Protein AF-A0A374VNL0-F1 (afdb_monomer_lite)

pLDDT: mean 80.51, std 22.57, range [26.22, 98.31]

Radius of gyration: 30.85 Å; chains: 1; bounding box: 98×54×85 Å

Secondary structure (DSSP, 8-state):
--------SSS------HHHHHHHHHHHHSS--HHHHHHHHHHHTTTTT-------------------------------------------------PPTT-EEEEEEEEEPPSTT------EEEEEEETTS-EEEEEEE-TT-EEEEEE-SSSS-EEEEEEETTEEEEEEEEE-SEEEEEEETT-SSEEEEEE---S--TTTTTSS--SEESHHHHHHHHHTTT-B---TT--GGG-SS-SSS--HHHHHHHHHHHHHHHHHT-BSGGGGGG-SS-SS--SHHHHHHHHHTTTSBGGG-GGG-SS-SSB--HHHHHHHHHHHHH-HHHHHHHH-TT-SSB-STTGGGTHHHHTT--PPPTT--TTT-TT--SB--HHHHHHHHHHHHHH-SEEHHHH--EEEEEPPP-

Sequence (410 aa):
MGQIMIFGDGSAQGLLHADTIASAAEAIEGAKNKDQLAKEFEEATKDLGKVDYFDVAEDKNETANNEEIAEDDISVQSESDEAVQDHTAVIATASDGDAPAGELTVTGIVKQGDVNGIKDKTPIYVRIFDENWNEIEYQELRSGDSYSVTASSGSGIYHVKYESDGYLPFYLKDFGTGTYTVGSGASRNTVTLVPGDTTWNEEHDNEWSDDVINGKDLAYVQSCLGAYRGDDAFNFSMDLDDDGKIDQAELLDAQNAINSASESQQDANAAYIYDLNGDACINHLDMYIMASFVGYDSSEISDLDFNGNGIIDEEDLNSYISIIYQSMDVYWYNLDLNHNGVIDENDAEFLEAAAKLRGPSDNYYAYMDKDDSGTIDNADVEWFSAAYKASGDLDWDHAFKRTLIMQESG

Foldseek 3Di:
DDDDDDDDDDDDDDDDDPVNVVVVVVVVVPDDDPVNVVVVVCVVCVPVDPDPPDDDDDDDDDDDDDDDDDDDDPDDDDDDDDDPDDLDADDPDDDDFDDPAQKAKEKFAEAEDDFPNFQFFFWKKKFKAELVRHTAWMDIHGGGDIDIIMGRPYPQFMKIWIDTAQFQIAIDGRDGHFYKAKDWDPDQRYDYTFGQFHLDDPVPNSPGTPQKRAPVSLVLLVVQAFFFLWDPLAACLLVPPNPFFHDPVSLVVLVVVLAVQQVVFDFLCPCVLLVPVNPQHNDPVSLVVLVVQAQPFCPVPQVLVPVNPRGSHPVSSVVSVCCCNPPPSNSSSSLPCVNPRTRHPVSNVCSVVSRVTTGGDPSDDCSLPSNSPRGSHVVSSVRSVSSCVVQPTDGNSSRTRMHMDGDHDD

Structure (mmCIF, N/CA/C/O backbone):
data_AF-A0A374VNL0-F1
#
_entry.id   AF-A0A374VNL0-F1
#
loop_
_atom_site.group_PDB
_atom_site.id
_atom_site.type_symbol
_atom_site.label_atom_id
_atom_site.label_alt_id
_atom_site.label_comp_id
_atom_site.label_asym_id
_atom_site.label_entity_id
_atom_site.label_seq_id
_atom_site.pdbx_PDB_ins_code
_atom_site.Cartn_x
_atom_site.Cartn_y
_atom_site.Cartn_z
_atom_site.occupancy
_atom_site.B_iso_or_equiv
_atom_site.auth_seq_id
_atom_site.auth_comp_id
_atom_site.auth_asym_id
_atom_site.auth_atom_id
_atom_site.pdbx_PDB_model_num
ATOM 1 N N . MET A 1 1 ? -70.625 -10.352 -17.525 1.00 41.03 1 MET A N 1
ATOM 2 C CA . MET A 1 1 ? -70.543 -8.947 -17.971 1.00 41.03 1 MET A CA 1
ATOM 3 C C . MET A 1 1 ? -70.893 -8.056 -16.796 1.00 41.03 1 MET A C 1
ATOM 5 O O . MET A 1 1 ? -72.032 -8.081 -16.354 1.00 41.03 1 MET A O 1
ATOM 9 N N . GLY A 1 2 ? -69.910 -7.324 -16.287 1.00 34.34 2 GLY A N 1
ATOM 10 C CA . GLY A 1 2 ? -70.084 -6.225 -15.344 1.00 34.34 2 GLY A CA 1
ATOM 11 C C . GLY A 1 2 ? -68.871 -5.319 -15.511 1.00 34.34 2 GLY A C 1
ATOM 12 O O . GLY A 1 2 ? -67.755 -5.780 -15.310 1.00 34.34 2 GLY A O 1
ATOM 13 N N . GLN A 1 3 ? -69.079 -4.097 -15.995 1.00 35.81 3 GLN A N 1
ATOM 14 C CA . GLN A 1 3 ? -68.039 -3.077 -16.133 1.00 35.81 3 GLN A CA 1
ATOM 15 C C . GLN A 1 3 ? -68.298 -2.007 -15.072 1.00 35.81 3 GLN A C 1
ATOM 17 O O . GLN A 1 3 ? -69.425 -1.524 -14.957 1.00 35.81 3 GLN A O 1
ATOM 22 N N . ILE A 1 4 ? -67.266 -1.653 -14.306 1.00 43.69 4 ILE A N 1
ATOM 23 C CA . ILE A 1 4 ? -67.264 -0.504 -13.397 1.00 43.69 4 ILE A CA 1
ATOM 24 C C . ILE A 1 4 ? -66.331 0.539 -14.011 1.00 43.69 4 ILE A C 1
ATOM 26 O O . ILE A 1 4 ? -65.198 0.230 -14.368 1.00 43.69 4 ILE A O 1
ATOM 30 N N . MET A 1 5 ? -66.836 1.760 -14.167 1.00 40.38 5 MET A N 1
ATOM 31 C CA . MET A 1 5 ? -66.117 2.907 -14.719 1.00 40.38 5 MET A CA 1
ATOM 32 C C . MET A 1 5 ? -65.785 3.850 -13.556 1.00 40.38 5 MET A C 1
ATOM 34 O O . MET A 1 5 ? -66.698 4.262 -12.841 1.00 40.38 5 MET A O 1
ATOM 38 N N . ILE A 1 6 ? -64.505 4.163 -13.340 1.00 52.44 6 ILE A N 1
ATOM 39 C CA . ILE A 1 6 ? -64.048 5.092 -12.292 1.00 52.44 6 ILE A CA 1
ATOM 40 C C . ILE A 1 6 ? -63.500 6.352 -12.968 1.00 52.44 6 ILE A C 1
ATOM 42 O O . ILE A 1 6 ? -62.729 6.256 -13.920 1.00 52.44 6 ILE A O 1
ATOM 46 N N . PHE A 1 7 ? -63.908 7.529 -12.487 1.00 38.84 7 PHE A N 1
ATOM 47 C CA . PHE A 1 7 ? -63.417 8.824 -12.963 1.00 38.84 7 PHE A CA 1
ATOM 48 C C . PHE A 1 7 ? -62.314 9.351 -12.033 1.00 38.84 7 PHE A C 1
ATOM 50 O O . PHE A 1 7 ? -62.550 9.505 -10.837 1.00 38.84 7 PHE A O 1
ATOM 57 N N . GLY A 1 8 ? -61.143 9.646 -12.605 1.00 45.72 8 GLY A N 1
ATOM 58 C CA . GLY A 1 8 ? -60.055 10.431 -12.005 1.00 45.72 8 GLY A CA 1
ATOM 59 C C . GLY A 1 8 ? -59.792 11.703 -12.823 1.00 45.72 8 GLY A C 1
ATOM 60 O O . GLY A 1 8 ? -60.238 11.798 -13.968 1.00 45.72 8 GLY A O 1
ATOM 61 N N . ASP A 1 9 ? -59.097 12.675 -12.236 1.00 50.97 9 ASP A N 1
ATOM 62 C CA . ASP A 1 9 ? -58.918 14.090 -12.629 1.00 50.97 9 ASP A CA 1
ATOM 63 C C . ASP A 1 9 ? -58.157 14.381 -13.946 1.00 50.97 9 ASP A C 1
ATOM 65 O O . ASP A 1 9 ? -57.660 15.485 -14.162 1.00 50.97 9 ASP A O 1
ATOM 69 N N . GLY A 1 10 ? -58.202 13.460 -14.910 1.00 48.06 10 GLY A N 1
ATOM 70 C CA . GLY A 1 10 ? -58.114 13.832 -16.322 1.00 48.06 10 GLY A CA 1
ATOM 71 C C . GLY A 1 10 ? -56.739 13.766 -16.982 1.00 48.06 10 GLY A C 1
ATOM 72 O O . GLY A 1 10 ? -56.425 14.640 -17.785 1.00 48.06 10 GLY A O 1
ATOM 73 N N . SER A 1 11 ? -55.954 12.704 -16.767 1.00 49.12 11 SER A N 1
ATOM 74 C CA . SER A 1 11 ? -54.824 12.414 -17.677 1.00 49.12 11 SER A CA 1
ATOM 75 C C . SER A 1 11 ? -54.507 10.939 -17.970 1.00 49.12 11 SER A C 1
ATOM 77 O O . SER A 1 11 ? -53.700 10.678 -18.858 1.00 49.12 11 SER A O 1
ATOM 79 N N . ALA A 1 12 ? -55.191 9.958 -17.367 1.00 46.16 12 ALA A N 1
ATOM 80 C CA . ALA A 1 12 ? -55.018 8.547 -17.732 1.00 46.16 12 ALA A CA 1
ATOM 81 C C . ALA A 1 12 ? -56.354 7.784 -17.735 1.00 46.16 12 ALA A C 1
ATOM 83 O O . ALA A 1 12 ? -57.038 7.702 -16.718 1.00 46.16 12 ALA A O 1
ATOM 84 N N . GLN A 1 13 ? -56.729 7.210 -18.884 1.00 41.81 13 GLN A N 1
ATOM 85 C CA . GLN A 1 13 ? -57.815 6.230 -19.001 1.00 41.81 13 GLN A CA 1
ATOM 86 C C . GLN A 1 13 ? -57.195 4.845 -19.207 1.00 41.81 13 GLN A C 1
ATOM 88 O O . GLN A 1 13 ? -56.762 4.518 -20.309 1.00 41.81 13 GLN A O 1
ATOM 93 N N . GLY A 1 14 ? -57.136 4.040 -18.146 1.00 44.91 14 GLY A N 1
ATOM 94 C CA . GLY A 1 14 ? -56.696 2.645 -18.202 1.00 44.91 14 GLY A CA 1
ATOM 95 C C . GLY A 1 14 ? -57.809 1.700 -17.754 1.00 44.91 14 GLY A C 1
ATOM 96 O O . GLY A 1 14 ? -58.454 1.937 -16.735 1.00 44.91 14 GLY A O 1
ATOM 97 N N . LEU A 1 15 ? -58.049 0.631 -18.514 1.00 46.50 15 LEU A N 1
ATOM 98 C CA . LEU A 1 15 ? -58.902 -0.483 -18.094 1.00 46.50 15 LEU A CA 1
ATOM 99 C C . LEU A 1 15 ? -58.093 -1.375 -17.138 1.00 46.50 15 LEU A C 1
ATOM 101 O O . LEU A 1 15 ? -57.129 -2.003 -17.568 1.00 46.50 15 LEU A O 1
ATOM 105 N N . LEU A 1 16 ? -58.474 -1.437 -15.859 1.00 45.91 16 LEU A N 1
ATOM 106 C CA . LEU A 1 16 ? -57.884 -2.374 -14.895 1.00 45.91 16 LEU A CA 1
ATOM 107 C C . LEU A 1 16 ? -58.438 -3.787 -15.131 1.00 45.91 16 LEU A C 1
ATOM 109 O O . LEU A 1 16 ? -59.654 -3.995 -15.145 1.00 45.91 16 LEU A O 1
ATOM 113 N N . HIS A 1 17 ? -57.542 -4.754 -15.328 1.00 52.25 17 HIS A N 1
ATOM 114 C CA . HIS A 1 17 ? -57.879 -6.175 -15.425 1.00 52.25 17 HIS A CA 1
ATOM 115 C C . HIS A 1 17 ? -58.152 -6.752 -14.023 1.00 52.25 17 HIS A C 1
ATOM 117 O O . HIS A 1 17 ? -57.579 -6.291 -13.038 1.00 52.25 17 HIS A O 1
ATOM 123 N N . ALA A 1 18 ? -59.026 -7.762 -13.923 1.00 51.66 18 ALA A N 1
ATOM 124 C CA . ALA A 1 18 ? -59.438 -8.360 -12.643 1.00 51.66 18 ALA A CA 1
ATOM 125 C C . ALA A 1 18 ? -58.254 -8.880 -11.800 1.00 51.66 18 ALA A C 1
ATOM 127 O O . ALA A 1 18 ? -58.298 -8.813 -10.574 1.00 51.66 18 ALA A O 1
ATOM 128 N N . ASP A 1 19 ? -57.179 -9.307 -12.461 1.00 48.84 19 ASP A N 1
ATOM 129 C CA . ASP A 1 19 ? -55.966 -9.821 -11.821 1.00 48.84 19 ASP A CA 1
ATOM 130 C C . ASP A 1 19 ? -55.212 -8.725 -11.043 1.00 48.84 19 ASP A C 1
ATOM 132 O O . ASP A 1 19 ? -54.671 -8.979 -9.973 1.00 48.84 19 ASP A O 1
ATOM 136 N N . THR A 1 20 ? -55.265 -7.468 -11.500 1.00 52.69 20 THR A N 1
ATOM 137 C CA . THR A 1 20 ? -54.635 -6.326 -10.812 1.00 52.69 20 THR A CA 1
ATOM 138 C C . THR A 1 20 ? -55.389 -5.924 -9.538 1.00 52.69 20 THR A C 1
ATOM 140 O O . THR A 1 20 ? -54.798 -5.378 -8.612 1.00 52.69 20 THR A O 1
ATOM 143 N N . ILE A 1 21 ? -56.692 -6.219 -9.459 1.00 52.78 21 ILE A N 1
ATOM 144 C CA . ILE A 1 21 ? -57.512 -5.965 -8.263 1.00 52.78 21 ILE A CA 1
ATOM 145 C C . ILE A 1 21 ? -57.242 -7.030 -7.193 1.00 52.78 21 ILE A C 1
ATOM 147 O O . ILE A 1 21 ? -57.197 -6.699 -6.011 1.00 52.78 21 ILE A O 1
ATOM 151 N N . ALA A 1 22 ? -57.022 -8.284 -7.598 1.00 54.03 22 ALA A N 1
ATOM 152 C CA . ALA A 1 22 ? -56.667 -9.367 -6.683 1.00 54.03 22 ALA A CA 1
ATOM 153 C C . ALA A 1 22 ? -55.300 -9.122 -6.021 1.00 54.03 22 ALA A C 1
ATOM 155 O O . ALA A 1 22 ? -55.208 -9.160 -4.798 1.00 54.03 22 ALA A O 1
ATOM 156 N N . SER A 1 23 ? -54.278 -8.742 -6.798 1.00 54.28 23 SER A N 1
ATOM 157 C CA . SER A 1 23 ? -52.954 -8.417 -6.245 1.00 54.28 23 SER A CA 1
ATOM 158 C C . SER A 1 23 ? -52.961 -7.167 -5.356 1.00 54.28 23 SER A C 1
ATOM 160 O O . SER A 1 23 ? -52.239 -7.113 -4.365 1.00 54.28 23 SER A O 1
ATOM 162 N N . ALA A 1 24 ? -53.801 -6.169 -5.658 1.00 52.66 24 ALA A N 1
ATOM 163 C CA . ALA A 1 24 ? -53.963 -5.001 -4.790 1.00 52.66 24 ALA A CA 1
ATOM 164 C C . ALA A 1 24 ? -54.694 -5.341 -3.476 1.00 52.66 24 ALA A C 1
ATOM 166 O O . ALA A 1 24 ? -54.392 -4.750 -2.442 1.00 52.66 24 ALA A O 1
ATOM 167 N N . ALA A 1 25 ? -55.630 -6.295 -3.495 1.00 53.78 25 ALA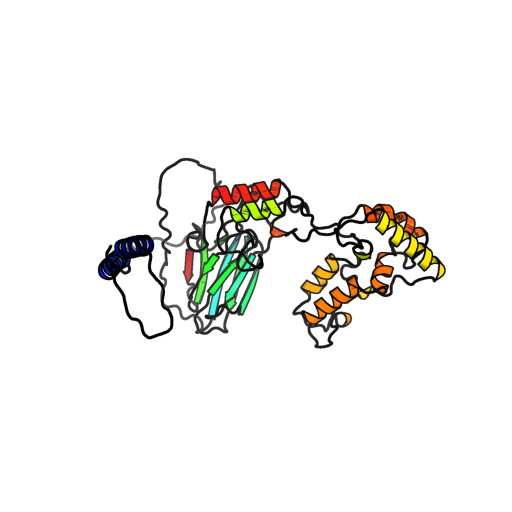 A N 1
ATOM 168 C CA . ALA A 1 25 ? -56.298 -6.778 -2.289 1.00 53.78 25 ALA A CA 1
ATOM 169 C C . ALA A 1 25 ? -55.343 -7.590 -1.397 1.00 53.78 25 ALA A C 1
ATOM 171 O O . ALA A 1 25 ? -55.306 -7.344 -0.195 1.00 53.78 25 ALA A O 1
ATOM 172 N N . GLU A 1 26 ? -54.514 -8.465 -1.980 1.00 54.88 26 GLU A N 1
ATOM 173 C CA . GLU A 1 26 ? -53.476 -9.213 -1.249 1.00 54.88 26 GLU A CA 1
ATOM 174 C C . GLU A 1 26 ? -52.413 -8.280 -0.639 1.00 54.88 26 GLU A C 1
ATOM 176 O O . GLU A 1 26 ? -52.013 -8.464 0.509 1.00 54.88 26 GLU A O 1
ATOM 181 N N . ALA A 1 27 ? -52.012 -7.217 -1.349 1.00 54.75 27 ALA A N 1
ATOM 182 C CA . ALA A 1 27 ? -51.077 -6.216 -0.827 1.00 54.75 27 ALA A CA 1
ATOM 183 C C . ALA A 1 27 ? -51.660 -5.379 0.331 1.00 54.75 27 ALA A C 1
ATOM 185 O O . ALA A 1 27 ? -50.922 -4.953 1.217 1.00 54.75 27 ALA A O 1
ATOM 186 N N . ILE A 1 28 ? -52.980 -5.157 0.351 1.00 53.78 28 ILE A N 1
ATOM 187 C CA . ILE A 1 28 ? -53.672 -4.463 1.450 1.00 53.78 28 ILE A CA 1
ATOM 188 C C . ILE A 1 28 ? -53.909 -5.404 2.641 1.00 53.78 28 ILE A C 1
ATOM 190 O O . ILE A 1 28 ? -53.851 -4.955 3.783 1.00 53.78 28 ILE A O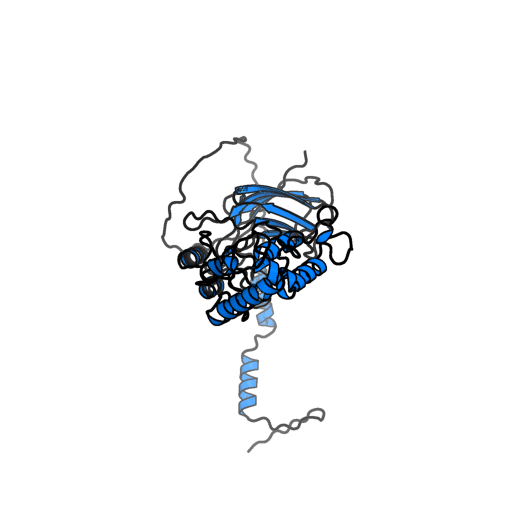 1
ATOM 194 N N . GLU A 1 29 ? -54.133 -6.698 2.404 1.00 53.00 29 GLU A N 1
ATOM 195 C CA . GLU A 1 29 ? -54.303 -7.705 3.462 1.00 53.00 29 GLU A CA 1
ATOM 196 C C . GLU A 1 29 ? -52.968 -8.055 4.156 1.00 53.00 29 GLU A C 1
ATOM 198 O O . GLU A 1 29 ? -52.960 -8.391 5.340 1.00 53.00 29 GLU A O 1
ATOM 203 N N . GLY A 1 30 ? -51.835 -7.894 3.456 1.00 51.62 30 GLY A N 1
ATOM 204 C CA . GLY A 1 30 ? -50.477 -8.036 4.005 1.00 51.62 30 GLY A CA 1
ATOM 205 C C . GLY A 1 30 ? -49.885 -6.772 4.648 1.00 51.62 30 GLY A C 1
ATOM 206 O O . GLY A 1 30 ? -48.850 -6.850 5.313 1.00 51.62 30 GLY A O 1
ATOM 207 N N . ALA A 1 31 ? -50.515 -5.605 4.483 1.00 54.91 31 ALA A N 1
ATOM 208 C CA . ALA A 1 31 ? -50.048 -4.364 5.092 1.00 54.91 31 ALA A CA 1
ATOM 209 C C . ALA A 1 31 ? -50.435 -4.327 6.581 1.00 54.91 31 ALA A C 1
ATOM 211 O O . ALA A 1 31 ? -51.595 -4.090 6.930 1.00 54.91 31 ALA A O 1
ATOM 212 N N . LYS A 1 32 ? -49.457 -4.550 7.473 1.00 59.91 32 LYS A N 1
ATOM 213 C CA . LYS A 1 32 ? -49.647 -4.403 8.927 1.00 59.91 32 LYS A CA 1
ATOM 214 C C . LYS A 1 32 ? -50.246 -3.029 9.226 1.00 59.91 32 LYS A C 1
ATOM 216 O O . LYS A 1 32 ? -49.738 -2.000 8.778 1.00 59.91 32 LYS A O 1
ATOM 221 N N . ASN A 1 33 ? -51.343 -3.005 9.977 1.00 65.06 33 ASN A N 1
ATOM 222 C CA . ASN A 1 33 ? -51.998 -1.746 10.304 1.00 65.06 33 ASN A CA 1
ATOM 223 C C . ASN A 1 33 ? -51.188 -0.965 11.353 1.00 65.06 33 ASN A C 1
ATOM 225 O O . ASN A 1 33 ? -50.375 -1.515 12.098 1.00 65.06 33 ASN A O 1
ATOM 229 N N . LYS A 1 34 ? -51.424 0.348 11.410 1.00 56.66 34 LYS A N 1
ATOM 230 C CA . LYS A 1 34 ? -50.733 1.275 12.317 1.00 56.66 34 LYS A CA 1
ATOM 231 C C . LYS A 1 34 ? -50.769 0.824 13.785 1.00 56.66 34 LYS A C 1
ATOM 233 O O . LYS A 1 34 ? -49.813 1.067 14.512 1.00 56.66 34 LYS A O 1
ATOM 238 N N . ASP A 1 35 ? -51.836 0.146 14.200 1.00 61.03 35 ASP A N 1
ATOM 239 C CA . ASP A 1 35 ? -52.016 -0.313 15.577 1.00 61.03 35 ASP A CA 1
ATOM 240 C C . ASP A 1 35 ? -51.158 -1.551 15.896 1.00 61.03 35 ASP A C 1
ATOM 242 O O . ASP A 1 35 ? -50.695 -1.692 17.024 1.00 61.03 35 ASP A O 1
ATOM 246 N N . GLN A 1 36 ? -50.893 -2.424 14.915 1.00 65.50 36 GLN A N 1
ATOM 247 C CA . GLN A 1 36 ? -49.947 -3.538 15.054 1.00 65.50 36 GLN A CA 1
ATOM 248 C C . GLN A 1 36 ? -48.501 -3.052 15.116 1.00 65.50 36 GLN A C 1
ATOM 250 O O . GLN A 1 36 ? -47.759 -3.503 15.981 1.00 65.50 36 GLN A O 1
ATOM 255 N N . LEU A 1 37 ? -48.124 -2.096 14.262 1.00 64.50 37 LEU A N 1
ATOM 256 C CA . LEU A 1 37 ? -46.788 -1.492 14.296 1.00 64.50 37 LEU A CA 1
ATOM 257 C C . LEU A 1 37 ? -46.545 -0.728 15.604 1.00 64.50 37 LEU A C 1
ATOM 259 O O . LEU A 1 37 ? -45.463 -0.813 16.175 1.00 64.50 37 LEU A O 1
ATOM 263 N N . ALA A 1 38 ? -47.562 -0.031 16.120 1.00 64.06 38 ALA A N 1
ATOM 264 C CA . ALA A 1 38 ? -47.476 0.630 17.419 1.00 64.06 38 ALA A CA 1
ATOM 265 C C . ALA A 1 38 ? -47.297 -0.376 18.564 1.00 64.06 38 ALA A C 1
ATOM 267 O O . ALA A 1 38 ? -46.520 -0.118 19.475 1.00 64.06 38 ALA A O 1
ATOM 268 N N . LYS A 1 39 ? -47.965 -1.533 18.502 1.00 71.44 39 LYS A N 1
ATOM 269 C CA . LYS A 1 39 ? -47.820 -2.591 19.508 1.00 71.44 39 LYS A CA 1
ATOM 270 C C . LYS A 1 39 ? -46.447 -3.258 19.471 1.00 71.44 39 LYS A C 1
ATOM 272 O O . LYS A 1 39 ? -45.874 -3.478 20.528 1.00 71.44 39 LYS A O 1
ATOM 277 N N . GLU A 1 40 ? -45.923 -3.531 18.274 1.00 69.06 40 GLU A N 1
ATOM 278 C CA . GLU A 1 40 ? -44.567 -4.070 18.091 1.00 69.06 40 GLU A CA 1
ATOM 279 C C . GLU A 1 40 ? -43.510 -3.073 18.586 1.00 69.06 40 GLU A C 1
ATOM 281 O O . GLU A 1 40 ? -42.566 -3.470 19.260 1.00 69.06 40 GLU A O 1
ATOM 286 N N . PHE A 1 41 ? -43.706 -1.773 18.349 1.00 67.12 41 PHE A N 1
ATOM 287 C CA . PHE A 1 41 ? -42.834 -0.728 18.886 1.00 67.12 41 PHE A CA 1
ATOM 288 C C . PHE A 1 41 ? -42.921 -0.619 20.417 1.00 67.12 41 PHE A C 1
ATOM 290 O O . PHE A 1 41 ? -41.902 -0.500 21.092 1.00 67.12 41 PHE A O 1
ATOM 297 N N . GLU A 1 42 ? -44.123 -0.686 20.993 1.00 67.62 42 GLU A N 1
ATOM 298 C CA . GLU A 1 42 ? -44.335 -0.604 22.444 1.00 67.62 42 GLU A CA 1
ATOM 299 C C . GLU A 1 42 ? -43.817 -1.859 23.175 1.00 67.62 42 GLU A C 1
ATOM 301 O O . GLU A 1 42 ? -43.320 -1.749 24.292 1.00 67.62 42 GLU A O 1
ATOM 306 N N . GLU A 1 43 ? -43.858 -3.041 22.544 1.00 70.44 43 GLU A N 1
ATOM 307 C CA . GLU A 1 43 ? -43.196 -4.258 23.043 1.00 70.44 43 GLU A CA 1
ATOM 308 C C . GLU A 1 43 ? -41.671 -4.190 22.904 1.00 70.44 43 GLU A C 1
ATOM 310 O O . GLU A 1 43 ? -40.979 -4.506 23.869 1.00 70.44 43 GLU A O 1
ATOM 315 N N . ALA A 1 44 ? -41.144 -3.719 21.768 1.00 62.16 44 ALA A N 1
ATOM 316 C CA . ALA A 1 44 ? -39.700 -3.585 21.544 1.00 62.16 44 ALA A CA 1
ATOM 317 C C . ALA A 1 44 ? -39.043 -2.537 22.459 1.00 62.16 44 ALA A C 1
ATOM 319 O O . ALA A 1 44 ? -37.865 -2.643 22.785 1.00 62.16 44 ALA A O 1
ATOM 320 N N . THR A 1 45 ? -39.803 -1.534 22.908 1.00 58.22 45 THR A N 1
ATOM 321 C CA . THR A 1 45 ? -39.299 -0.455 23.776 1.00 58.22 45 THR A CA 1
ATOM 322 C C . THR A 1 45 ? -39.586 -0.662 25.261 1.00 58.22 45 THR A C 1
ATOM 324 O O . THR A 1 45 ? -39.085 0.093 26.091 1.00 58.22 45 THR A O 1
ATOM 327 N N . LYS A 1 46 ? -40.345 -1.701 25.634 1.00 60.19 46 LYS A N 1
ATOM 328 C CA . LYS A 1 46 ? -40.816 -1.930 27.011 1.00 60.19 46 LYS A CA 1
ATOM 329 C C . LYS A 1 46 ? -39.702 -2.138 28.043 1.00 60.19 46 LYS A C 1
ATOM 331 O O . LYS A 1 46 ? -39.931 -1.908 29.234 1.00 60.19 46 LYS A O 1
ATOM 336 N N . ASP A 1 47 ? -38.529 -2.573 27.594 1.00 48.94 47 ASP A N 1
ATOM 337 C CA . ASP A 1 47 ? -37.368 -2.846 28.446 1.00 48.94 47 ASP A CA 1
ATOM 338 C C . ASP A 1 47 ? -36.182 -1.897 28.183 1.00 48.94 47 ASP A C 1
ATOM 340 O O . ASP A 1 47 ? -35.202 -1.917 28.928 1.00 48.94 47 ASP A O 1
ATOM 344 N N . LEU A 1 48 ? -36.304 -0.977 27.215 1.00 44.78 48 LEU A N 1
ATOM 345 C CA . LEU A 1 48 ? -35.354 0.122 27.027 1.00 44.78 48 LEU A CA 1
ATOM 346 C C . LEU A 1 48 ? -35.565 1.159 28.143 1.00 44.78 48 LEU A C 1
ATOM 348 O O . LEU A 1 48 ? -36.485 1.974 28.097 1.00 44.78 48 LEU A O 1
ATOM 352 N N . GLY A 1 49 ? -34.724 1.101 29.180 1.00 46.50 49 GLY A N 1
ATOM 353 C CA . GLY A 1 49 ? -34.711 2.067 30.288 1.00 46.50 49 GLY A CA 1
ATOM 354 C C . GLY A 1 49 ? -34.967 1.491 31.684 1.00 46.50 49 GLY A C 1
ATOM 355 O O . GLY A 1 49 ? -35.030 2.260 32.645 1.00 46.50 49 GLY A O 1
ATOM 356 N N . LYS A 1 50 ? -35.086 0.165 31.846 1.00 39.19 50 LYS A N 1
ATOM 357 C CA . LYS A 1 50 ? -35.031 -0.445 33.184 1.00 39.19 50 LYS A CA 1
ATOM 358 C C . LYS A 1 50 ? -33.583 -0.535 33.655 1.00 39.19 50 LYS A C 1
ATOM 360 O O . LYS A 1 50 ? -32.901 -1.526 33.433 1.00 39.19 50 LYS A O 1
ATOM 365 N N . VAL A 1 51 ? -33.133 0.521 34.320 1.00 40.78 51 VAL A N 1
ATOM 366 C CA . VAL A 1 51 ? -31.948 0.474 35.176 1.00 40.78 51 VAL A CA 1
ATOM 367 C C . VAL A 1 51 ? -32.406 -0.063 36.529 1.00 40.78 51 VAL A C 1
ATOM 369 O O . VAL A 1 51 ? -33.038 0.660 37.303 1.00 40.78 51 VAL A O 1
ATOM 372 N N . ASP A 1 52 ? -32.127 -1.334 36.812 1.00 35.91 52 ASP A N 1
ATOM 373 C CA . ASP A 1 52 ? -32.215 -1.842 38.179 1.00 35.91 52 ASP A CA 1
ATOM 374 C C . ASP A 1 52 ? -31.073 -1.203 38.981 1.00 35.91 52 ASP A C 1
ATOM 376 O O . ASP A 1 52 ? -29.913 -1.608 38.902 1.00 35.91 52 ASP A O 1
ATOM 380 N N . TYR A 1 53 ? -31.395 -0.150 39.735 1.00 34.47 53 TYR A N 1
ATOM 381 C CA . TYR A 1 53 ? -30.495 0.398 40.743 1.00 34.47 53 TYR A CA 1
ATOM 382 C C . TYR A 1 53 ? -30.348 -0.636 41.861 1.00 34.47 53 TYR A C 1
ATOM 384 O O . TYR A 1 53 ? -31.218 -0.762 42.723 1.00 34.47 53 TYR A O 1
ATOM 392 N N . PHE A 1 54 ? -29.252 -1.388 41.849 1.00 35.22 54 PHE A N 1
ATOM 393 C CA . PHE A 1 54 ? -28.865 -2.182 43.005 1.00 35.22 54 PHE A CA 1
ATOM 394 C C . PHE A 1 54 ? -28.216 -1.266 44.045 1.00 35.22 54 PHE A C 1
ATOM 396 O O . PHE A 1 54 ? -27.190 -0.637 43.786 1.00 35.22 54 PHE A O 1
ATOM 403 N N . ASP A 1 55 ? -28.827 -1.206 45.231 1.00 36.41 55 ASP A N 1
ATOM 404 C CA . ASP A 1 55 ? -28.213 -0.662 46.440 1.00 36.41 55 ASP A CA 1
ATOM 405 C C . ASP A 1 55 ? -26.885 -1.393 46.694 1.00 36.41 55 ASP A C 1
ATOM 407 O O . ASP A 1 55 ? -26.859 -2.574 47.053 1.00 36.41 55 ASP A O 1
ATOM 411 N N . VAL A 1 56 ? -25.769 -0.688 46.505 1.00 33.22 56 VAL A N 1
ATOM 412 C CA . VAL A 1 56 ? -24.439 -1.179 46.865 1.00 33.22 56 VAL A CA 1
ATOM 413 C C . VAL A 1 56 ? -24.336 -1.181 48.388 1.00 33.22 56 VAL A C 1
ATOM 415 O O . VAL A 1 56 ? -24.246 -0.133 49.027 1.00 33.22 56 VAL A O 1
ATOM 418 N N . ALA A 1 57 ? -24.331 -2.371 48.986 1.00 31.64 57 ALA A N 1
ATOM 419 C CA . ALA A 1 57 ? -23.741 -2.543 50.302 1.00 31.64 57 ALA A CA 1
ATOM 420 C C . ALA A 1 57 ? -22.219 -2.384 50.151 1.00 31.64 57 ALA A C 1
ATOM 422 O O . ALA A 1 57 ? -21.577 -3.182 49.472 1.00 31.64 57 ALA A O 1
ATOM 423 N N . GLU A 1 58 ? -21.659 -1.327 50.748 1.00 33.03 58 GLU A N 1
ATOM 424 C CA . GLU A 1 58 ? -20.213 -1.145 50.893 1.00 33.03 58 GLU A CA 1
ATOM 425 C C . GLU A 1 58 ? -19.607 -2.351 51.628 1.00 33.03 58 GLU A C 1
ATOM 427 O O . GLU A 1 58 ? -19.725 -2.444 52.853 1.00 33.03 58 GLU A O 1
ATOM 432 N N . ASP A 1 59 ? -18.891 -3.219 50.914 1.00 30.42 59 ASP A N 1
ATOM 433 C CA . ASP A 1 59 ? -17.886 -4.080 51.531 1.00 30.42 59 ASP A CA 1
ATOM 434 C C . ASP A 1 59 ? -16.505 -3.444 51.356 1.00 30.42 59 ASP A C 1
ATOM 436 O O . ASP A 1 59 ? -15.899 -3.408 50.286 1.00 30.42 59 ASP A O 1
ATOM 440 N N . LYS A 1 60 ? -16.023 -2.891 52.468 1.00 36.72 60 LYS A N 1
ATOM 441 C CA . LYS A 1 60 ? -14.659 -2.407 52.650 1.00 36.72 60 LYS A CA 1
ATOM 442 C C . LYS A 1 60 ? -13.744 -3.600 52.892 1.00 36.72 60 LYS A C 1
ATOM 444 O O . LYS A 1 60 ? -13.696 -4.052 54.033 1.00 36.72 60 LYS A O 1
ATOM 449 N N . ASN A 1 61 ? -12.973 -4.040 51.896 1.00 31.02 61 ASN A N 1
ATOM 450 C CA . ASN A 1 61 ? -11.568 -4.416 52.103 1.00 31.02 61 ASN A CA 1
ATOM 451 C C . ASN A 1 61 ? -10.815 -4.742 50.801 1.00 31.02 61 ASN A C 1
ATOM 453 O O . ASN A 1 61 ? -11.414 -5.224 49.853 1.00 31.02 61 ASN A O 1
ATOM 457 N N . GLU A 1 62 ? -9.485 -4.600 50.877 1.00 30.53 62 GLU A N 1
ATOM 458 C CA . GLU A 1 62 ? -8.453 -5.208 50.005 1.00 30.53 62 GLU A CA 1
ATOM 459 C C . GLU A 1 62 ? -8.105 -4.420 48.728 1.00 30.53 62 GLU A C 1
ATOM 461 O O . GLU A 1 62 ? -8.699 -4.562 47.672 1.00 30.53 62 GLU A O 1
ATOM 466 N N . THR A 1 63 ? -7.290 -3.365 48.859 1.00 27.58 63 THR A N 1
ATOM 467 C CA . THR A 1 63 ? -5.804 -3.355 48.823 1.00 27.58 63 THR A CA 1
ATOM 468 C C . THR A 1 63 ? -5.229 -3.765 47.466 1.00 27.58 63 THR A C 1
ATOM 470 O O . THR A 1 63 ? -5.250 -4.927 47.081 1.00 27.58 63 THR A O 1
ATOM 473 N N . ALA A 1 64 ? -4.679 -2.760 46.781 1.00 32.75 64 ALA A N 1
ATOM 474 C CA . ALA A 1 64 ? -3.917 -2.867 45.549 1.00 32.75 64 ALA A CA 1
ATOM 475 C C . ALA A 1 64 ? -2.752 -3.855 45.677 1.00 32.75 64 ALA A C 1
ATOM 477 O O . ALA A 1 64 ? -1.925 -3.700 46.572 1.00 32.75 64 ALA A O 1
ATOM 478 N N . ASN A 1 65 ? -2.658 -4.793 44.736 1.00 27.00 65 ASN A N 1
ATOM 479 C CA . ASN A 1 65 ? -1.423 -5.488 44.397 1.00 27.00 65 ASN A CA 1
ATOM 480 C C . ASN A 1 65 ? -1.325 -5.572 42.869 1.00 27.00 65 ASN A C 1
ATOM 482 O O . ASN A 1 65 ? -2.082 -6.292 42.223 1.00 27.00 65 ASN A O 1
ATOM 486 N N . ASN A 1 66 ? -0.386 -4.800 42.322 1.00 35.84 66 ASN A N 1
ATOM 487 C CA . ASN A 1 66 ? 0.213 -5.046 41.019 1.00 35.84 66 ASN A CA 1
ATOM 488 C C . ASN A 1 66 ? 1.082 -6.300 41.149 1.00 35.84 66 ASN A C 1
ATOM 490 O O . ASN A 1 66 ? 2.158 -6.221 41.739 1.00 35.84 66 ASN A O 1
ATOM 494 N N . GLU A 1 67 ? 0.642 -7.424 40.593 1.00 28.98 67 GLU A N 1
ATOM 495 C CA . GLU A 1 67 ? 1.537 -8.526 40.250 1.00 28.98 67 GLU A CA 1
ATOM 496 C C . GLU A 1 67 ? 1.313 -8.927 38.789 1.00 28.98 67 GLU A C 1
ATOM 498 O O . GLU A 1 67 ? 0.238 -9.348 38.370 1.00 28.98 67 GLU A O 1
ATOM 503 N N . GLU A 1 68 ? 2.381 -8.701 38.034 1.00 35.12 68 GLU A N 1
ATOM 504 C CA . GLU A 1 68 ? 2.783 -9.353 36.797 1.00 35.12 68 GLU A CA 1
ATOM 505 C C . GLU A 1 68 ? 2.420 -10.848 36.794 1.00 35.12 68 GLU A C 1
ATOM 507 O O . GLU A 1 68 ? 2.863 -11.601 37.662 1.00 35.12 68 GLU A O 1
ATOM 512 N N . ILE A 1 69 ? 1.645 -11.290 35.799 1.00 34.59 69 ILE A N 1
ATOM 513 C CA . ILE A 1 69 ? 1.532 -12.711 35.456 1.00 34.59 69 ILE A CA 1
ATOM 514 C C . ILE A 1 69 ? 1.958 -12.865 34.000 1.00 34.59 69 ILE A C 1
ATOM 516 O O . ILE A 1 69 ? 1.273 -12.438 33.072 1.00 34.59 69 ILE A O 1
ATOM 520 N N . ALA A 1 70 ? 3.146 -13.443 33.856 1.00 31.84 70 ALA A N 1
ATOM 521 C CA . ALA A 1 70 ? 3.678 -14.004 32.633 1.00 31.84 70 ALA A CA 1
ATOM 522 C C . ALA A 1 70 ? 2.868 -15.238 32.196 1.00 31.84 70 ALA A C 1
ATOM 524 O O . ALA A 1 70 ? 2.363 -15.965 33.046 1.00 31.84 70 ALA A O 1
ATOM 525 N N . GLU A 1 71 ? 2.812 -15.419 30.874 1.00 39.38 71 GLU A N 1
ATOM 526 C CA . GLU A 1 71 ? 2.564 -16.644 30.096 1.00 39.38 71 GLU A CA 1
ATOM 527 C C . GLU A 1 71 ? 1.631 -17.710 30.699 1.00 39.38 71 GLU A C 1
ATOM 529 O O . GLU A 1 71 ? 2.023 -18.449 31.597 1.00 39.38 71 GLU A O 1
ATOM 534 N N . ASP A 1 72 ? 0.449 -17.883 30.093 1.00 29.64 72 ASP A N 1
ATOM 535 C CA . ASP A 1 72 ? -0.094 -19.230 29.894 1.00 29.64 72 ASP A CA 1
ATOM 536 C C . ASP A 1 72 ? -1.072 -19.303 28.706 1.00 29.64 72 ASP A C 1
ATOM 538 O O . ASP A 1 72 ? -1.844 -18.383 28.426 1.00 29.64 72 ASP A O 1
ATOM 542 N N . ASP A 1 73 ? -0.966 -20.432 28.011 1.00 30.28 73 ASP A N 1
ATOM 543 C CA . ASP A 1 73 ? -1.598 -20.862 26.765 1.00 30.28 73 ASP A CA 1
ATOM 544 C C . ASP A 1 73 ? -3.111 -20.594 26.641 1.00 30.28 73 ASP A C 1
ATOM 546 O O . ASP A 1 73 ? -3.921 -21.100 27.425 1.00 30.28 73 ASP A O 1
ATOM 550 N N . ILE A 1 74 ? -3.537 -19.989 25.523 1.00 33.69 74 ILE A N 1
ATOM 551 C CA . ILE A 1 74 ? -4.898 -20.209 25.007 1.00 33.69 74 ILE A CA 1
ATOM 552 C C . ILE A 1 74 ? -4.894 -21.545 24.261 1.00 33.69 74 ILE A C 1
ATOM 554 O O . ILE A 1 74 ? -4.746 -21.633 23.043 1.00 33.69 74 ILE A O 1
ATOM 558 N N . SER A 1 75 ? -5.033 -22.620 25.035 1.00 28.16 75 SER A N 1
ATOM 559 C CA . SER A 1 75 ? -5.374 -23.930 24.494 1.00 28.16 75 SER A CA 1
ATOM 560 C C . SER A 1 75 ? -6.820 -23.928 23.989 1.00 28.16 75 SER A C 1
ATOM 562 O O . SER A 1 75 ? -7.764 -23.560 24.687 1.00 28.16 75 SER A O 1
ATOM 564 N N . VAL A 1 76 ? -6.960 -24.347 22.736 1.00 38.41 76 VAL A N 1
ATOM 565 C CA . VAL A 1 76 ? -8.215 -24.582 22.027 1.00 38.41 76 VAL A CA 1
ATOM 566 C C . VAL A 1 76 ? -9.066 -25.596 22.795 1.00 38.41 76 VAL A C 1
ATOM 568 O O . VAL A 1 76 ? -8.661 -26.747 22.961 1.00 38.41 76 VAL A O 1
ATOM 571 N N . GLN A 1 77 ? -10.278 -25.206 23.189 1.00 26.22 77 GLN A N 1
ATOM 572 C CA . GLN A 1 77 ? -11.347 -26.156 23.486 1.00 26.22 77 GLN A CA 1
ATOM 573 C C . GLN A 1 77 ? -12.562 -25.869 22.611 1.00 26.22 77 GLN A C 1
ATOM 575 O O . GLN A 1 77 ? -13.339 -24.948 22.835 1.00 26.22 77 GLN A O 1
ATOM 580 N N . SER A 1 78 ? -12.706 -26.721 21.600 1.00 36.59 78 SER A N 1
ATOM 581 C CA . SER A 1 78 ? -13.985 -27.068 21.007 1.00 36.59 78 SER A CA 1
ATOM 582 C C . SER A 1 78 ? -14.862 -27.746 22.059 1.00 36.59 78 SER A C 1
ATOM 584 O O . SER A 1 78 ? -14.451 -28.772 22.595 1.00 36.59 78 SER A O 1
ATOM 586 N N . GLU A 1 79 ? -16.056 -27.222 22.313 1.00 28.17 79 GLU A N 1
ATOM 587 C CA . GLU A 1 79 ? -17.321 -27.959 22.218 1.00 28.17 79 GLU A CA 1
ATOM 588 C C . GLU A 1 79 ? -18.503 -27.049 22.584 1.00 28.17 79 GLU A C 1
ATOM 590 O O . GLU A 1 79 ? -18.409 -26.142 23.404 1.00 28.17 79 GLU A O 1
ATOM 595 N N . SER A 1 80 ? -19.595 -27.319 21.877 1.00 37.00 80 SER A N 1
ATOM 596 C CA . SER A 1 80 ? -20.955 -26.797 21.972 1.00 37.00 80 SER A CA 1
ATOM 597 C C . SER A 1 80 ? -21.439 -26.360 23.357 1.00 37.00 80 SER A C 1
ATOM 599 O O . SER A 1 80 ? -21.439 -27.165 24.283 1.00 37.00 80 SER A O 1
ATOM 601 N N . ASP A 1 81 ? -22.006 -25.156 23.429 1.00 27.02 81 ASP A N 1
ATOM 602 C CA . ASP A 1 81 ? -23.399 -24.936 23.840 1.00 27.02 81 ASP A CA 1
ATOM 603 C C . ASP A 1 81 ? -23.799 -23.481 23.538 1.00 27.02 81 ASP A C 1
ATOM 605 O O . ASP A 1 81 ? -22.982 -22.566 23.627 1.00 27.02 81 ASP A O 1
ATOM 609 N N . GLU A 1 82 ? -25.056 -23.282 23.130 1.00 35.56 82 GLU A N 1
ATOM 610 C CA . GLU A 1 82 ? -25.684 -21.979 22.883 1.00 35.56 82 GLU A CA 1
ATOM 611 C C . GLU A 1 82 ? -25.568 -21.073 24.124 1.00 35.56 82 GLU A C 1
ATOM 613 O O . GLU A 1 82 ? -26.402 -21.111 25.028 1.00 35.56 82 GLU A O 1
ATOM 618 N N . ALA A 1 83 ? -24.536 -20.234 24.170 1.00 27.83 83 ALA A N 1
ATOM 619 C CA . ALA A 1 83 ? -24.442 -19.125 25.103 1.00 27.83 83 ALA A CA 1
ATOM 620 C C . ALA A 1 83 ? -24.630 -17.835 24.308 1.00 27.83 83 ALA A C 1
ATOM 622 O O . ALA A 1 83 ? -23.736 -17.400 23.587 1.00 27.83 83 ALA A O 1
ATOM 623 N N . VAL A 1 84 ? -25.818 -17.242 24.437 1.00 30.08 84 VAL A N 1
ATOM 624 C CA . VAL A 1 84 ? -26.083 -15.855 24.049 1.00 30.08 84 VAL A CA 1
ATOM 625 C C . VAL A 1 84 ? -25.037 -14.996 24.761 1.00 30.08 84 VAL A C 1
ATOM 627 O O . VAL A 1 84 ? -25.104 -14.829 25.980 1.00 30.08 84 VAL A O 1
ATOM 630 N N . GLN A 1 85 ? -24.022 -14.541 24.026 1.00 33.59 85 GLN A N 1
ATOM 631 C CA . GLN A 1 85 ? -23.042 -13.607 24.555 1.00 33.59 85 GLN A CA 1
ATOM 632 C C . GLN A 1 85 ? -23.744 -12.262 24.730 1.00 33.59 85 GLN A C 1
ATOM 634 O O . GLN A 1 85 ? -24.263 -11.672 23.788 1.00 33.59 85 GLN A O 1
ATOM 639 N N . ASP A 1 86 ? -23.835 -11.821 25.977 1.00 29.66 86 ASP A N 1
ATOM 640 C CA . ASP A 1 86 ? -24.344 -10.503 26.319 1.00 29.66 86 ASP A CA 1
ATOM 641 C C . ASP A 1 86 ? -23.236 -9.473 26.043 1.00 29.66 86 ASP A C 1
ATOM 643 O O . ASP A 1 86 ? -22.258 -9.371 26.790 1.00 29.66 86 ASP A O 1
ATOM 647 N N . HIS A 1 87 ? -23.362 -8.754 24.925 1.00 39.38 87 HIS A N 1
ATOM 648 C CA . HIS A 1 87 ? -22.427 -7.722 24.461 1.00 39.38 87 HIS A CA 1
ATOM 649 C C . HIS A 1 87 ? -22.692 -6.349 25.111 1.00 39.38 87 HIS A C 1
ATOM 651 O O . HIS A 1 87 ? -22.405 -5.306 24.526 1.00 39.38 87 HIS A O 1
ATOM 657 N N . THR A 1 88 ? -23.249 -6.303 26.325 1.00 33.31 88 THR A N 1
ATOM 658 C CA . THR A 1 88 ? -23.451 -5.032 27.030 1.00 33.31 88 THR A CA 1
ATOM 659 C C . THR A 1 88 ? -22.135 -4.454 27.557 1.00 33.31 88 THR A C 1
ATOM 661 O O . THR A 1 88 ? -21.320 -5.120 28.204 1.00 33.31 88 THR A O 1
ATOM 664 N N . ALA A 1 89 ? -21.930 -3.165 27.276 1.00 34.44 89 ALA A N 1
ATOM 665 C CA . ALA A 1 89 ? -20.797 -2.388 27.754 1.00 34.44 89 ALA A CA 1
ATOM 666 C C . ALA A 1 89 ? -20.771 -2.341 29.291 1.00 34.44 89 ALA A C 1
ATOM 668 O O . ALA A 1 89 ? -21.734 -1.916 29.930 1.00 34.44 89 ALA A O 1
ATOM 669 N N . VAL A 1 90 ? -19.647 -2.729 29.900 1.00 33.78 90 VAL A N 1
ATOM 670 C CA . VAL A 1 90 ? -19.428 -2.534 31.339 1.00 33.78 90 VAL A CA 1
ATOM 671 C C . VAL A 1 90 ? -18.737 -1.187 31.522 1.00 33.78 90 VAL A C 1
ATOM 673 O O . VAL A 1 90 ? -17.514 -1.089 31.452 1.00 33.78 90 VAL A O 1
ATOM 676 N N . ILE A 1 91 ? -19.526 -0.136 31.748 1.00 36.44 91 ILE A N 1
ATOM 677 C CA . ILE A 1 91 ? -19.005 1.170 32.164 1.00 36.44 91 ILE A CA 1
ATOM 678 C C . ILE A 1 91 ? -18.764 1.100 33.675 1.00 36.44 91 ILE A C 1
ATOM 680 O O . ILE A 1 91 ? -19.702 1.163 34.468 1.00 36.44 91 ILE A O 1
ATOM 684 N N . ALA A 1 92 ? -17.507 0.954 34.093 1.00 33.78 92 ALA A N 1
ATOM 685 C CA . ALA A 1 92 ? -17.139 1.192 35.483 1.00 33.78 92 ALA A CA 1
ATOM 686 C C . ALA A 1 92 ? -17.082 2.711 35.698 1.00 33.78 92 ALA A C 1
ATOM 688 O O . ALA A 1 92 ? -16.119 3.367 35.312 1.00 33.78 92 ALA A O 1
ATOM 689 N N . THR A 1 93 ? -18.139 3.286 36.270 1.00 31.25 93 THR A N 1
ATOM 690 C CA . THR A 1 93 ? -18.173 4.708 36.631 1.00 31.25 93 THR A CA 1
ATOM 691 C C . THR A 1 93 ? -17.124 5.001 37.707 1.00 31.25 93 THR A C 1
ATOM 693 O O . THR A 1 93 ? -17.233 4.482 38.820 1.00 31.25 93 THR A O 1
ATOM 696 N N . ALA A 1 94 ? -16.144 5.849 37.390 1.00 36.28 94 ALA A N 1
ATOM 697 C CA . ALA A 1 94 ? -15.294 6.540 38.358 1.00 36.28 94 ALA A CA 1
ATOM 698 C C . ALA A 1 94 ? -15.605 8.048 38.332 1.00 36.28 94 ALA A C 1
ATOM 700 O O . ALA A 1 94 ? -16.132 8.560 37.347 1.00 36.28 94 ALA A O 1
ATOM 701 N N . SER A 1 95 ? -15.371 8.699 39.470 1.00 38.62 95 SER A N 1
ATOM 702 C CA . SER A 1 95 ? -15.887 10.007 39.897 1.00 38.62 95 SER A CA 1
ATOM 703 C C . SER A 1 95 ? -15.483 11.209 39.042 1.00 38.62 95 SER A C 1
ATOM 705 O O . SER A 1 95 ? -14.443 11.180 38.396 1.00 38.62 95 SER A O 1
ATOM 707 N N . ASP A 1 96 ? -16.289 12.278 39.149 1.00 38.41 96 ASP A N 1
ATOM 708 C CA . ASP A 1 96 ? -16.079 13.633 38.615 1.00 38.41 96 ASP A CA 1
ATOM 709 C C . ASP A 1 96 ? -14.598 14.065 38.640 1.00 38.41 96 ASP A C 1
ATOM 711 O O . ASP A 1 96 ? -14.090 14.556 39.652 1.00 38.41 96 ASP A O 1
ATOM 715 N N . GLY A 1 97 ? -13.906 13.866 37.518 1.00 40.25 97 GLY A N 1
ATOM 716 C CA . GLY A 1 97 ? -12.544 14.328 37.279 1.00 40.25 97 GLY A CA 1
ATOM 717 C C . GLY A 1 97 ? -12.550 15.475 36.274 1.00 40.25 97 GLY A C 1
ATOM 718 O O . GLY A 1 97 ? -12.996 15.300 35.141 1.00 40.25 97 GLY A O 1
ATOM 719 N N . ASP A 1 98 ? -12.051 16.641 36.688 1.00 46.22 98 ASP A N 1
ATOM 720 C CA . ASP A 1 98 ? -11.802 17.799 35.821 1.00 46.22 98 ASP A CA 1
ATOM 721 C C . ASP A 1 98 ? -10.624 17.478 34.881 1.00 46.22 98 ASP A C 1
ATOM 723 O O . ASP A 1 98 ? -9.462 17.759 35.188 1.00 46.22 98 ASP A O 1
ATOM 727 N N . ALA A 1 99 ? -10.887 16.850 33.736 1.00 43.41 99 ALA A N 1
ATOM 728 C CA . ALA A 1 99 ? -9.980 16.963 32.597 1.00 43.41 99 ALA A CA 1
ATOM 729 C C . ALA A 1 99 ? -10.047 18.402 32.049 1.00 43.41 99 ALA A C 1
ATOM 731 O O . ALA A 1 99 ? -11.087 19.053 32.207 1.00 43.41 99 ALA A O 1
ATOM 732 N N . PRO A 1 100 ? -8.976 18.937 31.427 1.00 53.16 100 PRO A N 1
ATOM 733 C CA . PRO A 1 100 ? -9.038 20.247 30.788 1.00 53.16 100 PRO A CA 1
ATOM 734 C C . PRO A 1 100 ? -10.263 20.302 29.871 1.00 53.16 100 PRO A C 1
ATOM 736 O O . PRO A 1 100 ? -10.433 19.450 28.999 1.00 53.16 100 PRO A O 1
ATOM 739 N N . ALA A 1 101 ? -11.160 21.258 30.117 1.00 58.75 101 ALA A N 1
ATOM 740 C CA . ALA A 1 101 ? -12.400 21.360 29.360 1.00 58.75 101 ALA A CA 1
ATOM 741 C C . ALA A 1 101 ? -12.083 21.462 27.859 1.00 58.75 101 ALA A C 1
ATOM 743 O O . ALA A 1 101 ? -11.424 22.412 27.437 1.00 58.75 101 ALA A O 1
ATOM 744 N N . GLY A 1 102 ? -12.561 20.494 27.076 1.00 74.56 102 GLY A N 1
ATOM 745 C CA . GLY A 1 102 ? -12.348 20.444 25.626 1.00 74.56 102 GLY A CA 1
ATOM 746 C C . GLY A 1 102 ? -11.156 19.603 25.158 1.00 74.56 102 GLY A C 1
ATOM 747 O O . GLY A 1 102 ? -10.752 19.764 24.013 1.00 74.56 102 GLY A O 1
ATOM 748 N N . GLU A 1 103 ? -10.584 18.734 25.999 1.00 87.50 103 GLU A N 1
ATOM 749 C CA . GLU A 1 103 ? -9.528 17.800 25.583 1.00 87.50 103 GLU A CA 1
ATOM 750 C C . GLU A 1 103 ? -9.928 16.334 25.794 1.00 87.50 103 GLU A C 1
ATOM 752 O O . GLU A 1 103 ? -10.429 15.957 26.857 1.00 87.50 103 GLU A O 1
ATOM 757 N N . LEU A 1 104 ? -9.681 15.496 24.786 1.00 91.81 104 LEU A N 1
ATOM 758 C CA . LEU A 1 104 ? -9.742 14.039 24.888 1.00 91.81 104 LEU A CA 1
ATOM 759 C C . LEU A 1 104 ? -8.328 13.473 24.774 1.00 91.81 104 LEU A C 1
ATOM 761 O O . LEU A 1 104 ? -7.629 13.765 23.812 1.00 91.81 104 LEU A O 1
ATOM 765 N N . THR A 1 105 ? -7.944 12.609 25.709 1.00 93.88 105 THR A N 1
ATOM 766 C CA . THR A 1 105 ? -6.763 11.753 25.596 1.00 93.88 105 THR A CA 1
ATOM 767 C C . THR A 1 105 ? -7.171 10.287 25.708 1.00 93.88 105 THR A C 1
ATOM 769 O O . THR A 1 105 ? -7.812 9.890 26.682 1.00 93.88 105 THR A O 1
ATOM 772 N N . VAL A 1 106 ? -6.760 9.457 24.751 1.00 96.00 106 VAL A N 1
ATOM 773 C CA . VAL A 1 106 ? -6.888 7.995 24.831 1.00 96.00 106 VAL A CA 1
ATOM 774 C C . VAL A 1 106 ? -5.523 7.342 24.949 1.00 96.00 106 VAL A C 1
ATOM 776 O O . VAL A 1 106 ? -4.579 7.695 24.250 1.00 96.00 106 VAL A O 1
ATOM 779 N N . THR A 1 107 ? -5.428 6.357 25.836 1.00 97.56 107 THR A N 1
ATOM 780 C CA . THR A 1 107 ? -4.197 5.622 26.140 1.00 97.56 107 THR A CA 1
ATOM 781 C C . THR A 1 107 ? -4.456 4.124 26.170 1.00 97.56 107 THR A C 1
ATOM 783 O O . THR A 1 107 ? -5.590 3.682 26.386 1.00 97.56 107 THR A O 1
ATOM 786 N N . GLY A 1 108 ? -3.406 3.332 25.985 1.00 97.06 108 GLY A N 1
ATOM 787 C CA . GLY A 1 108 ? -3.498 1.880 26.067 1.00 97.06 108 GLY A CA 1
ATOM 788 C C . GLY A 1 108 ? -2.382 1.186 25.308 1.00 97.06 108 GLY A C 1
ATOM 789 O O . GLY A 1 108 ? -1.337 1.772 25.032 1.00 97.06 108 GLY A O 1
ATOM 790 N N . ILE A 1 109 ? -2.630 -0.077 24.987 1.00 98.12 109 ILE A N 1
ATOM 791 C CA . ILE A 1 109 ? -1.826 -0.914 24.098 1.00 98.12 109 ILE A CA 1
ATOM 792 C C . ILE A 1 109 ? -2.732 -1.358 22.950 1.00 98.12 109 ILE A C 1
ATOM 794 O O . ILE A 1 109 ? -3.898 -1.681 23.182 1.00 98.12 109 ILE A O 1
ATOM 798 N N . VAL A 1 110 ? -2.216 -1.408 21.729 1.00 98.00 110 VAL A N 1
ATOM 799 C CA . VAL A 1 110 ? -2.935 -1.988 20.585 1.00 98.00 110 VAL A CA 1
ATOM 800 C C . VAL A 1 110 ? -2.346 -3.334 20.204 1.00 98.00 110 VAL A C 1
ATOM 802 O O . VAL A 1 110 ? -1.144 -3.548 20.327 1.00 98.00 110 VAL A O 1
ATOM 805 N N . LYS A 1 111 ? -3.185 -4.262 19.752 1.00 96.88 111 LYS A N 1
ATOM 806 C CA . LYS A 1 111 ? -2.770 -5.548 19.192 1.00 96.88 111 LYS A CA 1
ATOM 807 C C . LYS A 1 111 ? -3.645 -5.923 18.007 1.00 96.88 111 LYS A C 1
ATOM 809 O O . LYS A 1 111 ? -4.856 -5.721 18.024 1.00 96.88 111 LYS A O 1
ATOM 814 N N . GLN A 1 112 ? -3.028 -6.554 17.028 1.00 95.94 112 GLN A N 1
ATOM 815 C CA . GLN A 1 112 ? -3.727 -7.377 16.052 1.00 95.94 112 GLN A CA 1
ATOM 816 C C . GLN A 1 112 ? -4.083 -8.724 16.686 1.00 95.94 112 GLN A C 1
ATOM 818 O O . GLN A 1 112 ? -3.304 -9.260 17.478 1.00 95.94 112 GLN A O 1
ATOM 823 N N . GLY A 1 113 ? -5.264 -9.255 16.375 1.00 94.06 113 GLY A N 1
ATOM 824 C CA . GLY A 1 113 ? -5.646 -10.598 16.798 1.00 94.06 113 GLY A CA 1
ATOM 825 C C . GLY A 1 113 ? -4.751 -11.665 16.164 1.00 94.06 113 GLY A C 1
ATOM 826 O O . GLY A 1 113 ? -4.416 -11.589 14.981 1.00 94.06 113 GLY A O 1
ATOM 827 N N . ASP A 1 114 ? -4.369 -12.662 16.960 1.00 92.62 114 ASP A N 1
ATOM 828 C CA . ASP A 1 114 ? -3.483 -13.738 16.524 1.00 92.62 114 ASP A CA 1
ATOM 829 C C . ASP A 1 114 ? -4.228 -14.758 15.651 1.00 92.62 114 ASP A C 1
ATOM 831 O O . ASP A 1 114 ? -5.227 -15.350 16.067 1.00 92.62 114 ASP A O 1
ATOM 835 N N . VAL A 1 115 ? -3.685 -15.042 14.466 1.00 93.25 115 VAL A N 1
ATOM 836 C CA . VAL A 1 115 ? -4.150 -16.126 13.589 1.00 93.25 115 VAL A CA 1
ATOM 837 C C . VAL A 1 115 ? -2.942 -16.946 13.162 1.00 93.25 115 VAL A C 1
ATOM 839 O O . VAL A 1 115 ? -1.994 -16.434 12.566 1.00 93.25 115 VAL A O 1
ATOM 842 N N . ASN A 1 116 ? -2.954 -18.232 13.520 1.00 89.75 116 ASN A N 1
ATOM 843 C CA . ASN A 1 116 ? -1.899 -19.204 13.209 1.00 89.75 116 ASN A CA 1
ATOM 844 C C . ASN A 1 116 ? -0.463 -18.772 13.592 1.00 89.75 116 ASN A C 1
ATOM 846 O O . ASN A 1 116 ? 0.505 -19.323 13.076 1.00 89.75 116 ASN A O 1
ATOM 850 N N . GLY A 1 117 ? -0.306 -17.818 14.519 1.00 87.44 117 GLY A N 1
ATOM 851 C CA . GLY A 1 117 ? 0.998 -17.338 14.988 1.00 87.44 117 GLY A CA 1
ATOM 852 C C . GLY A 1 117 ? 1.772 -16.468 13.989 1.00 87.44 117 GLY A C 1
ATOM 853 O O . GLY A 1 117 ? 2.965 -16.239 14.203 1.00 87.44 117 GLY A O 1
ATOM 854 N N . ILE A 1 118 ? 1.127 -15.989 12.917 1.00 88.81 118 ILE A N 1
ATOM 855 C CA . ILE A 1 118 ? 1.731 -15.020 11.994 1.00 88.81 118 ILE A CA 1
ATOM 856 C C . ILE A 1 118 ? 1.857 -13.664 12.691 1.00 88.81 118 ILE A C 1
ATOM 858 O O . ILE A 1 118 ? 0.919 -13.186 13.326 1.00 88.81 118 ILE A O 1
ATOM 862 N N . LYS A 1 119 ? 3.034 -13.046 12.562 1.00 88.12 119 LYS A N 1
ATOM 863 C CA . LYS A 1 119 ? 3.289 -11.683 13.035 1.00 88.12 119 LYS A CA 1
ATOM 864 C C . LYS A 1 119 ? 3.038 -10.707 11.900 1.00 88.12 119 LYS A C 1
ATOM 866 O O . LYS A 1 119 ? 3.964 -10.389 11.156 1.00 88.12 119 LYS A O 1
ATOM 871 N N . ASP A 1 120 ? 1.792 -10.272 11.789 1.00 90.94 120 ASP A N 1
ATOM 872 C CA . ASP A 1 120 ? 1.395 -9.269 10.811 1.00 90.94 120 ASP A CA 1
ATOM 873 C C . ASP A 1 120 ? 2.175 -7.959 11.039 1.00 90.94 120 ASP A C 1
ATOM 875 O O . ASP A 1 120 ? 2.466 -7.561 12.174 1.00 90.94 120 ASP A O 1
ATOM 879 N N . LYS A 1 121 ? 2.591 -7.336 9.938 1.00 91.38 121 LYS A N 1
ATOM 880 C CA . LYS A 1 121 ? 3.327 -6.070 9.927 1.00 91.38 121 LYS A CA 1
ATOM 881 C C . LYS A 1 121 ? 2.434 -4.893 9.560 1.00 91.38 121 LYS A C 1
ATOM 883 O O . LYS A 1 121 ? 2.909 -3.767 9.657 1.00 91.38 121 LYS A O 1
ATOM 888 N N . THR A 1 122 ? 1.190 -5.113 9.154 1.00 93.81 122 THR A N 1
ATOM 889 C CA . THR A 1 122 ? 0.251 -4.047 8.799 1.00 93.81 122 THR A CA 1
ATOM 890 C C . THR A 1 122 ? 0.152 -3.054 9.965 1.00 93.81 122 THR A C 1
ATOM 892 O O . THR A 1 122 ? -0.001 -3.491 11.111 1.00 93.81 122 THR A O 1
ATOM 895 N N . PRO A 1 123 ? 0.327 -1.739 9.742 1.00 95.69 123 PRO A N 1
ATOM 896 C CA . PRO A 1 123 ? 0.243 -0.752 10.813 1.00 95.69 123 PRO A CA 1
ATOM 897 C C . PRO A 1 123 ? -1.134 -0.732 11.483 1.00 95.69 123 PRO A C 1
ATOM 899 O O . PRO A 1 123 ? -2.142 -1.117 10.888 1.00 95.69 123 PRO A O 1
ATOM 902 N N . ILE A 1 124 ? -1.170 -0.272 12.732 1.00 98.06 124 ILE A N 1
ATOM 903 C CA . ILE A 1 124 ? -2.404 0.037 13.455 1.00 98.06 124 ILE A CA 1
ATOM 904 C C . ILE A 1 124 ? -2.482 1.551 13.613 1.00 98.06 124 ILE A C 1
ATOM 906 O O . ILE A 1 124 ? -1.538 2.167 14.107 1.00 98.06 124 ILE A O 1
ATOM 910 N N . TYR A 1 125 ? -3.619 2.139 13.262 1.00 97.75 125 TYR A N 1
ATOM 911 C CA . TYR A 1 125 ? -3.887 3.558 13.459 1.00 97.75 125 TYR A CA 1
ATOM 912 C C . TYR A 1 125 ? -4.872 3.752 14.608 1.00 97.75 125 TYR A C 1
ATOM 914 O O . TYR A 1 125 ? -5.911 3.094 14.668 1.00 97.75 125 TYR A O 1
ATOM 922 N N . VAL A 1 126 ? -4.550 4.672 15.518 1.00 98.31 126 VAL A N 1
ATOM 923 C CA . VAL A 1 126 ? -5.492 5.209 16.511 1.00 98.31 126 VAL A CA 1
ATOM 924 C C . VAL A 1 126 ? -5.801 6.639 16.109 1.00 98.31 126 VAL A C 1
ATOM 926 O O . VAL A 1 126 ? -4.932 7.501 16.212 1.00 98.31 126 VAL A O 1
ATOM 929 N N . ARG A 1 127 ? -7.024 6.881 15.643 1.00 97.56 127 ARG A N 1
ATOM 930 C CA . ARG A 1 127 ? -7.475 8.163 15.089 1.00 97.56 127 ARG A CA 1
ATOM 931 C C . ARG A 1 127 ? -8.555 8.774 15.968 1.00 97.56 127 ARG A C 1
ATOM 933 O O . ARG A 1 127 ? -9.457 8.064 16.416 1.00 97.56 127 ARG A O 1
ATOM 940 N N . ILE A 1 128 ? -8.478 10.081 16.195 1.00 95.81 128 ILE A N 1
ATOM 941 C CA . ILE A 1 128 ? -9.492 10.878 16.886 1.00 95.81 128 ILE A CA 1
ATOM 942 C C . ILE A 1 128 ? -10.164 11.804 15.876 1.00 95.81 128 ILE A C 1
ATOM 944 O O . ILE A 1 128 ? -9.497 12.536 15.146 1.00 95.81 128 ILE A O 1
ATOM 948 N N . PHE A 1 129 ? -11.493 11.813 15.898 1.00 94.75 129 PHE A N 1
ATOM 949 C CA . PHE A 1 129 ? -12.336 12.644 15.048 1.00 94.75 129 PHE A CA 1
ATOM 950 C C . PHE A 1 129 ? -13.179 13.614 15.879 1.00 94.75 129 PHE A C 1
ATOM 952 O O . PHE A 1 129 ? -13.477 13.346 17.050 1.00 94.75 129 PHE A O 1
ATOM 959 N N . ASP A 1 130 ? -13.590 14.723 15.263 1.00 92.00 130 ASP A N 1
ATOM 960 C CA . ASP A 1 130 ? -14.589 15.644 15.818 1.00 92.00 130 ASP A CA 1
ATOM 961 C C . ASP A 1 130 ? -16.016 15.073 15.727 1.00 92.00 130 ASP A C 1
ATOM 963 O O . ASP A 1 130 ? -16.235 14.008 15.160 1.00 92.00 130 ASP A O 1
ATOM 967 N N . GLU A 1 131 ? -17.011 15.803 16.241 1.00 89.56 131 GLU A N 1
ATOM 968 C CA . GLU A 1 131 ? -18.440 15.434 16.179 1.00 89.56 131 GLU A CA 1
ATOM 969 C C . GLU A 1 131 ? -18.998 15.206 14.756 1.00 89.56 131 GLU A C 1
ATOM 971 O O . GLU A 1 131 ? -20.093 14.667 14.597 1.00 89.56 131 GLU A O 1
ATOM 976 N N . ASN A 1 132 ? -18.278 15.652 13.723 1.00 91.50 132 ASN A N 1
ATOM 977 C CA . ASN A 1 132 ? -18.657 15.544 12.317 1.00 91.50 132 ASN A CA 1
ATOM 978 C C . ASN A 1 132 ? -17.818 14.497 11.569 1.00 91.50 132 ASN A C 1
ATOM 980 O O . ASN A 1 132 ? -17.885 14.459 10.341 1.00 91.50 132 ASN A O 1
ATOM 984 N N . TRP A 1 133 ? -17.055 13.658 12.280 1.00 92.38 133 TRP A N 1
ATOM 985 C CA . TRP A 1 133 ? -16.137 12.674 11.699 1.00 92.38 133 TRP A CA 1
ATOM 986 C C . TRP A 1 133 ? -14.994 13.279 10.869 1.00 92.38 133 TRP A C 1
ATOM 988 O O . TRP A 1 133 ? -14.416 12.596 10.027 1.00 92.38 133 TRP A O 1
ATOM 998 N N . ASN A 1 134 ? -14.613 14.534 11.122 1.00 92.12 134 ASN A N 1
ATOM 999 C CA . ASN A 1 134 ? -13.366 15.072 10.579 1.00 92.12 134 ASN A CA 1
ATOM 1000 C C . ASN A 1 134 ? -12.202 14.600 11.450 1.00 92.12 134 ASN A C 1
ATOM 1002 O O . ASN A 1 134 ? -12.239 14.777 12.670 1.00 92.12 134 ASN A O 1
ATOM 1006 N N . GLU A 1 135 ? -11.173 14.015 10.839 1.00 93.38 135 GLU A N 1
ATOM 1007 C CA . GLU A 1 135 ? -9.971 13.605 11.564 1.00 93.38 135 GLU A CA 1
ATOM 1008 C C . GLU A 1 135 ? -9.265 14.830 12.156 1.00 93.38 135 GLU A C 1
ATOM 1010 O O . GLU A 1 135 ? -9.070 15.843 11.481 1.00 93.38 135 GLU A O 1
ATOM 1015 N N . ILE A 1 136 ? -8.908 14.740 13.436 1.00 92.94 136 ILE A N 1
ATOM 1016 C CA . ILE A 1 136 ? -8.218 15.804 14.169 1.00 92.94 136 ILE A CA 1
ATOM 1017 C C . ILE A 1 136 ? -6.780 15.407 14.493 1.00 92.94 136 ILE A C 1
ATOM 1019 O O . ILE A 1 136 ? -5.883 16.242 14.412 1.00 92.94 136 ILE A O 1
ATOM 1023 N N . GLU A 1 137 ? -6.580 14.170 14.944 1.00 95.00 137 GLU A N 1
ATOM 1024 C CA . GLU A 1 137 ? -5.297 13.684 15.448 1.00 95.00 137 GLU A CA 1
ATOM 1025 C C . GLU A 1 137 ? -5.205 12.173 15.253 1.00 95.00 137 GLU A C 1
ATOM 1027 O O . GLU A 1 137 ? -6.216 11.472 15.367 1.00 95.00 137 GLU A O 1
ATOM 1032 N N . TYR A 1 138 ? -4.003 11.652 15.020 1.00 95.75 138 TYR A N 1
ATOM 1033 C CA . TYR A 1 138 ? -3.792 10.212 14.927 1.00 95.75 138 TYR A CA 1
ATOM 1034 C C . TYR A 1 138 ? -2.403 9.778 15.392 1.00 95.75 138 TYR A C 1
ATOM 1036 O O . TYR A 1 138 ? -1.470 10.567 15.514 1.00 95.75 138 TYR A O 1
ATOM 1044 N N . GLN A 1 139 ? -2.257 8.478 15.636 1.00 97.69 139 GLN A N 1
ATOM 1045 C CA . GLN A 1 139 ? -0.964 7.844 15.854 1.00 97.69 139 GLN A CA 1
ATOM 1046 C C . GLN A 1 139 ? -0.883 6.518 15.090 1.00 97.69 139 GLN A C 1
ATOM 1048 O O . GLN A 1 139 ? -1.768 5.673 15.226 1.00 97.69 139 GLN A O 1
ATOM 1053 N N . GLU A 1 140 ? 0.192 6.336 14.319 1.00 97.06 140 GLU A N 1
ATOM 1054 C CA . GLU A 1 140 ? 0.568 5.057 13.701 1.00 97.06 140 GLU A CA 1
ATOM 1055 C C . GLU A 1 140 ? 1.406 4.213 14.674 1.00 97.06 140 GLU A C 1
ATOM 1057 O O . GLU A 1 140 ? 2.306 4.722 15.350 1.00 97.06 140 GLU A O 1
ATOM 1062 N N . LEU A 1 141 ? 1.095 2.921 14.767 1.00 97.62 141 LEU A N 1
ATOM 1063 C CA . LEU A 1 141 ? 1.619 1.991 15.767 1.00 97.62 141 LEU A CA 1
ATOM 1064 C C . LEU A 1 141 ? 1.865 0.606 15.155 1.00 97.62 141 LEU A C 1
ATOM 1066 O O . LEU A 1 141 ? 1.291 0.242 14.126 1.00 97.62 141 LEU A O 1
ATOM 1070 N N . ARG A 1 142 ? 2.671 -0.217 15.830 1.00 96.62 142 ARG A N 1
ATOM 1071 C CA . ARG A 1 142 ? 2.768 -1.661 15.576 1.00 96.62 142 ARG A CA 1
ATOM 1072 C C . ARG A 1 142 ? 1.990 -2.449 16.626 1.00 96.62 142 ARG A C 1
ATOM 1074 O O . ARG A 1 142 ? 1.724 -1.981 17.733 1.00 96.62 142 ARG A O 1
ATOM 1081 N N . SER A 1 143 ? 1.637 -3.687 16.285 1.00 96.56 143 SER A N 1
ATOM 1082 C CA . SER A 1 143 ? 1.002 -4.607 17.230 1.00 96.56 143 SER A CA 1
ATOM 1083 C C . SER A 1 143 ? 1.885 -4.816 18.468 1.00 96.56 143 SER A C 1
ATOM 1085 O O . SER A 1 143 ? 3.036 -5.244 18.374 1.00 96.56 143 SER A O 1
ATOM 1087 N N . GLY A 1 144 ? 1.330 -4.518 19.640 1.00 96.69 144 GLY A N 1
ATOM 1088 C CA . GLY A 1 144 ? 1.999 -4.559 20.938 1.00 96.69 144 GLY A CA 1
ATOM 1089 C C . GLY A 1 144 ? 2.470 -3.200 21.457 1.00 96.69 144 GLY A C 1
ATOM 1090 O O . GLY A 1 144 ? 2.831 -3.121 22.634 1.00 96.69 144 GLY A O 1
ATOM 1091 N N . ASP A 1 145 ? 2.436 -2.145 20.641 1.00 98.00 145 ASP A N 1
ATOM 1092 C CA . ASP A 1 145 ? 2.870 -0.814 21.061 1.00 98.00 145 ASP A CA 1
ATOM 1093 C C . ASP A 1 145 ? 1.877 -0.163 22.030 1.00 98.00 145 ASP A C 1
ATOM 1095 O O . ASP A 1 145 ? 0.655 -0.329 21.945 1.00 98.00 145 ASP A O 1
ATOM 1099 N N . SER A 1 146 ? 2.426 0.617 22.963 1.00 97.88 146 SER A N 1
ATOM 1100 C CA . SER A 1 146 ? 1.656 1.523 23.810 1.00 97.88 146 SER A CA 1
ATOM 1101 C C . SER A 1 146 ? 1.433 2.860 23.112 1.00 97.88 146 SER A C 1
ATOM 1103 O O . SER A 1 146 ? 2.369 3.391 22.513 1.00 97.88 146 SER A O 1
ATOM 1105 N N . TYR A 1 147 ? 0.257 3.455 23.285 1.00 97.94 147 TYR A N 1
ATOM 1106 C CA . TYR A 1 147 ? -0.112 4.717 22.646 1.00 97.94 147 TYR A CA 1
ATOM 1107 C C . TYR A 1 147 ? -0.678 5.740 23.636 1.00 97.94 147 TYR A C 1
ATOM 1109 O O . TYR A 1 147 ? -1.142 5.394 24.731 1.00 97.94 147 TYR A O 1
ATOM 1117 N N . SER A 1 148 ? -0.646 7.008 23.224 1.00 97.06 148 SER A N 1
ATOM 1118 C CA . SER A 1 148 ? -1.292 8.133 23.903 1.00 97.06 148 SER A CA 1
ATOM 1119 C C . SER A 1 148 ? -1.623 9.203 22.868 1.00 97.06 148 SER A C 1
ATOM 1121 O O . SER A 1 148 ? -0.730 9.938 22.453 1.00 97.06 148 SER A O 1
ATOM 1123 N N . VAL A 1 149 ? -2.890 9.295 22.468 1.00 95.94 149 VAL A N 1
ATOM 1124 C CA . VAL A 1 149 ? -3.361 10.249 21.450 1.00 95.94 149 VAL A CA 1
ATOM 1125 C C . VAL A 1 149 ? -4.233 11.298 22.123 1.00 95.94 149 VAL A C 1
ATOM 1127 O O . VAL A 1 149 ? -5.145 10.937 22.870 1.00 95.94 149 VAL A O 1
ATOM 1130 N N . THR A 1 150 ? -3.952 12.578 21.874 1.00 94.19 150 THR A N 1
ATOM 1131 C CA . THR A 1 150 ? -4.596 13.714 22.545 1.00 94.19 150 THR A CA 1
ATOM 1132 C C . THR A 1 150 ? -5.138 14.705 21.524 1.00 94.19 150 THR A C 1
ATOM 1134 O O . THR A 1 150 ? -4.377 15.231 20.724 1.00 94.19 150 THR A O 1
ATOM 1137 N N . ALA A 1 151 ? -6.429 15.027 21.601 1.00 91.31 151 ALA A N 1
ATOM 1138 C CA . ALA A 1 151 ? -7.070 16.039 20.769 1.00 91.31 151 ALA A CA 1
ATOM 1139 C C . ALA A 1 151 ? -7.643 17.174 21.632 1.00 91.31 151 ALA A C 1
ATOM 1141 O O . ALA A 1 151 ? -8.516 16.946 22.472 1.00 91.31 151 ALA A O 1
ATOM 1142 N N . SER A 1 152 ? -7.203 18.412 21.381 1.00 85.19 152 SER A N 1
ATOM 1143 C CA . SER A 1 152 ? -7.595 19.606 22.160 1.00 85.19 152 SER A CA 1
ATOM 1144 C C . SER A 1 152 ? -8.454 20.619 21.379 1.00 85.19 152 SER A C 1
ATOM 1146 O O . SER A 1 152 ? -8.695 21.724 21.861 1.00 85.19 152 SER A O 1
ATOM 1148 N N . SER A 1 153 ? -8.885 20.298 20.153 1.00 70.38 153 SER A N 1
ATOM 1149 C CA . SER A 1 153 ? -9.541 21.240 19.220 1.00 70.38 153 SER A CA 1
ATOM 1150 C C . SER A 1 153 ? -11.033 20.965 18.957 1.00 70.38 153 SER A C 1
ATOM 1152 O O . SER A 1 153 ? -11.615 21.581 18.065 1.00 70.38 153 SER A O 1
ATOM 1154 N N . GLY A 1 154 ? -11.669 20.075 19.726 1.00 66.06 154 GLY A N 1
ATOM 1155 C CA . GLY A 1 154 ? -13.049 19.629 19.495 1.00 66.06 154 GLY A CA 1
ATOM 1156 C C . GLY A 1 154 ? -14.133 20.413 20.247 1.00 66.06 154 GLY A C 1
ATOM 1157 O O . GLY A 1 154 ? -13.865 21.215 21.144 1.00 66.06 154 GLY A O 1
ATOM 1158 N N . SER A 1 155 ? -15.396 20.143 19.897 1.00 70.12 155 SER A N 1
ATOM 1159 C CA . SER A 1 155 ? -16.605 20.719 20.519 1.00 70.12 155 SER A CA 1
ATOM 1160 C C . SER A 1 155 ? -16.920 20.148 21.912 1.00 70.12 155 SER A C 1
ATOM 1162 O O . SER A 1 155 ? -17.858 20.600 22.573 1.00 70.12 155 SER A O 1
ATOM 1164 N N . GLY A 1 156 ? -16.131 19.170 22.368 1.00 78.69 156 GLY A N 1
ATOM 1165 C CA . GLY A 1 156 ? -16.375 18.378 23.572 1.00 78.69 156 GLY A CA 1
ATOM 1166 C C . GLY A 1 156 ? -17.012 17.011 23.301 1.00 78.69 156 GLY A C 1
ATOM 1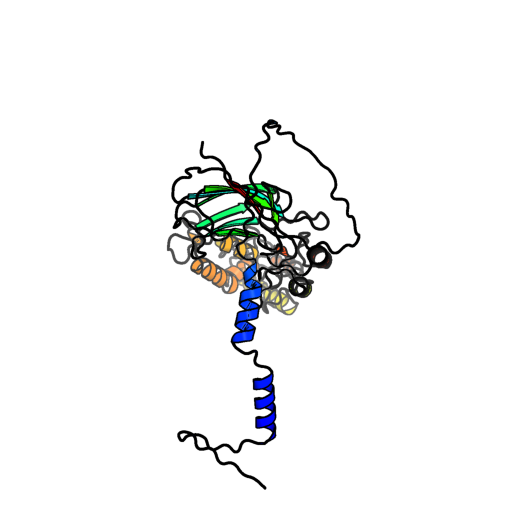167 O O . GLY A 1 156 ? -17.212 16.263 24.256 1.00 78.69 156 GLY A O 1
ATOM 1168 N N . ILE A 1 157 ? -17.304 16.689 22.034 1.00 87.81 157 ILE A N 1
ATOM 1169 C CA . ILE A 1 157 ? -17.702 15.359 21.559 1.00 87.81 157 ILE A CA 1
ATOM 1170 C C . ILE A 1 157 ? -16.672 14.881 20.532 1.00 87.81 157 ILE A C 1
ATOM 1172 O O . ILE A 1 157 ? -16.288 15.640 19.641 1.00 87.81 157 ILE A O 1
ATOM 1176 N N . TYR A 1 158 ? -16.241 13.631 20.670 1.00 91.62 158 TYR A N 1
ATOM 1177 C CA . TYR A 1 158 ? -15.215 13.006 19.845 1.00 91.62 158 TYR A CA 1
ATOM 1178 C C . TYR A 1 158 ? -15.598 11.577 19.461 1.00 91.62 158 TYR A C 1
ATOM 1180 O O . TYR A 1 158 ? -16.320 10.889 20.192 1.00 91.62 158 TYR A O 1
ATOM 1188 N N . HIS A 1 159 ? -15.023 11.099 18.362 1.00 93.75 159 HIS A N 1
ATOM 1189 C CA . HIS A 1 159 ? -14.992 9.678 18.023 1.00 93.75 159 HIS A CA 1
ATOM 1190 C C . HIS A 1 159 ? -13.550 9.184 18.010 1.00 93.75 159 HIS A C 1
ATOM 1192 O O . HIS A 1 159 ? -12.628 9.940 17.712 1.00 93.75 159 HIS A O 1
ATOM 1198 N N . VAL A 1 160 ? -13.352 7.909 18.329 1.00 95.75 160 VAL A N 1
ATOM 1199 C CA . VAL A 1 160 ? -12.048 7.253 18.246 1.00 95.75 160 VAL A CA 1
ATOM 1200 C C . VAL A 1 160 ? -12.194 5.998 17.404 1.00 95.75 160 VAL A C 1
ATOM 1202 O O . VAL A 1 160 ? -13.070 5.175 17.686 1.00 95.75 160 VAL A O 1
ATOM 1205 N N . LYS A 1 161 ? -11.339 5.851 16.392 1.00 96.62 161 LYS A N 1
ATOM 1206 C CA . LYS A 1 161 ? -11.237 4.657 15.548 1.00 96.62 161 LYS A CA 1
ATOM 1207 C C . LYS A 1 161 ? -9.880 4.005 15.762 1.00 96.62 161 LYS A C 1
ATOM 1209 O O . LYS A 1 161 ? -8.855 4.683 15.780 1.00 96.62 161 LYS A O 1
ATOM 1214 N N . TYR A 1 162 ? -9.899 2.693 15.915 1.00 97.56 162 TYR A N 1
ATOM 1215 C CA . TYR A 1 162 ? -8.726 1.837 15.899 1.00 97.56 162 TYR A CA 1
ATOM 1216 C C . TYR A 1 162 ? -8.859 0.951 14.674 1.00 97.56 162 TYR A C 1
ATOM 1218 O O . TYR A 1 162 ? -9.847 0.223 14.566 1.00 97.56 162 TYR A O 1
ATOM 1226 N N . GLU A 1 163 ? -7.899 1.009 13.766 1.00 96.31 163 GLU A N 1
ATOM 1227 C CA . GLU A 1 163 ? -7.982 0.286 12.499 1.00 96.31 163 GLU A CA 1
ATOM 1228 C C . GLU A 1 163 ? -6.632 -0.267 12.063 1.00 96.31 163 GLU A C 1
ATOM 1230 O O . GLU A 1 163 ? -5.577 0.234 12.453 1.00 96.31 163 GLU A O 1
ATOM 1235 N N . SER A 1 164 ? -6.689 -1.330 11.273 1.00 96.31 164 SER A N 1
ATOM 1236 C CA . SER A 1 164 ? -5.552 -1.976 10.632 1.00 96.31 164 SER A CA 1
ATOM 1237 C C . SER A 1 164 ? -6.112 -2.806 9.485 1.00 96.31 164 SER A C 1
ATOM 1239 O O . SER A 1 164 ? -7.024 -3.597 9.720 1.00 96.31 164 SER A O 1
ATOM 1241 N N . ASP A 1 165 ? -5.613 -2.632 8.265 1.00 95.69 165 ASP A N 1
ATOM 1242 C CA . ASP A 1 165 ? -6.169 -3.347 7.113 1.00 95.69 165 ASP A CA 1
ATOM 1243 C C . ASP A 1 165 ? -6.060 -4.871 7.292 1.00 95.69 165 ASP A C 1
ATOM 1245 O O . ASP A 1 165 ? -5.050 -5.407 7.760 1.00 95.69 165 ASP A O 1
ATOM 1249 N N . GLY A 1 166 ? -7.122 -5.599 6.948 1.00 95.50 166 GLY A N 1
ATOM 1250 C CA . GLY A 1 166 ? -7.241 -7.023 7.272 1.00 95.50 166 GLY A CA 1
ATOM 1251 C C . GLY A 1 166 ? -7.863 -7.301 8.650 1.00 95.50 166 GLY A C 1
ATOM 1252 O O . GLY A 1 166 ? -7.966 -8.473 9.032 1.00 95.50 166 GLY A O 1
ATOM 1253 N N . TYR A 1 167 ? -8.254 -6.265 9.403 1.00 96.69 167 TYR A N 1
ATOM 1254 C CA . TYR A 1 167 ? -8.853 -6.368 10.732 1.00 96.69 167 TYR A CA 1
ATOM 1255 C C . TYR A 1 167 ? -10.057 -5.443 10.903 1.00 96.69 167 TYR A C 1
ATOM 1257 O O . TYR A 1 167 ? -10.028 -4.274 10.532 1.00 96.69 167 TYR A O 1
ATOM 1265 N N . LEU A 1 168 ? -11.084 -5.965 11.572 1.00 96.56 168 LEU A N 1
ATOM 1266 C CA . LEU A 1 168 ? -12.318 -5.252 11.854 1.00 96.56 168 LEU A CA 1
ATOM 1267 C C . LEU A 1 168 ? -12.033 -4.067 12.786 1.00 96.56 168 LEU A C 1
ATOM 1269 O O . LEU A 1 168 ? -11.453 -4.274 13.866 1.00 96.56 168 LEU A O 1
ATOM 1273 N N . PRO A 1 169 ? -12.438 -2.841 12.420 1.00 95.06 169 PRO A N 1
ATOM 1274 C CA . PRO A 1 169 ? -12.132 -1.663 13.209 1.00 95.06 169 PRO A CA 1
ATOM 1275 C C . PRO A 1 169 ? -12.923 -1.612 14.516 1.00 95.06 169 PRO A C 1
ATOM 1277 O O . PRO A 1 169 ? -14.076 -2.032 14.623 1.00 95.06 169 PRO A O 1
ATOM 1280 N N . PHE A 1 170 ? -12.292 -1.037 15.537 1.00 95.56 170 PHE A N 1
ATOM 1281 C CA . PHE A 1 170 ? -12.903 -0.782 16.837 1.00 95.56 170 PHE A CA 1
ATOM 1282 C C . PHE A 1 170 ? -13.227 0.704 16.973 1.00 95.56 170 PHE A C 1
ATOM 1284 O O . PHE A 1 170 ? -12.372 1.566 16.767 1.00 95.56 170 PHE A O 1
ATOM 1291 N N . TYR A 1 171 ? -14.454 1.001 17.400 1.00 94.44 171 TYR A N 1
ATOM 1292 C CA . TYR A 1 171 ? -14.939 2.370 17.551 1.00 94.44 171 TYR A CA 1
ATOM 1293 C C . TYR A 1 171 ? -15.344 2.705 18.988 1.00 94.44 171 TYR A C 1
ATOM 1295 O O . TYR A 1 171 ? -15.993 1.909 19.680 1.00 94.44 171 TYR A O 1
ATOM 1303 N N . LEU A 1 172 ? -15.055 3.949 19.374 1.00 93.12 172 LEU A N 1
ATOM 1304 C CA . LEU A 1 172 ? -15.707 4.686 20.455 1.00 93.12 172 LEU A CA 1
ATOM 1305 C C . LEU A 1 172 ? -16.416 5.885 19.828 1.00 93.12 172 LEU A C 1
ATOM 1307 O O . LEU A 1 172 ? -15.771 6.698 19.171 1.00 93.12 172 LEU A O 1
ATOM 1311 N N . LYS A 1 173 ? -17.735 5.994 19.998 1.00 91.44 173 LYS A N 1
ATOM 1312 C CA . LYS A 1 173 ? -18.536 7.058 19.379 1.00 91.44 173 LYS A CA 1
ATOM 1313 C C . LYS A 1 173 ? -19.163 7.953 20.443 1.00 91.44 173 LYS A C 1
ATOM 1315 O O . LYS A 1 173 ? -19.459 7.479 21.538 1.00 91.44 173 LYS A O 1
ATOM 1320 N N . ASP A 1 174 ? -19.354 9.224 20.092 1.00 89.44 174 ASP A N 1
ATOM 1321 C CA . ASP A 1 174 ? -20.047 10.229 20.902 1.00 89.44 174 ASP A CA 1
ATOM 1322 C C . ASP A 1 174 ? -19.438 10.397 22.302 1.00 89.44 174 ASP A C 1
ATOM 1324 O O . ASP A 1 174 ? -20.137 10.455 23.318 1.00 89.44 174 ASP A O 1
ATOM 1328 N N . PHE A 1 175 ? -18.105 10.433 22.359 1.00 83.00 175 PHE A N 1
ATOM 1329 C CA . PHE A 1 175 ? -17.354 10.423 23.604 1.00 83.00 175 PHE A CA 1
ATOM 1330 C C . PHE A 1 175 ? -16.998 11.827 24.087 1.00 83.00 175 PHE A C 1
ATOM 1332 O O . PHE A 1 175 ? -16.694 12.715 23.296 1.00 83.00 175 PHE A O 1
ATOM 1339 N N . GLY A 1 176 ? -17.042 12.021 25.403 1.00 83.88 176 GLY A N 1
ATOM 1340 C CA . GLY A 1 176 ? -16.735 13.302 26.032 1.00 83.88 176 GLY A CA 1
ATOM 1341 C C . GLY A 1 176 ? -15.236 13.584 26.161 1.00 83.88 176 GLY A C 1
ATOM 1342 O O . GLY A 1 176 ? -14.380 12.836 25.695 1.00 83.88 176 GLY A O 1
ATOM 1343 N N . THR A 1 177 ? -14.923 14.670 26.859 1.00 87.12 177 THR A N 1
ATOM 1344 C CA . THR A 1 177 ? -13.557 15.070 27.222 1.00 87.12 177 THR A CA 1
ATOM 1345 C C . THR A 1 177 ? -13.059 14.283 28.429 1.00 87.12 177 THR A C 1
ATOM 1347 O O . THR A 1 177 ? -13.839 13.984 29.333 1.00 87.12 177 THR A O 1
ATOM 1350 N N . GLY A 1 178 ? -11.763 14.006 28.502 1.00 88.62 178 GLY A N 1
ATOM 1351 C CA . GLY A 1 178 ? -11.193 13.185 29.565 1.00 88.62 178 GLY A CA 1
ATOM 1352 C C . GLY A 1 178 ? -9.925 12.467 29.144 1.00 88.62 178 GLY A C 1
ATOM 1353 O O . GLY A 1 178 ? -9.592 12.423 27.964 1.00 88.62 178 GLY A O 1
ATOM 1354 N N . THR A 1 179 ? -9.248 11.853 30.111 1.00 91.94 179 THR A N 1
ATOM 1355 C CA . THR A 1 179 ? -8.181 10.889 29.834 1.00 91.94 179 THR A CA 1
ATOM 1356 C C . THR A 1 179 ? -8.705 9.490 30.096 1.00 91.94 179 THR A C 1
ATOM 1358 O O . THR A 1 179 ? -9.101 9.171 31.218 1.00 91.94 179 THR A O 1
ATOM 1361 N N . TYR A 1 180 ? -8.690 8.644 29.072 1.00 93.06 180 TYR A N 1
ATOM 1362 C CA . TYR A 1 180 ? -9.235 7.296 29.134 1.00 93.06 180 TYR A CA 1
ATOM 1363 C C . TYR A 1 180 ? -8.179 6.262 28.769 1.00 93.06 180 TYR A C 1
ATOM 1365 O O . TYR A 1 180 ? -7.426 6.414 27.809 1.00 93.06 180 TYR A O 1
ATOM 1373 N N . THR A 1 181 ? -8.142 5.175 29.528 1.00 95.75 181 THR A N 1
ATOM 1374 C CA . THR A 1 181 ? -7.464 3.945 29.126 1.00 95.75 181 THR A CA 1
ATOM 1375 C C . THR A 1 181 ? -8.488 3.003 28.515 1.00 95.75 181 THR A C 1
ATOM 1377 O O . THR A 1 181 ? -9.532 2.745 29.122 1.00 95.75 181 THR A O 1
ATOM 1380 N N . VAL A 1 182 ? -8.197 2.515 27.312 1.00 95.94 182 VAL A N 1
ATOM 1381 C CA . VAL A 1 182 ? -9.133 1.725 26.504 1.00 95.94 182 VAL A CA 1
ATOM 1382 C C . VAL A 1 182 ? -8.674 0.271 26.446 1.00 95.94 182 VAL A C 1
ATOM 1384 O O . VAL A 1 182 ? -7.483 -0.020 26.335 1.00 95.94 182 VAL A O 1
ATOM 1387 N N . GLY A 1 183 ? -9.626 -0.654 26.519 1.00 94.19 183 GLY A N 1
ATOM 1388 C CA . GLY A 1 183 ? -9.387 -2.074 26.308 1.00 94.19 183 GLY A CA 1
ATOM 1389 C C . GLY A 1 183 ? -10.566 -2.781 25.648 1.00 94.19 183 GLY A C 1
ATOM 1390 O O . GLY A 1 183 ? -11.685 -2.261 25.608 1.00 94.19 183 GLY A O 1
ATOM 1391 N N . SER A 1 184 ? -10.315 -3.989 25.153 1.00 93.25 184 SER A N 1
ATOM 1392 C CA . SER A 1 184 ? -11.317 -4.864 24.551 1.00 93.25 184 SER A CA 1
ATOM 1393 C C . SER A 1 184 ? -11.304 -6.269 25.162 1.00 93.25 184 SER A C 1
ATOM 1395 O O . SER A 1 184 ? -10.289 -6.763 25.663 1.00 93.25 184 SER A O 1
ATOM 1397 N N . GLY A 1 185 ? -12.445 -6.954 25.093 1.00 88.56 185 GLY A N 1
ATOM 1398 C CA . GLY A 1 185 ? -12.591 -8.326 25.568 1.00 88.56 185 GLY A CA 1
ATOM 1399 C C . GLY A 1 185 ? -12.371 -8.432 27.078 1.00 88.56 185 GLY A C 1
ATOM 1400 O O . GLY A 1 185 ? -13.089 -7.821 27.871 1.00 88.56 185 GLY A O 1
ATOM 1401 N N . ALA A 1 186 ? -11.387 -9.241 27.473 1.00 88.19 186 ALA A N 1
ATOM 1402 C CA . ALA A 1 186 ? -10.988 -9.409 28.870 1.00 88.19 186 ALA A CA 1
ATOM 1403 C C . ALA A 1 186 ? -9.940 -8.379 29.332 1.00 88.19 186 ALA A C 1
ATOM 1405 O O . ALA A 1 186 ? -9.752 -8.210 30.540 1.00 88.19 186 ALA A O 1
ATOM 1406 N N . SER A 1 187 ? -9.258 -7.699 28.402 1.00 93.19 187 SER A N 1
ATOM 1407 C CA . SER A 1 187 ? -8.234 -6.717 28.751 1.00 93.19 187 SER A CA 1
ATOM 1408 C C . SER A 1 187 ? -8.856 -5.364 29.072 1.00 93.19 187 SER A C 1
ATOM 1410 O O . SER A 1 187 ? -9.789 -4.899 28.419 1.00 93.19 187 SER A O 1
ATOM 1412 N N . ARG A 1 188 ? -8.300 -4.705 30.090 1.00 93.69 188 ARG A N 1
ATOM 1413 C CA . ARG A 1 188 ? -8.729 -3.370 30.521 1.00 93.69 188 ARG A CA 1
ATOM 1414 C C . ARG A 1 188 ? -7.905 -2.234 29.915 1.00 93.69 188 ARG A C 1
ATOM 1416 O O . ARG A 1 188 ? -8.280 -1.081 30.077 1.00 93.69 188 ARG A O 1
ATOM 1423 N N . ASN A 1 189 ? -6.783 -2.551 29.274 1.00 95.94 189 ASN A N 1
ATOM 1424 C CA . ASN A 1 189 ? -5.840 -1.572 28.728 1.00 95.94 189 ASN A CA 1
ATOM 1425 C C . ASN A 1 189 ? -5.250 -1.984 27.371 1.00 95.94 189 ASN A C 1
ATOM 1427 O O . ASN A 1 189 ? -4.279 -1.380 26.920 1.00 95.94 189 ASN A O 1
ATOM 1431 N N . THR A 1 190 ? -5.771 -3.047 26.756 1.00 97.62 190 THR A N 1
ATOM 1432 C CA . THR A 1 190 ? -5.348 -3.502 25.431 1.00 97.62 190 THR A CA 1
ATOM 1433 C C . THR A 1 190 ? -6.552 -3.584 24.519 1.00 97.62 190 THR A C 1
ATOM 1435 O O . THR A 1 190 ? -7.502 -4.296 24.843 1.00 97.62 190 THR A O 1
ATOM 1438 N N . VAL A 1 191 ? -6.499 -2.885 23.391 1.00 97.81 191 VAL A N 1
ATOM 1439 C CA . VAL A 1 191 ? -7.437 -3.059 22.282 1.00 97.81 191 VAL A CA 1
ATOM 1440 C C . VAL A 1 191 ? -6.848 -4.105 21.343 1.00 97.81 191 VAL A C 1
ATOM 1442 O O . VAL A 1 191 ? -5.746 -3.932 20.832 1.00 97.81 191 VAL A O 1
ATOM 1445 N N . THR A 1 192 ? -7.554 -5.213 21.158 1.00 96.69 192 THR A N 1
ATOM 1446 C CA . THR A 1 192 ? -7.189 -6.293 20.238 1.00 96.69 192 THR A CA 1
ATOM 1447 C C . THR A 1 192 ? -8.200 -6.326 19.103 1.00 96.69 192 THR A C 1
ATOM 1449 O O . THR A 1 192 ? -9.363 -6.637 19.351 1.00 96.69 192 THR A O 1
ATOM 1452 N N . LEU A 1 193 ? -7.761 -5.983 17.891 1.00 96.75 193 LEU A N 1
ATOM 1453 C CA . LEU A 1 193 ? -8.607 -5.975 16.695 1.00 96.75 193 LEU A CA 1
ATOM 1454 C C . LEU A 1 193 ? -8.921 -7.402 16.234 1.00 96.75 193 LEU A C 1
ATOM 1456 O O . LEU A 1 193 ? -8.102 -8.312 16.401 1.00 96.75 193 LEU A O 1
ATOM 1460 N N . VAL A 1 194 ? -10.106 -7.597 15.656 1.00 96.56 194 VAL A N 1
ATOM 1461 C CA . VAL A 1 194 ? -10.557 -8.913 15.183 1.00 96.56 194 VAL A CA 1
ATOM 1462 C C . VAL A 1 194 ? -10.070 -9.124 13.745 1.00 96.56 194 VAL A C 1
ATOM 1464 O O . VAL A 1 194 ? -10.349 -8.285 12.899 1.00 96.56 194 VAL A O 1
ATOM 1467 N N . PRO A 1 195 ? -9.336 -10.205 13.443 1.00 96.50 195 PRO A N 1
ATOM 1468 C CA . PRO A 1 195 ? -8.806 -10.462 12.106 1.00 96.50 195 PRO A CA 1
ATOM 1469 C C . PRO A 1 195 ? -9.900 -10.887 11.122 1.00 96.50 195 PRO A C 1
ATOM 1471 O O . PRO A 1 195 ? -10.859 -11.559 11.510 1.00 96.50 195 PRO A O 1
ATOM 1474 N N . GLY A 1 196 ? -9.679 -10.601 9.838 1.00 95.38 196 GLY A N 1
ATOM 1475 C CA . GLY A 1 196 ? -10.443 -11.161 8.719 1.00 95.38 196 GLY A CA 1
ATOM 1476 C C . GLY A 1 196 ? -11.279 -10.163 7.922 1.00 95.38 196 GLY A C 1
ATOM 1477 O O . GLY A 1 196 ? -11.926 -10.591 6.975 1.00 95.38 196 GLY A O 1
ATOM 1478 N N . ASP A 1 197 ? -11.253 -8.883 8.285 1.00 96.25 197 ASP A N 1
ATOM 1479 C CA . ASP A 1 197 ? -12.008 -7.816 7.620 1.00 96.25 197 ASP A CA 1
ATOM 1480 C C . ASP A 1 197 ? -11.147 -7.166 6.539 1.00 96.25 197 ASP A C 1
ATOM 1482 O O . ASP A 1 197 ? -10.072 -6.642 6.830 1.00 96.25 197 ASP A O 1
ATOM 1486 N N . THR A 1 198 ? -11.556 -7.250 5.283 1.00 95.25 198 THR A N 1
ATOM 1487 C CA . THR A 1 198 ? -10.788 -6.674 4.174 1.00 95.25 198 THR A CA 1
ATOM 1488 C C . THR A 1 198 ? -11.249 -5.255 3.878 1.00 95.25 198 THR A C 1
ATOM 1490 O O . THR A 1 198 ? -12.258 -4.785 4.382 1.00 95.25 198 THR A O 1
ATOM 1493 N N . THR A 1 199 ? -10.539 -4.556 2.997 1.00 91.88 199 THR A N 1
ATOM 1494 C CA . THR A 1 199 ? -11.025 -3.285 2.443 1.00 91.88 199 THR A CA 1
ATOM 1495 C C . THR A 1 199 ? -12.150 -3.477 1.422 1.00 91.88 199 THR A C 1
ATOM 1497 O O . THR A 1 199 ? -12.549 -2.510 0.784 1.00 91.88 199 THR A O 1
ATOM 1500 N N . TRP A 1 200 ? -12.648 -4.705 1.215 1.00 92.94 200 TRP A N 1
ATOM 1501 C CA . TRP A 1 200 ? -13.747 -4.955 0.290 1.00 92.94 200 TRP A CA 1
ATOM 1502 C C . TRP A 1 200 ? -14.988 -4.167 0.709 1.00 92.94 200 TRP A C 1
ATOM 1504 O O . TRP A 1 200 ? -15.539 -4.373 1.786 1.00 92.94 200 TRP A O 1
ATOM 1514 N N . ASN A 1 201 ? -15.463 -3.304 -0.182 1.00 89.81 201 ASN A N 1
ATOM 1515 C CA . ASN A 1 201 ? -16.645 -2.495 0.045 1.00 89.81 201 ASN A CA 1
ATOM 1516 C C . ASN A 1 201 ? -17.307 -2.153 -1.289 1.00 89.81 201 ASN A C 1
ATOM 1518 O O . ASN A 1 201 ? -16.801 -1.365 -2.089 1.00 89.81 201 ASN A O 1
ATOM 1522 N N . GLU A 1 202 ? -18.474 -2.759 -1.512 1.00 86.31 202 GLU A N 1
ATOM 1523 C CA . GLU A 1 202 ? -19.240 -2.646 -2.757 1.00 86.31 202 GLU A CA 1
ATOM 1524 C C . GLU A 1 202 ? -19.778 -1.225 -3.001 1.00 86.31 202 GLU A C 1
ATOM 1526 O O . GLU A 1 202 ? -20.047 -0.861 -4.144 1.00 86.31 202 GLU A O 1
ATOM 1531 N N . GLU A 1 203 ? -19.942 -0.420 -1.947 1.00 89.31 203 GLU A N 1
ATOM 1532 C CA . GLU A 1 203 ? -20.492 0.939 -2.040 1.00 89.31 203 GLU A CA 1
ATOM 1533 C C . GLU A 1 203 ? -19.411 2.012 -2.242 1.00 89.31 203 GLU A C 1
ATOM 1535 O O . GLU A 1 203 ? -19.737 3.137 -2.630 1.00 89.31 203 GLU A O 1
ATOM 1540 N N . HIS A 1 204 ? -18.139 1.664 -2.014 1.00 87.62 204 HIS A N 1
ATOM 1541 C CA . HIS A 1 204 ? -17.020 2.608 -1.946 1.00 87.62 204 HIS A CA 1
ATOM 1542 C C . HIS A 1 204 ? -15.771 2.143 -2.705 1.00 87.62 204 HIS A C 1
ATOM 1544 O O . HIS A 1 204 ? -14.660 2.494 -2.327 1.00 87.62 204 HIS A O 1
ATOM 1550 N N . ASP A 1 205 ? -15.940 1.344 -3.764 1.00 85.00 205 ASP A N 1
ATOM 1551 C CA . ASP A 1 205 ? -14.854 0.915 -4.663 1.00 85.00 205 ASP A CA 1
ATOM 1552 C C . ASP A 1 205 ? -13.621 0.337 -3.923 1.00 85.00 205 ASP A C 1
ATOM 1554 O O . ASP A 1 205 ? -12.483 0.496 -4.358 1.00 85.00 205 ASP A O 1
ATOM 1558 N N . ASN A 1 206 ? -13.854 -0.355 -2.800 1.00 84.62 206 ASN A N 1
ATOM 1559 C CA . ASN A 1 206 ? -12.832 -0.914 -1.903 1.00 84.62 206 ASN A CA 1
ATOM 1560 C C . ASN A 1 206 ? -11.842 0.099 -1.289 1.00 84.62 206 ASN A C 1
ATOM 1562 O O . ASN A 1 206 ? -10.747 -0.288 -0.870 1.00 84.62 206 ASN A O 1
ATOM 1566 N N . GLU A 1 207 ? -12.205 1.383 -1.232 1.00 81.38 207 GLU A N 1
ATOM 1567 C CA . GLU A 1 207 ? -11.379 2.443 -0.638 1.00 81.38 207 GLU A CA 1
ATOM 1568 C C . GLU A 1 207 ? -11.200 2.249 0.880 1.00 81.38 207 GLU A C 1
ATOM 1570 O O . GLU A 1 207 ? -10.157 2.579 1.438 1.00 81.38 207 GLU A O 1
ATOM 1575 N N . TRP A 1 208 ? -12.203 1.680 1.551 1.00 86.00 208 TRP A N 1
ATOM 1576 C CA . TRP A 1 208 ? -12.193 1.361 2.980 1.00 86.00 208 TRP A CA 1
ATOM 1577 C C . TRP A 1 208 ? -13.152 0.198 3.274 1.00 86.00 208 TRP A C 1
ATOM 1579 O O . TRP A 1 208 ? -14.101 -0.013 2.525 1.00 86.00 208 TRP A O 1
ATOM 1589 N N . SER A 1 209 ? -12.902 -0.544 4.360 1.00 90.75 209 SER A N 1
ATOM 1590 C CA . SER A 1 209 ? -13.717 -1.694 4.809 1.00 90.75 209 SER A CA 1
ATOM 1591 C C . SER A 1 209 ? -15.213 -1.360 4.934 1.00 90.75 209 SER A C 1
ATOM 1593 O O . SER A 1 209 ? -15.566 -0.246 5.296 1.00 90.75 209 SER A O 1
ATOM 1595 N N . ASP A 1 210 ? -16.115 -2.315 4.698 1.00 92.62 210 ASP A N 1
ATOM 1596 C CA . ASP A 1 210 ? -17.548 -2.147 4.993 1.00 92.62 210 ASP A CA 1
ATOM 1597 C C . ASP A 1 210 ? -17.901 -2.293 6.497 1.00 92.62 210 ASP A C 1
ATOM 1599 O O . ASP A 1 210 ? -19.076 -2.264 6.874 1.00 92.62 210 ASP A O 1
ATOM 1603 N N . ASP A 1 211 ? -16.881 -2.382 7.358 1.00 94.56 211 ASP A N 1
ATOM 1604 C CA . ASP A 1 211 ? -16.924 -2.640 8.799 1.00 94.56 211 ASP A CA 1
ATOM 1605 C C . ASP A 1 211 ? -17.652 -3.959 9.162 1.00 94.56 211 ASP A C 1
ATOM 1607 O O . ASP A 1 211 ? -18.252 -4.066 10.250 1.00 94.56 211 ASP A O 1
ATOM 1611 N N . VAL A 1 212 ? -17.639 -4.960 8.268 1.00 94.75 212 VAL A N 1
ATOM 1612 C CA . VAL A 1 212 ? -18.310 -6.255 8.454 1.00 94.75 212 VAL A CA 1
ATOM 1613 C C . VAL A 1 212 ? -17.480 -7.420 7.914 1.00 94.75 212 VAL A C 1
ATOM 1615 O O . VAL A 1 212 ? -17.484 -7.713 6.724 1.00 94.75 212 VAL A O 1
ATOM 1618 N N . ILE A 1 213 ? -16.996 -8.269 8.823 1.00 96.12 213 ILE A N 1
ATOM 1619 C CA . ILE A 1 213 ? -16.453 -9.577 8.447 1.00 96.12 213 ILE A CA 1
ATOM 1620 C C . ILE A 1 213 ? -17.586 -10.465 7.937 1.00 96.12 213 ILE A C 1
ATOM 1622 O O . ILE A 1 213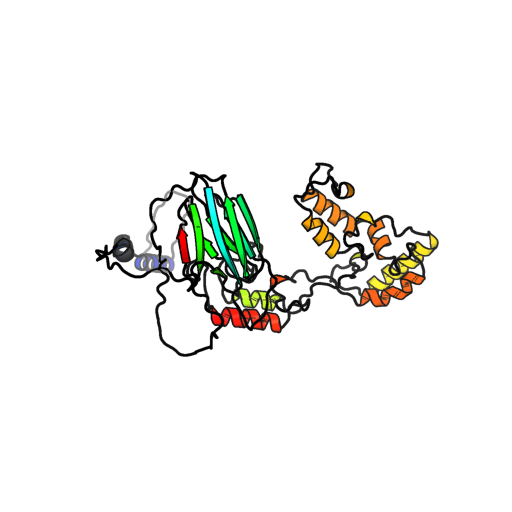 ? -18.529 -10.781 8.669 1.00 96.12 213 ILE A O 1
ATOM 1626 N N . ASN A 1 214 ? -17.472 -10.936 6.701 1.00 95.06 214 ASN A N 1
ATOM 1627 C CA . ASN A 1 214 ? -18.377 -11.910 6.113 1.00 95.06 214 ASN A CA 1
ATOM 1628 C C . ASN A 1 214 ? -17.695 -12.744 5.007 1.00 95.06 214 ASN A C 1
ATOM 1630 O O . ASN A 1 214 ? -16.494 -12.678 4.753 1.00 95.06 214 ASN A O 1
ATOM 1634 N N . GLY A 1 215 ? -18.466 -13.596 4.327 1.00 94.44 215 GLY A N 1
ATOM 1635 C CA . GLY A 1 215 ? -17.930 -14.438 3.252 1.00 94.44 215 GLY A CA 1
ATOM 1636 C C . GLY A 1 215 ? -17.355 -13.668 2.049 1.00 94.44 215 GLY A C 1
ATOM 1637 O O . GLY A 1 215 ? -16.611 -14.267 1.266 1.00 94.44 215 GLY A O 1
ATOM 1638 N N . LYS A 1 216 ? -17.689 -12.379 1.873 1.00 95.62 216 LYS A N 1
ATOM 1639 C CA . LYS A 1 216 ? -17.154 -11.537 0.794 1.00 95.62 216 LYS A CA 1
ATOM 1640 C C . LYS A 1 216 ? -15.682 -11.196 1.013 1.00 95.62 216 LYS A C 1
ATOM 1642 O O . LYS A 1 216 ? -14.952 -11.207 0.029 1.00 95.62 216 LYS A O 1
ATOM 1647 N N . ASP A 1 217 ? -15.227 -11.024 2.252 1.00 96.94 217 ASP A N 1
ATOM 1648 C CA . ASP A 1 217 ? -13.814 -10.768 2.564 1.00 96.94 217 ASP A CA 1
ATOM 1649 C C . ASP A 1 217 ? -12.917 -11.896 2.073 1.00 96.94 217 ASP A C 1
ATOM 1651 O O . ASP A 1 217 ? -11.972 -11.699 1.310 1.00 96.94 217 ASP A O 1
ATOM 1655 N N . LEU A 1 218 ? -13.277 -13.129 2.434 1.00 95.88 218 LEU A N 1
ATOM 1656 C CA . LEU A 1 218 ? -12.542 -14.304 1.984 1.00 95.88 218 LEU A CA 1
ATOM 1657 C C . LEU A 1 218 ? -12.605 -14.455 0.458 1.00 95.88 218 LEU A C 1
ATOM 1659 O O . LEU A 1 218 ? -11.612 -14.836 -0.163 1.00 95.88 218 LEU A O 1
ATOM 1663 N N . ALA A 1 219 ? -13.755 -14.162 -0.155 1.00 96.56 219 ALA A N 1
ATOM 1664 C CA . ALA A 1 219 ? -13.894 -14.195 -1.609 1.00 96.56 219 ALA A CA 1
ATOM 1665 C C . ALA A 1 219 ? -13.031 -13.124 -2.297 1.00 96.56 219 ALA A C 1
ATOM 1667 O O . ALA A 1 219 ? -12.498 -13.383 -3.377 1.00 96.56 219 ALA A O 1
ATOM 1668 N N . TYR A 1 220 ? -12.861 -11.957 -1.673 1.00 96.50 220 TYR A N 1
ATOM 1669 C CA . TYR A 1 220 ? -12.025 -10.882 -2.186 1.00 96.50 220 TYR A CA 1
ATOM 1670 C C . TYR A 1 220 ? -10.549 -11.275 -2.170 1.00 96.50 220 TYR A C 1
ATOM 1672 O O . TYR A 1 220 ? -9.910 -11.240 -3.221 1.00 96.50 220 TYR A O 1
ATOM 1680 N N . VAL A 1 221 ? -10.043 -11.804 -1.052 1.00 97.38 221 VAL A N 1
ATOM 1681 C CA . VAL A 1 221 ? -8.664 -12.326 -0.979 1.00 97.38 221 VAL A CA 1
ATOM 1682 C C . VAL A 1 221 ? -8.444 -13.444 -2.003 1.00 97.38 221 VAL A C 1
ATOM 1684 O O . VAL A 1 221 ? -7.435 -13.464 -2.703 1.00 97.38 221 VAL A O 1
ATOM 1687 N N . GLN A 1 222 ? -9.417 -14.346 -2.174 1.00 97.69 222 GLN A N 1
ATOM 1688 C CA . GLN A 1 222 ? -9.352 -15.394 -3.202 1.00 97.69 222 GLN A CA 1
ATOM 1689 C C . GLN A 1 222 ? -9.310 -14.839 -4.631 1.00 97.69 222 GLN A C 1
ATOM 1691 O O . GLN A 1 222 ? -8.707 -15.464 -5.505 1.00 97.69 222 GLN A O 1
ATOM 1696 N N . SER A 1 223 ? -9.943 -13.692 -4.887 1.00 97.12 223 SER A N 1
ATOM 1697 C CA . SER A 1 223 ? -9.895 -13.029 -6.195 1.00 97.12 223 SER A CA 1
ATOM 1698 C C . SER A 1 223 ? -8.518 -12.437 -6.508 1.00 97.12 223 SER A C 1
ATOM 1700 O O . SER A 1 223 ? -8.167 -12.303 -7.679 1.00 97.12 223 SER A O 1
ATOM 1702 N N . CYS A 1 224 ? -7.721 -12.167 -5.472 1.00 97.50 224 CYS A N 1
ATOM 1703 C CA . CYS A 1 224 ? -6.350 -11.677 -5.572 1.00 97.50 224 CYS A CA 1
ATOM 1704 C C . CYS A 1 224 ? -5.304 -12.805 -5.596 1.00 97.50 224 CYS A C 1
ATOM 1706 O O . CYS A 1 224 ? -4.108 -12.531 -5.615 1.00 97.50 224 CYS A O 1
ATOM 1708 N N . LEU A 1 225 ? -5.717 -14.079 -5.622 1.00 97.75 225 LEU A N 1
ATOM 1709 C CA . LEU A 1 225 ? -4.789 -15.210 -5.620 1.00 97.75 225 LEU A CA 1
ATOM 1710 C C . LEU A 1 225 ? -3.841 -15.171 -6.834 1.00 97.75 225 LEU A C 1
ATOM 1712 O O . LEU A 1 225 ? -4.273 -15.229 -7.987 1.00 97.75 225 LEU A O 1
ATOM 1716 N N . GLY A 1 226 ? -2.539 -15.148 -6.561 1.00 96.69 226 GLY A N 1
ATOM 1717 C CA . GLY A 1 226 ? -1.466 -15.026 -7.546 1.00 96.69 226 GLY A CA 1
ATOM 1718 C C . GLY A 1 226 ? -1.067 -13.587 -7.879 1.00 96.69 226 GLY A C 1
ATOM 1719 O O . GLY A 1 226 ? -0.135 -13.416 -8.665 1.00 96.69 226 GLY A O 1
ATOM 1720 N N . ALA A 1 227 ? -1.730 -12.579 -7.299 1.00 97.19 227 ALA A N 1
ATOM 1721 C CA . ALA A 1 227 ? -1.296 -11.191 -7.400 1.00 97.19 227 ALA A CA 1
ATOM 1722 C C . ALA A 1 227 ? 0.105 -11.041 -6.800 1.00 97.19 227 ALA A C 1
ATOM 1724 O O . ALA A 1 227 ? 0.421 -11.630 -5.763 1.00 97.19 227 ALA A O 1
ATOM 1725 N N . TYR A 1 228 ? 0.947 -10.267 -7.474 1.00 94.94 228 TYR A N 1
ATOM 1726 C CA . TYR A 1 228 ? 2.373 -10.165 -7.197 1.00 94.94 228 TYR A CA 1
ATOM 1727 C C . TYR A 1 228 ? 2.754 -8.731 -6.841 1.00 94.94 228 TYR A C 1
ATOM 1729 O O . TYR A 1 228 ? 2.302 -7.798 -7.501 1.00 94.94 228 TYR A O 1
ATOM 1737 N N . ARG A 1 229 ? 3.620 -8.563 -5.837 1.00 94.44 229 ARG A N 1
ATOM 1738 C CA . ARG A 1 229 ? 4.130 -7.255 -5.393 1.00 94.44 229 ARG A CA 1
ATOM 1739 C C . ARG A 1 229 ? 4.894 -6.503 -6.481 1.00 94.44 229 ARG A C 1
ATOM 1741 O O . ARG A 1 229 ? 4.955 -5.286 -6.430 1.00 94.44 229 ARG A O 1
ATOM 1748 N N . GLY A 1 230 ? 5.448 -7.228 -7.449 1.00 94.44 230 GLY A N 1
ATOM 1749 C CA . GLY A 1 230 ? 6.421 -6.700 -8.396 1.00 94.44 230 GLY A CA 1
ATOM 1750 C C . GLY A 1 230 ? 7.847 -6.963 -7.921 1.00 94.44 230 GLY A C 1
ATOM 1751 O O . GLY A 1 230 ? 8.105 -7.147 -6.733 1.00 94.44 230 GLY A O 1
ATOM 1752 N N . ASP A 1 231 ? 8.765 -7.063 -8.875 1.00 94.75 231 ASP A N 1
ATOM 1753 C CA . ASP A 1 231 ? 10.195 -7.136 -8.610 1.00 94.75 231 ASP A CA 1
ATOM 1754 C C . ASP A 1 231 ? 10.767 -5.717 -8.491 1.00 94.75 231 ASP A C 1
ATOM 1756 O O . ASP A 1 231 ? 10.509 -4.878 -9.354 1.00 94.75 231 ASP A O 1
ATOM 1760 N N . ASP A 1 232 ? 11.599 -5.475 -7.474 1.00 92.81 232 ASP A N 1
ATOM 1761 C CA . ASP A 1 232 ? 12.138 -4.141 -7.161 1.00 92.81 232 ASP A CA 1
ATOM 1762 C C . ASP A 1 232 ? 12.871 -3.472 -8.333 1.00 92.81 232 ASP A C 1
ATOM 1764 O O . ASP A 1 232 ? 12.862 -2.259 -8.434 1.00 92.81 232 ASP A O 1
ATOM 1768 N N . ALA A 1 233 ? 13.484 -4.250 -9.232 1.00 93.38 233 ALA A N 1
ATOM 1769 C CA . ALA A 1 233 ? 14.227 -3.744 -10.391 1.00 93.38 233 ALA A CA 1
ATOM 1770 C C . ALA A 1 233 ? 13.434 -3.829 -11.711 1.00 93.38 233 ALA A C 1
ATOM 1772 O O . ALA A 1 233 ? 14.021 -3.804 -12.797 1.00 93.38 233 ALA A O 1
ATOM 1773 N N . PHE A 1 234 ? 12.113 -4.030 -11.654 1.00 95.50 234 PHE A N 1
ATOM 1774 C CA . PHE A 1 234 ? 11.292 -4.106 -12.858 1.00 95.50 234 PHE A CA 1
ATOM 1775 C C . PHE A 1 234 ? 11.272 -2.761 -13.590 1.00 95.50 234 PHE A C 1
ATOM 1777 O O . PHE A 1 234 ? 10.805 -1.746 -13.070 1.00 95.50 234 PHE A O 1
ATOM 1784 N N . ASN A 1 235 ? 11.742 -2.778 -14.834 1.00 94.44 235 ASN A N 1
ATOM 1785 C CA . ASN A 1 235 ? 11.738 -1.617 -15.704 1.00 94.44 235 ASN A CA 1
ATOM 1786 C C . ASN A 1 235 ? 10.400 -1.517 -16.450 1.00 94.44 235 ASN A C 1
ATOM 1788 O O . ASN A 1 235 ? 10.261 -2.042 -17.556 1.00 94.44 235 ASN A O 1
ATOM 1792 N N . PHE A 1 236 ? 9.442 -0.790 -15.871 1.00 93.00 236 PHE A N 1
ATOM 1793 C CA . PHE A 1 236 ? 8.126 -0.579 -16.489 1.00 93.00 236 PHE A CA 1
ATOM 1794 C C . PHE A 1 236 ? 8.212 0.126 -17.848 1.00 93.00 236 PHE A C 1
ATOM 1796 O O . PHE A 1 236 ? 7.322 -0.008 -18.672 1.00 93.00 236 PHE A O 1
ATOM 1803 N N . SER A 1 237 ? 9.285 0.873 -18.124 1.00 92.69 237 SER A N 1
ATOM 1804 C CA . SER A 1 237 ? 9.411 1.608 -19.386 1.00 92.69 237 SER A CA 1
ATOM 1805 C C . SER A 1 237 ? 9.644 0.688 -20.597 1.00 92.69 237 SER A C 1
ATOM 1807 O O . SER A 1 237 ? 9.518 1.125 -21.742 1.00 92.69 237 SER A O 1
ATOM 1809 N N . MET A 1 238 ? 9.980 -0.585 -20.349 1.00 94.94 238 MET A N 1
ATOM 1810 C CA . MET A 1 238 ? 10.040 -1.637 -21.365 1.00 94.94 238 MET A CA 1
ATOM 1811 C C . MET A 1 238 ? 8.704 -2.361 -21.568 1.00 94.94 238 MET A C 1
ATOM 1813 O O . MET A 1 238 ? 8.546 -2.986 -22.609 1.00 94.94 238 MET A O 1
ATOM 1817 N N . ASP A 1 239 ? 7.783 -2.287 -20.609 1.00 95.00 239 ASP A N 1
ATOM 1818 C CA . ASP A 1 239 ? 6.444 -2.881 -20.671 1.00 95.00 239 ASP A CA 1
ATOM 1819 C C . ASP A 1 239 ? 5.516 -1.902 -21.406 1.00 95.00 239 ASP A C 1
ATOM 1821 O O . ASP A 1 239 ? 5.114 -0.860 -20.887 1.00 95.00 239 ASP A O 1
ATOM 1825 N N . LEU A 1 240 ? 5.294 -2.159 -22.693 1.00 93.12 240 LEU A N 1
ATOM 1826 C CA . LEU A 1 240 ? 4.612 -1.242 -23.603 1.00 93.12 240 LEU A CA 1
ATOM 1827 C C . LEU A 1 240 ? 3.098 -1.455 -23.616 1.00 93.12 240 LEU A C 1
ATOM 1829 O O . LEU A 1 240 ? 2.378 -0.564 -24.087 1.00 93.12 240 LEU A O 1
ATOM 1833 N N . ASP A 1 241 ? 2.621 -2.623 -23.178 1.00 93.62 241 ASP A N 1
ATOM 1834 C CA . ASP A 1 241 ? 1.195 -2.930 -23.069 1.00 93.62 241 ASP A CA 1
ATOM 1835 C C . ASP A 1 241 ? 0.643 -2.948 -21.635 1.00 93.62 241 ASP A C 1
ATOM 1837 O O . ASP A 1 241 ? -0.579 -3.054 -21.483 1.00 93.62 241 ASP A O 1
ATOM 1841 N N . ASP A 1 242 ? 1.502 -2.685 -20.644 1.00 91.38 242 ASP A N 1
ATOM 1842 C CA . ASP A 1 242 ? 1.173 -2.503 -19.225 1.00 91.38 242 ASP A CA 1
ATOM 1843 C C . ASP A 1 242 ? 0.556 -3.781 -18.620 1.00 91.38 242 ASP A C 1
ATOM 1845 O O . ASP A 1 242 ? -0.409 -3.736 -17.853 1.00 91.38 242 ASP A O 1
ATOM 1849 N N . ASP A 1 243 ? 1.069 -4.957 -19.020 1.00 92.88 243 ASP A N 1
ATOM 1850 C CA . ASP A 1 243 ? 0.619 -6.273 -18.521 1.00 92.88 243 ASP A CA 1
ATOM 1851 C C . ASP A 1 243 ? 1.453 -6.817 -17.341 1.00 92.88 243 ASP A C 1
ATOM 1853 O O . ASP A 1 243 ? 1.214 -7.937 -16.839 1.00 92.88 243 ASP A O 1
ATOM 1857 N N . GLY A 1 244 ? 2.430 -6.025 -16.896 1.00 93.06 244 GLY A N 1
ATOM 1858 C CA . GLY A 1 244 ? 3.356 -6.326 -15.814 1.00 93.06 244 GLY A CA 1
ATOM 1859 C C . GLY A 1 244 ? 4.453 -7.308 -16.217 1.00 93.06 244 GLY A C 1
ATOM 1860 O O . GLY A 1 244 ? 5.046 -7.952 -15.341 1.00 93.06 244 GLY A O 1
ATOM 1861 N N . LYS A 1 245 ? 4.710 -7.515 -17.510 1.00 94.75 245 LYS A N 1
ATOM 1862 C CA . LYS A 1 245 ? 5.774 -8.392 -18.017 1.00 94.75 245 LYS A CA 1
ATOM 1863 C C . LYS A 1 245 ? 6.401 -7.771 -19.254 1.00 94.75 245 LYS A C 1
ATOM 1865 O O . LYS A 1 245 ? 5.821 -6.945 -19.925 1.00 94.75 245 LYS A O 1
ATOM 1870 N N . ILE A 1 246 ? 7.613 -8.226 -19.550 1.00 96.62 246 ILE A N 1
ATOM 1871 C CA . ILE A 1 246 ? 8.341 -7.833 -20.753 1.00 96.62 246 ILE A CA 1
ATOM 1872 C C . ILE A 1 246 ? 8.380 -9.044 -21.678 1.00 96.62 246 ILE A C 1
ATOM 1874 O O . ILE A 1 246 ? 9.064 -10.043 -21.416 1.00 96.62 246 ILE A O 1
ATOM 1878 N N . ASP A 1 247 ? 7.626 -8.972 -22.762 1.00 96.44 247 ASP A N 1
ATOM 1879 C CA . ASP A 1 247 ? 7.556 -9.999 -23.781 1.00 96.44 247 ASP A CA 1
ATOM 1880 C C . ASP A 1 247 ? 8.693 -9.880 -24.817 1.00 96.44 247 ASP A C 1
ATOM 1882 O O . ASP A 1 247 ? 9.593 -9.040 -24.755 1.00 96.44 247 ASP A O 1
ATOM 1886 N N . GLN A 1 248 ? 8.706 -10.787 -25.796 1.00 96.25 248 GLN A N 1
ATOM 1887 C CA . GLN A 1 248 ? 9.773 -10.817 -26.797 1.00 96.25 248 GLN A CA 1
ATOM 1888 C C . GLN A 1 248 ? 9.734 -9.630 -27.776 1.00 96.25 248 GLN A C 1
ATOM 1890 O O . GLN A 1 248 ? 10.775 -9.299 -28.356 1.00 96.25 248 GLN A O 1
ATOM 1895 N N . ALA A 1 249 ? 8.556 -9.059 -28.033 1.00 97.06 249 ALA A N 1
ATOM 1896 C CA . ALA A 1 249 ? 8.391 -7.901 -28.902 1.00 97.06 249 ALA A CA 1
ATOM 1897 C C . ALA A 1 249 ? 8.893 -6.636 -28.199 1.00 97.06 249 ALA A C 1
ATOM 1899 O O . ALA A 1 249 ? 9.690 -5.904 -28.781 1.00 97.06 249 ALA A O 1
ATOM 1900 N N . GLU A 1 250 ? 8.539 -6.460 -26.934 1.00 97.50 250 GLU A N 1
ATOM 1901 C CA . GLU A 1 250 ? 9.011 -5.372 -26.073 1.00 97.50 250 GLU A CA 1
ATOM 1902 C C . GLU A 1 250 ? 10.524 -5.414 -25.877 1.00 97.50 250 GLU A C 1
ATOM 1904 O O . GLU A 1 250 ? 11.225 -4.415 -26.056 1.00 97.50 250 GLU A O 1
ATOM 1909 N N . LEU A 1 251 ? 11.064 -6.612 -25.640 1.00 96.25 251 LEU A N 1
ATOM 1910 C CA . LEU A 1 251 ? 12.506 -6.821 -25.560 1.00 96.25 251 LEU A CA 1
ATOM 1911 C C . LEU A 1 251 ? 13.227 -6.431 -26.858 1.00 96.25 251 LEU A C 1
ATOM 1913 O O . LEU A 1 251 ? 14.333 -5.886 -26.834 1.00 96.25 251 LEU A O 1
ATOM 1917 N N . LEU A 1 252 ? 12.608 -6.715 -28.010 1.00 96.81 252 LEU A N 1
ATOM 1918 C CA . LEU A 1 252 ? 13.144 -6.338 -29.316 1.00 96.81 252 LEU A CA 1
ATOM 1919 C C . LEU A 1 252 ? 13.091 -4.819 -29.527 1.00 96.81 252 LEU A C 1
ATOM 1921 O O . LEU A 1 252 ? 14.025 -4.259 -30.107 1.00 96.81 252 LEU A O 1
ATOM 1925 N N . ASP A 1 253 ? 12.038 -4.153 -29.063 1.00 96.75 253 ASP A N 1
ATOM 1926 C CA . ASP A 1 253 ? 11.918 -2.698 -29.139 1.00 96.75 253 ASP A CA 1
ATOM 1927 C C . ASP A 1 253 ? 12.966 -2.000 -28.261 1.00 96.75 253 ASP A C 1
ATOM 1929 O O . ASP A 1 253 ? 13.680 -1.124 -28.761 1.00 96.75 253 ASP A O 1
ATOM 1933 N N . ALA A 1 254 ? 13.185 -2.470 -27.031 1.00 95.88 254 ALA A N 1
ATOM 1934 C CA . ALA A 1 254 ? 14.274 -2.000 -26.170 1.00 95.88 254 ALA A CA 1
ATOM 1935 C C . ALA A 1 254 ? 15.657 -2.215 -26.813 1.00 95.88 254 ALA A C 1
ATOM 1937 O O . ALA A 1 254 ? 16.487 -1.304 -26.863 1.00 95.88 254 ALA A O 1
ATOM 1938 N N . GLN A 1 255 ? 15.895 -3.388 -27.409 1.00 95.88 255 GLN A N 1
ATOM 1939 C CA . GLN A 1 255 ? 17.134 -3.667 -28.140 1.00 95.88 255 GLN A CA 1
ATOM 1940 C C . GLN A 1 255 ? 17.353 -2.697 -29.313 1.00 95.88 255 GLN A C 1
ATOM 1942 O O . GLN A 1 255 ? 18.481 -2.256 -29.558 1.00 95.88 255 GLN A O 1
ATOM 1947 N N . ASN A 1 256 ? 16.297 -2.372 -30.064 1.00 95.12 256 ASN A N 1
ATOM 1948 C CA . ASN A 1 256 ? 16.364 -1.413 -31.168 1.00 95.12 256 ASN A CA 1
ATOM 1949 C C . ASN A 1 256 ? 16.646 0.012 -30.669 1.00 95.12 256 ASN A C 1
ATOM 1951 O O . ASN A 1 256 ? 17.392 0.750 -31.324 1.00 95.12 256 ASN A O 1
ATOM 1955 N N . ALA A 1 257 ? 16.085 0.384 -29.518 1.00 93.88 257 ALA A N 1
ATOM 1956 C CA . ALA A 1 257 ? 16.331 1.665 -28.870 1.00 93.88 257 ALA A CA 1
ATOM 1957 C C . ALA A 1 257 ? 17.800 1.800 -28.437 1.00 93.88 257 ALA A C 1
ATOM 1959 O O . ALA A 1 257 ? 18.452 2.766 -28.832 1.00 93.88 257 ALA A O 1
ATOM 1960 N N . ILE A 1 258 ? 18.357 0.786 -27.764 1.00 93.62 258 ILE A N 1
ATOM 1961 C CA . ILE A 1 258 ? 19.780 0.729 -27.373 1.00 93.62 258 ILE A CA 1
ATOM 1962 C C . ILE A 1 258 ? 20.702 0.863 -28.594 1.00 93.62 258 ILE A C 1
ATOM 1964 O O . ILE A 1 258 ? 21.629 1.679 -28.607 1.00 93.62 258 ILE A O 1
ATOM 1968 N N . ASN A 1 259 ? 20.418 0.117 -29.668 1.00 91.62 259 ASN A N 1
ATOM 1969 C CA . ASN A 1 259 ? 21.201 0.189 -30.906 1.00 91.62 259 ASN A CA 1
ATOM 1970 C C . ASN A 1 259 ? 21.176 1.594 -31.527 1.00 91.62 259 ASN A C 1
ATOM 1972 O O . ASN A 1 259 ? 22.183 2.055 -32.060 1.00 91.62 259 ASN A O 1
ATOM 1976 N N . SER A 1 260 ? 20.033 2.278 -31.451 1.00 88.94 260 SER A N 1
ATOM 1977 C CA . SER A 1 260 ? 19.881 3.641 -31.971 1.00 88.94 260 SER A CA 1
ATOM 1978 C C . SER A 1 260 ? 20.602 4.669 -31.091 1.00 88.94 260 SER A C 1
ATOM 1980 O O . SER A 1 260 ? 21.269 5.563 -31.611 1.00 88.94 260 SER A O 1
ATOM 1982 N N . ALA A 1 261 ? 20.517 4.521 -29.766 1.00 86.25 261 ALA A N 1
ATOM 1983 C CA . ALA A 1 261 ? 21.161 5.393 -28.783 1.00 86.25 261 ALA A CA 1
ATOM 1984 C C . ALA A 1 261 ? 22.697 5.304 -28.820 1.00 86.25 261 ALA A C 1
ATOM 1986 O O . ALA A 1 261 ? 23.382 6.324 -28.693 1.00 86.25 261 ALA A O 1
ATOM 1987 N N . SER A 1 262 ? 23.231 4.109 -29.098 1.00 77.19 262 SER A N 1
ATOM 1988 C CA . SER A 1 262 ? 24.669 3.860 -29.284 1.00 77.19 262 SER A CA 1
ATOM 1989 C C . SER A 1 262 ? 25.280 4.758 -30.367 1.00 77.19 262 SER A C 1
ATOM 1991 O O . SER A 1 262 ? 26.425 5.202 -30.263 1.00 77.19 262 SER A O 1
ATOM 1993 N N . GLU A 1 263 ? 24.516 5.057 -31.424 1.00 73.62 263 GLU A N 1
ATOM 1994 C CA . GLU A 1 263 ? 24.972 5.917 -32.519 1.00 73.62 263 GLU A CA 1
ATOM 1995 C C . GLU A 1 263 ? 24.979 7.405 -32.136 1.00 73.62 263 GLU A C 1
ATOM 1997 O O . GLU A 1 263 ? 25.790 8.174 -32.664 1.00 73.62 263 GLU A O 1
ATOM 2002 N N . SER A 1 264 ? 24.095 7.820 -31.222 1.00 73.81 264 SER A N 1
ATOM 2003 C CA . SER A 1 264 ? 23.927 9.215 -30.800 1.00 73.81 264 SER A CA 1
ATOM 2004 C C . SER A 1 264 ? 24.629 9.579 -29.491 1.00 73.81 264 SER A C 1
ATOM 2006 O O . SER A 1 264 ? 24.657 10.766 -29.168 1.00 73.81 264 SER A O 1
ATOM 2008 N N . GLN A 1 265 ? 25.223 8.612 -28.778 1.00 70.88 265 GLN A N 1
ATOM 2009 C CA . GLN A 1 265 ? 25.818 8.795 -27.442 1.00 70.88 265 GLN A CA 1
ATOM 2010 C C . GLN A 1 265 ? 24.821 9.420 -26.459 1.00 70.88 265 GLN A C 1
ATOM 2012 O O . GLN A 1 265 ? 25.085 10.469 -25.870 1.00 70.88 265 GLN A O 1
ATOM 2017 N N . GLN A 1 266 ? 23.641 8.810 -26.358 1.00 78.62 266 GLN A N 1
ATOM 2018 C CA . GLN A 1 266 ? 22.582 9.293 -25.479 1.00 78.62 266 GLN A CA 1
ATOM 2019 C C . GLN A 1 266 ? 23.054 9.282 -24.013 1.00 78.62 266 GLN A C 1
ATOM 2021 O O . GLN A 1 266 ? 23.614 8.290 -23.551 1.00 78.62 266 GLN A O 1
ATOM 2026 N N . ASP A 1 267 ? 22.849 10.395 -23.302 1.00 78.25 267 ASP A N 1
ATOM 2027 C CA . ASP A 1 267 ? 23.135 10.493 -21.867 1.00 78.25 267 ASP A CA 1
ATOM 2028 C C . ASP A 1 267 ? 22.010 9.811 -21.088 1.00 78.25 267 ASP A C 1
ATOM 2030 O O . ASP A 1 267 ? 20.849 10.210 -21.207 1.00 78.25 267 ASP A O 1
ATOM 2034 N N . ALA A 1 268 ? 22.360 8.787 -20.315 1.00 82.25 268 ALA A N 1
ATOM 2035 C CA . ALA A 1 268 ? 21.415 8.056 -19.485 1.00 82.25 268 ALA A CA 1
ATOM 2036 C C . ALA A 1 268 ? 21.053 8.812 -18.202 1.00 82.25 268 ALA A C 1
ATOM 2038 O O . ALA A 1 268 ? 20.009 8.569 -17.620 1.00 82.25 268 ALA A O 1
ATOM 2039 N N . ASN A 1 269 ? 21.867 9.770 -17.748 1.00 85.19 269 ASN A N 1
ATOM 2040 C CA . ASN A 1 269 ? 21.733 10.330 -16.399 1.00 85.19 269 ASN A CA 1
ATOM 2041 C C . ASN A 1 269 ? 20.757 11.507 -16.300 1.00 85.19 269 ASN A C 1
ATOM 2043 O O . ASN A 1 269 ? 20.622 12.094 -15.230 1.00 85.19 269 ASN A O 1
ATOM 2047 N N . ALA A 1 270 ? 20.085 11.889 -17.386 1.00 86.69 270 ALA A N 1
ATOM 2048 C CA . ALA A 1 270 ? 19.246 13.089 -17.414 1.00 86.69 270 ALA A CA 1
ATOM 2049 C C . ALA A 1 270 ? 18.065 13.042 -16.421 1.00 86.69 270 ALA A C 1
ATOM 2051 O O . ALA A 1 270 ? 17.601 14.094 -15.986 1.00 86.69 270 ALA A O 1
ATOM 2052 N N . ALA A 1 271 ? 17.621 11.844 -16.033 1.00 93.19 271 ALA A N 1
ATOM 2053 C CA . ALA A 1 271 ? 16.468 11.623 -15.163 1.00 93.19 271 ALA A CA 1
ATOM 2054 C C . ALA A 1 271 ? 16.815 11.174 -13.730 1.00 93.19 271 ALA A C 1
ATOM 2056 O O . ALA A 1 271 ? 15.904 10.847 -12.979 1.00 93.19 271 ALA A O 1
ATOM 2057 N N . TYR A 1 272 ? 18.090 11.202 -13.314 1.00 92.38 272 TYR A N 1
ATOM 2058 C CA . TYR A 1 272 ? 18.525 10.643 -12.019 1.00 92.38 272 TYR A CA 1
ATOM 2059 C C . TYR A 1 272 ? 17.786 11.202 -10.789 1.00 92.38 272 TYR A C 1
ATOM 2061 O O . TYR A 1 272 ? 17.750 10.557 -9.752 1.00 92.38 272 TYR A O 1
ATOM 2069 N N . ILE A 1 273 ? 17.228 12.414 -10.877 1.00 92.62 273 ILE A N 1
ATOM 2070 C CA . ILE A 1 273 ? 16.477 13.045 -9.779 1.00 92.62 273 ILE A CA 1
ATOM 2071 C C . ILE A 1 273 ? 15.143 12.347 -9.480 1.00 92.62 273 ILE A C 1
ATOM 2073 O O . ILE A 1 273 ? 14.556 12.602 -8.434 1.00 92.62 273 ILE A O 1
ATOM 2077 N N . TYR A 1 274 ? 14.665 11.512 -10.403 1.00 95.25 274 TYR A N 1
ATOM 2078 C CA . TYR A 1 274 ? 13.449 10.716 -10.257 1.00 95.25 274 TYR A CA 1
ATOM 2079 C C . TYR A 1 274 ? 13.749 9.278 -9.802 1.00 95.25 274 TYR A C 1
ATOM 2081 O O . TYR A 1 274 ? 12.827 8.497 -9.635 1.00 95.25 274 TYR A O 1
ATOM 2089 N N . ASP A 1 275 ? 15.015 8.908 -9.607 1.00 95.44 275 ASP A N 1
ATOM 2090 C CA . ASP A 1 275 ? 15.385 7.674 -8.906 1.00 95.44 275 ASP A CA 1
ATOM 2091 C C . ASP A 1 275 ? 15.541 8.024 -7.420 1.00 95.44 275 ASP A C 1
ATOM 2093 O O . ASP A 1 275 ? 16.574 8.538 -6.976 1.00 95.44 275 ASP A O 1
ATOM 2097 N N . LEU A 1 276 ? 14.458 7.861 -6.664 1.00 95.50 276 LEU A N 1
ATOM 2098 C CA . LEU A 1 276 ? 14.364 8.316 -5.280 1.00 95.50 276 LEU A CA 1
ATOM 2099 C C . LEU A 1 276 ? 14.980 7.312 -4.307 1.00 95.50 276 LEU A C 1
ATOM 2101 O O . LEU A 1 276 ? 15.458 7.715 -3.240 1.00 95.50 276 LEU A O 1
ATOM 2105 N N . ASN A 1 277 ? 14.977 6.022 -4.649 1.00 94.94 277 ASN A N 1
ATOM 2106 C CA . ASN A 1 277 ? 15.607 4.985 -3.832 1.00 94.94 277 ASN A CA 1
ATOM 2107 C C . ASN A 1 277 ? 17.104 4.782 -4.169 1.00 94.94 277 ASN A C 1
ATOM 2109 O O . ASN A 1 277 ? 17.841 4.227 -3.345 1.00 94.94 277 ASN A O 1
ATOM 2113 N N . GLY A 1 278 ? 17.572 5.298 -5.311 1.00 93.81 278 GLY A N 1
ATOM 2114 C CA . GLY A 1 278 ? 18.960 5.242 -5.759 1.00 93.81 278 GLY A CA 1
ATOM 2115 C C . GLY A 1 278 ? 19.390 3.865 -6.267 1.00 93.81 278 GLY A C 1
ATOM 2116 O O . GLY A 1 278 ? 20.580 3.536 -6.160 1.00 93.81 278 GLY A O 1
ATOM 2117 N N . ASP A 1 279 ? 18.454 3.035 -6.727 1.00 93.50 279 ASP A N 1
ATOM 2118 C CA . ASP A 1 279 ? 18.710 1.675 -7.212 1.00 93.50 279 ASP A CA 1
ATOM 2119 C C . ASP A 1 279 ? 19.041 1.599 -8.711 1.00 93.50 279 ASP A C 1
ATOM 2121 O O . ASP A 1 279 ? 19.345 0.513 -9.215 1.00 93.50 279 ASP A O 1
ATOM 2125 N N . ALA A 1 280 ? 19.091 2.753 -9.382 1.00 92.31 280 ALA A N 1
ATOM 2126 C CA . ALA A 1 280 ? 19.329 2.913 -10.809 1.00 92.31 280 ALA A CA 1
ATOM 2127 C C . ALA A 1 280 ? 18.215 2.357 -11.717 1.00 92.31 280 ALA A C 1
ATOM 2129 O O . ALA A 1 280 ? 18.460 2.064 -12.891 1.00 92.31 280 ALA A O 1
ATOM 2130 N N . CYS A 1 281 ? 16.987 2.257 -11.204 1.00 93.50 281 CYS A N 1
ATOM 2131 C CA . CYS A 1 281 ? 15.785 1.935 -11.960 1.00 93.50 281 CYS A CA 1
ATOM 2132 C C . CYS A 1 281 ? 14.592 2.763 -11.461 1.00 93.50 281 CYS A C 1
ATOM 2134 O O . CYS A 1 281 ? 13.945 2.416 -10.483 1.00 93.50 281 CYS A O 1
ATOM 2136 N N . ILE A 1 282 ? 14.195 3.781 -12.223 1.00 96.19 282 ILE A N 1
ATOM 2137 C CA . ILE A 1 282 ? 13.002 4.575 -11.910 1.00 96.19 282 ILE A CA 1
ATOM 2138 C C . ILE A 1 282 ? 11.765 3.703 -12.128 1.00 96.19 282 ILE A C 1
ATOM 2140 O O . ILE A 1 282 ? 11.479 3.324 -13.269 1.00 96.19 282 ILE A O 1
ATOM 2144 N N . ASN A 1 283 ? 11.024 3.380 -11.070 1.00 94.31 283 ASN A N 1
ATOM 2145 C CA . ASN A 1 283 ? 9.848 2.518 -11.146 1.00 94.31 283 ASN A CA 1
ATOM 2146 C C . ASN A 1 283 ? 8.764 2.801 -10.089 1.00 94.31 283 ASN A C 1
ATOM 2148 O O . ASN A 1 283 ? 8.669 3.882 -9.505 1.00 94.31 283 ASN A O 1
ATOM 2152 N N . HIS A 1 284 ? 7.864 1.832 -9.909 1.00 90.31 284 HIS A N 1
ATOM 2153 C CA . HIS A 1 284 ? 6.757 1.892 -8.960 1.00 90.31 284 HIS A CA 1
ATOM 2154 C C . HIS A 1 284 ? 7.211 2.122 -7.506 1.00 90.31 284 HIS A C 1
ATOM 2156 O O . HIS A 1 284 ? 6.489 2.758 -6.739 1.00 90.31 284 HIS A O 1
ATOM 2162 N N . LEU A 1 285 ? 8.409 1.675 -7.119 1.00 93.62 285 LEU A N 1
ATOM 2163 C CA . LEU A 1 285 ? 8.973 1.948 -5.798 1.00 93.62 285 LEU A CA 1
ATOM 2164 C C . LEU A 1 285 ? 9.259 3.437 -5.604 1.00 93.62 285 LEU A C 1
ATOM 2166 O O . LEU A 1 285 ? 8.932 3.984 -4.549 1.00 93.62 285 LEU A O 1
ATOM 2170 N N . ASP A 1 286 ? 9.780 4.124 -6.619 1.00 96.44 286 ASP A N 1
ATOM 2171 C CA . ASP A 1 286 ? 9.984 5.571 -6.545 1.00 96.44 286 ASP A CA 1
ATOM 2172 C C . ASP A 1 286 ? 8.657 6.325 -6.510 1.00 96.44 286 ASP A C 1
ATOM 2174 O O . ASP A 1 286 ? 8.534 7.321 -5.800 1.00 96.44 286 ASP A O 1
ATOM 2178 N N . MET A 1 287 ? 7.625 5.827 -7.199 1.00 93.94 287 MET A N 1
ATOM 2179 C CA . MET A 1 287 ? 6.268 6.374 -7.065 1.00 93.94 287 MET A CA 1
ATOM 2180 C C . MET A 1 287 ? 5.758 6.265 -5.626 1.00 93.94 287 MET A C 1
ATOM 2182 O O . MET A 1 287 ? 5.186 7.226 -5.113 1.00 93.94 287 MET A O 1
ATOM 2186 N N . TYR A 1 288 ? 5.975 5.127 -4.960 1.00 92.19 288 TYR A N 1
ATOM 2187 C CA . TYR A 1 288 ? 5.589 4.956 -3.558 1.00 92.19 288 TYR A CA 1
ATOM 2188 C C . TYR A 1 288 ? 6.366 5.888 -2.625 1.00 92.19 288 TYR A C 1
ATOM 2190 O O . TYR A 1 288 ? 5.781 6.451 -1.698 1.00 92.19 288 TYR A O 1
ATOM 2198 N N . ILE A 1 289 ? 7.658 6.106 -2.882 1.00 95.25 289 ILE A N 1
ATOM 2199 C CA . ILE A 1 289 ? 8.456 7.075 -2.120 1.00 95.25 289 ILE A CA 1
ATOM 2200 C C . ILE A 1 289 ? 7.932 8.494 -2.350 1.00 95.25 289 ILE A C 1
ATOM 2202 O O . ILE A 1 289 ? 7.714 9.215 -1.377 1.00 95.25 289 ILE A O 1
ATOM 2206 N N . MET A 1 290 ? 7.647 8.878 -3.596 1.00 96.38 290 MET A N 1
ATOM 2207 C CA . MET A 1 290 ? 7.065 10.185 -3.909 1.00 96.38 290 MET A CA 1
ATOM 2208 C C . MET A 1 290 ? 5.717 10.380 -3.203 1.00 96.38 290 MET A C 1
ATOM 2210 O O . MET A 1 290 ? 5.483 11.422 -2.595 1.00 96.38 290 MET A O 1
ATOM 2214 N N . ALA A 1 291 ? 4.849 9.364 -3.216 1.00 95.06 291 ALA A N 1
ATOM 2215 C CA . ALA A 1 291 ? 3.568 9.410 -2.516 1.00 95.06 291 ALA A CA 1
ATOM 2216 C C . ALA A 1 291 ? 3.744 9.598 -1.000 1.00 95.06 291 ALA A C 1
ATOM 2218 O O . ALA A 1 291 ? 2.973 10.329 -0.382 1.00 95.06 291 ALA A O 1
ATOM 2219 N N . SER A 1 292 ? 4.791 9.014 -0.405 1.00 94.06 292 SER A N 1
ATOM 2220 C CA . SER A 1 292 ? 5.097 9.188 1.022 1.00 94.06 292 SER A CA 1
ATOM 2221 C C . SER A 1 292 ? 5.524 10.611 1.404 1.00 94.06 292 SER A C 1
ATOM 2223 O O . SER A 1 292 ? 5.472 10.965 2.581 1.00 94.06 292 SER A O 1
ATOM 2225 N N . PHE A 1 293 ? 5.926 11.436 0.431 1.00 94.25 293 PHE A N 1
ATOM 2226 C CA . PHE A 1 293 ? 6.278 12.837 0.658 1.00 94.25 293 PHE A CA 1
ATOM 2227 C C . PHE A 1 293 ? 5.081 13.788 0.594 1.00 94.25 293 PHE A C 1
ATOM 2229 O O . PHE A 1 293 ? 5.219 14.937 1.008 1.00 94.25 293 PHE A O 1
ATOM 2236 N N . VAL A 1 294 ? 3.905 13.350 0.137 1.00 94.06 294 VAL A N 1
ATOM 2237 C CA . VAL A 1 294 ? 2.710 14.206 0.109 1.00 94.06 294 VAL A CA 1
ATOM 2238 C C . VAL A 1 294 ? 2.383 14.705 1.525 1.00 94.06 294 VAL A C 1
ATOM 2240 O O . VAL A 1 294 ? 2.288 13.934 2.477 1.00 94.06 294 VAL A O 1
ATOM 2243 N N . GLY A 1 295 ? 2.231 16.021 1.671 1.00 90.06 295 GLY A N 1
ATOM 2244 C CA . GLY A 1 295 ? 2.025 16.724 2.939 1.00 90.06 295 GLY A CA 1
ATOM 2245 C C . GLY A 1 295 ? 3.303 17.256 3.602 1.00 90.06 295 GLY A C 1
ATOM 2246 O O . GLY A 1 295 ? 3.201 17.981 4.596 1.00 90.06 295 GLY A O 1
ATOM 2247 N N . TYR A 1 296 ? 4.492 16.946 3.075 1.00 92.12 296 TYR A N 1
ATOM 2248 C CA . TYR A 1 296 ? 5.765 17.445 3.607 1.00 92.12 296 TYR A CA 1
ATOM 2249 C C . TYR A 1 296 ? 6.129 18.829 3.050 1.00 92.12 296 TYR A C 1
ATOM 2251 O O . TYR A 1 296 ? 5.823 19.170 1.911 1.00 92.12 296 TYR A O 1
ATOM 2259 N N . ASP A 1 297 ? 6.834 19.628 3.857 1.00 93.06 297 ASP A N 1
ATOM 2260 C CA . ASP A 1 297 ? 7.455 20.883 3.413 1.00 93.06 297 ASP A CA 1
ATOM 2261 C C . ASP A 1 297 ? 8.577 20.594 2.403 1.00 93.06 297 ASP A C 1
ATOM 2263 O O . ASP A 1 297 ? 9.424 19.726 2.632 1.00 93.06 297 ASP A O 1
ATOM 2267 N N . SER A 1 298 ? 8.601 21.330 1.290 1.00 92.19 298 SER A N 1
ATOM 2268 C CA . SER A 1 298 ? 9.511 21.038 0.178 1.00 92.19 298 SER A CA 1
ATOM 2269 C C . SER A 1 298 ? 10.932 21.587 0.357 1.00 92.19 298 SER A C 1
ATOM 2271 O O . SER A 1 298 ? 11.766 21.430 -0.533 1.00 92.19 298 SER A O 1
ATOM 2273 N N . SER A 1 299 ? 11.276 22.218 1.489 1.00 91.94 299 SER A N 1
ATOM 2274 C CA . SER A 1 299 ? 12.572 22.904 1.648 1.00 91.94 299 SER A CA 1
ATOM 2275 C C . SER A 1 299 ? 13.807 22.007 1.512 1.00 91.94 299 SER A C 1
ATOM 2277 O O . SER A 1 299 ? 14.859 22.498 1.094 1.00 91.94 299 SER A O 1
ATOM 2279 N N . GLU A 1 300 ? 13.697 20.716 1.837 1.00 86.00 300 GLU A N 1
ATOM 2280 C CA . GLU A 1 300 ? 14.785 19.734 1.690 1.00 86.00 300 GLU A CA 1
ATOM 2281 C C . GLU A 1 300 ? 14.728 18.956 0.363 1.00 86.00 300 GLU A C 1
ATOM 2283 O O . GLU A 1 300 ? 15.722 18.339 -0.020 1.00 86.00 300 GLU A O 1
ATOM 2288 N N . ILE A 1 301 ? 13.605 19.025 -0.359 1.00 88.12 301 ILE A N 1
ATOM 2289 C CA . ILE A 1 301 ? 13.309 18.256 -1.581 1.00 88.12 301 ILE A CA 1
ATOM 2290 C C . ILE A 1 301 ? 12.683 19.143 -2.669 1.00 88.12 301 ILE A C 1
ATOM 2292 O O . ILE A 1 301 ? 11.769 18.740 -3.379 1.00 88.12 301 ILE A O 1
ATOM 2296 N N . SER A 1 302 ? 13.187 20.370 -2.823 1.00 91.50 302 SER A N 1
ATOM 2297 C CA . SER A 1 302 ? 12.569 21.399 -3.676 1.00 91.50 302 SER A CA 1
ATOM 2298 C C . SER A 1 302 ? 12.499 21.042 -5.161 1.00 91.50 302 SER A C 1
ATOM 2300 O O . SER A 1 302 ? 11.729 21.650 -5.893 1.00 91.50 302 SER A O 1
ATOM 2302 N N . ASP A 1 303 ? 13.318 20.094 -5.618 1.00 91.44 303 ASP A N 1
ATOM 2303 C CA . ASP A 1 303 ? 13.295 19.619 -7.006 1.00 91.44 303 ASP A CA 1
ATOM 2304 C C . ASP A 1 303 ? 12.080 18.710 -7.295 1.00 91.44 303 ASP A C 1
ATOM 2306 O O . ASP A 1 303 ? 11.771 18.468 -8.461 1.00 91.44 303 ASP A O 1
ATOM 2310 N N . LEU A 1 304 ? 11.387 18.236 -6.248 1.00 94.12 304 LEU A N 1
ATOM 2311 C CA . LEU A 1 304 ? 10.159 17.434 -6.327 1.00 94.12 304 LEU A CA 1
ATOM 2312 C C . LEU A 1 304 ? 8.877 18.267 -6.126 1.00 94.12 304 LEU A C 1
ATOM 2314 O O . LEU A 1 304 ? 7.783 17.733 -6.262 1.00 94.12 304 LEU A O 1
ATOM 2318 N N . ASP A 1 305 ? 9.009 19.562 -5.822 1.00 95.50 305 ASP A N 1
ATOM 2319 C CA . ASP A 1 305 ? 7.913 20.542 -5.751 1.00 95.50 305 ASP A CA 1
ATOM 2320 C C . ASP A 1 305 ? 7.718 21.164 -7.140 1.00 95.50 305 ASP A C 1
ATOM 2322 O O . ASP A 1 305 ? 8.320 22.182 -7.505 1.00 95.50 305 ASP A O 1
ATOM 2326 N N . PHE A 1 306 ? 6.933 20.484 -7.971 1.00 95.25 306 PHE A N 1
ATOM 2327 C CA . PHE A 1 306 ? 6.748 20.812 -9.379 1.00 95.25 306 PHE A CA 1
ATOM 2328 C C . PHE A 1 306 ? 5.894 22.066 -9.575 1.00 95.25 306 PHE A C 1
ATOM 2330 O O . PHE A 1 306 ? 6.134 22.823 -10.525 1.00 95.25 306 PHE A O 1
ATOM 2337 N N . ASN A 1 307 ? 4.905 22.304 -8.705 1.00 94.44 307 ASN A N 1
ATOM 2338 C CA . ASN A 1 307 ? 4.059 23.500 -8.773 1.00 94.44 307 ASN A CA 1
ATOM 2339 C C . ASN A 1 307 ? 4.667 24.716 -8.032 1.00 94.44 307 ASN A C 1
ATOM 2341 O O . ASN A 1 307 ? 4.251 25.859 -8.271 1.00 94.44 307 ASN A O 1
ATOM 2345 N N . GLY A 1 308 ? 5.708 24.501 -7.223 1.00 94.69 308 GLY A N 1
ATOM 2346 C CA . GLY A 1 308 ? 6.502 25.521 -6.540 1.00 94.69 308 GLY A CA 1
ATOM 2347 C C . GLY A 1 308 ? 5.774 26.183 -5.373 1.00 94.69 308 GLY A C 1
ATOM 2348 O O . GLY A 1 308 ? 6.004 27.375 -5.114 1.00 94.69 308 GLY A O 1
ATOM 2349 N N . ASN A 1 309 ? 4.847 25.478 -4.723 1.00 95.12 309 ASN A N 1
ATOM 2350 C CA . ASN A 1 309 ? 3.997 26.050 -3.680 1.00 95.12 309 ASN A CA 1
ATOM 2351 C C . ASN A 1 309 ? 4.590 25.938 -2.259 1.00 95.12 309 ASN A C 1
ATOM 2353 O O . ASN A 1 309 ? 4.067 26.574 -1.336 1.00 95.12 309 ASN A O 1
ATOM 2357 N N . GLY A 1 310 ? 5.723 25.244 -2.104 1.00 94.56 310 GLY A N 1
ATOM 2358 C CA . GLY A 1 310 ? 6.446 25.081 -0.841 1.00 94.56 310 GLY A CA 1
ATOM 2359 C C . GLY A 1 310 ? 6.066 23.829 -0.046 1.00 94.56 310 GLY A C 1
ATOM 2360 O O . GLY A 1 310 ? 6.602 23.623 1.044 1.00 94.56 310 GLY A O 1
ATOM 2361 N N . ILE A 1 311 ? 5.140 23.016 -0.547 1.00 95.31 311 ILE A N 1
ATOM 2362 C CA . ILE A 1 311 ? 4.659 21.777 0.066 1.00 95.31 311 ILE A CA 1
ATOM 2363 C C . ILE A 1 311 ? 4.556 20.745 -1.053 1.00 95.31 311 ILE A C 1
ATOM 2365 O O . ILE A 1 311 ? 4.071 21.070 -2.125 1.00 95.31 311 ILE A O 1
ATOM 2369 N N . ILE A 1 312 ? 4.979 19.511 -0.799 1.00 96.81 312 ILE A N 1
ATOM 2370 C CA . ILE A 1 312 ? 4.719 18.411 -1.728 1.00 96.81 312 ILE A CA 1
ATOM 2371 C C . ILE A 1 312 ? 3.251 18.018 -1.595 1.00 96.81 312 ILE A C 1
ATOM 2373 O O . ILE A 1 312 ? 2.824 17.586 -0.523 1.00 96.81 312 ILE A O 1
ATOM 2377 N N . ASP A 1 313 ? 2.470 18.166 -2.656 1.00 95.75 313 ASP A N 1
ATOM 2378 C CA . ASP A 1 313 ? 1.048 17.821 -2.660 1.00 95.75 313 ASP A CA 1
ATOM 2379 C C . ASP A 1 313 ? 0.669 16.813 -3.763 1.00 95.75 313 ASP A C 1
ATOM 2381 O O . ASP A 1 313 ? 1.513 16.227 -4.445 1.00 95.75 313 ASP A O 1
ATOM 2385 N N . GLU A 1 314 ? -0.630 16.542 -3.910 1.00 96.69 314 GLU A N 1
ATOM 2386 C CA . GLU A 1 314 ? -1.129 15.620 -4.934 1.00 96.69 314 GLU A CA 1
ATOM 2387 C C . GLU A 1 314 ? -0.843 16.102 -6.367 1.00 96.69 314 GLU A C 1
ATOM 2389 O O . GLU A 1 314 ? -0.724 15.280 -7.278 1.00 96.69 314 GLU A O 1
ATOM 2394 N N . GLU A 1 315 ? -0.740 17.411 -6.614 1.00 97.19 315 GLU A N 1
ATOM 2395 C CA . GLU A 1 315 ? -0.396 17.946 -7.937 1.00 97.19 315 GLU A CA 1
ATOM 2396 C C . GLU A 1 315 ? 1.061 17.619 -8.287 1.00 97.19 315 GLU A C 1
ATOM 2398 O O . GLU A 1 315 ? 1.357 17.270 -9.438 1.00 97.19 315 GLU A O 1
ATOM 2403 N N . ASP A 1 316 ? 1.949 17.641 -7.294 1.00 97.38 316 ASP A N 1
ATOM 2404 C CA . ASP A 1 316 ? 3.343 17.231 -7.451 1.00 97.38 316 ASP A CA 1
ATOM 2405 C C . ASP A 1 316 ? 3.468 15.730 -7.705 1.00 97.38 316 ASP A C 1
ATOM 2407 O O . ASP A 1 316 ? 4.157 15.322 -8.642 1.00 97.38 316 ASP A O 1
ATOM 2411 N N . LEU A 1 317 ? 2.746 14.900 -6.945 1.00 96.94 317 LEU A N 1
ATOM 2412 C CA . LEU A 1 317 ? 2.696 13.454 -7.181 1.00 96.94 317 LEU A CA 1
ATOM 2413 C C . LEU A 1 317 ? 2.184 13.138 -8.595 1.00 96.94 317 LEU A C 1
ATOM 2415 O O . LEU A 1 317 ? 2.791 12.352 -9.320 1.00 96.94 317 LEU A O 1
ATOM 2419 N N . ASN A 1 318 ? 1.103 13.784 -9.034 1.00 96.81 318 ASN A N 1
ATOM 2420 C CA . ASN A 1 318 ? 0.572 13.596 -10.386 1.00 96.81 318 ASN A CA 1
ATOM 2421 C C . ASN A 1 318 ? 1.565 14.043 -11.470 1.00 96.81 318 ASN A C 1
ATOM 2423 O O . ASN A 1 318 ? 1.681 13.395 -12.515 1.00 96.81 318 ASN A O 1
ATOM 2427 N N . SER A 1 319 ? 2.297 15.132 -11.225 1.00 96.69 319 SER A N 1
ATOM 2428 C CA . SER A 1 319 ? 3.347 15.616 -12.126 1.00 96.69 319 SER A CA 1
ATOM 2429 C C . SER A 1 319 ? 4.497 14.618 -12.219 1.00 96.69 319 SER A C 1
ATOM 2431 O O . SER A 1 319 ? 4.910 14.268 -13.324 1.00 96.69 319 SER A O 1
ATOM 2433 N N . TYR A 1 320 ? 4.953 14.098 -11.080 1.00 97.06 320 TYR A N 1
ATOM 2434 C CA . TYR A 1 320 ? 5.967 13.054 -10.994 1.00 97.06 320 TYR A CA 1
ATOM 2435 C C . TYR A 1 320 ? 5.571 11.811 -11.796 1.00 97.06 320 TYR A C 1
ATOM 2437 O O . TYR A 1 320 ? 6.304 11.388 -12.689 1.00 97.06 320 TYR A O 1
ATOM 2445 N N . ILE A 1 321 ? 4.371 11.278 -11.543 1.00 95.31 321 ILE A N 1
ATOM 2446 C CA . ILE A 1 321 ? 3.828 10.111 -12.251 1.00 95.31 321 ILE A CA 1
ATOM 2447 C C . ILE A 1 321 ? 3.774 10.391 -13.758 1.00 95.31 321 ILE A C 1
ATOM 2449 O O . ILE A 1 321 ? 4.238 9.591 -14.569 1.00 95.31 321 ILE A O 1
ATOM 2453 N N . SER A 1 322 ? 3.275 11.561 -14.163 1.00 95.31 322 SER A N 1
ATOM 2454 C CA . SER A 1 322 ? 3.242 11.931 -15.579 1.00 95.31 322 SER A CA 1
ATOM 2455 C C . SER A 1 322 ? 4.637 11.986 -16.208 1.00 95.31 322 SER A C 1
ATOM 2457 O O . SER A 1 322 ? 4.767 11.661 -17.388 1.00 95.31 322 SER A O 1
ATOM 2459 N N . ILE A 1 323 ? 5.659 12.421 -15.469 1.00 94.69 323 ILE A N 1
ATOM 2460 C CA . ILE A 1 323 ? 7.037 12.495 -15.959 1.00 94.69 323 ILE A CA 1
ATOM 2461 C C . ILE A 1 323 ? 7.600 11.092 -16.152 1.00 94.69 323 ILE A C 1
ATOM 2463 O O . ILE A 1 323 ? 8.085 10.803 -17.243 1.00 94.69 323 ILE A O 1
ATOM 2467 N N . ILE A 1 324 ? 7.514 10.212 -15.155 1.00 94.12 324 ILE A N 1
ATOM 2468 C CA . ILE A 1 324 ? 8.147 8.890 -15.252 1.00 94.12 324 ILE A CA 1
ATOM 2469 C C . ILE A 1 324 ? 7.546 8.030 -16.375 1.00 94.12 324 ILE A C 1
ATOM 2471 O O . ILE A 1 324 ? 8.288 7.347 -17.071 1.00 94.12 324 ILE A O 1
ATOM 2475 N N . TYR A 1 325 ? 6.238 8.141 -16.643 1.00 91.50 325 TYR A N 1
ATOM 2476 C CA . TYR A 1 325 ? 5.582 7.371 -17.709 1.00 91.50 325 TYR A CA 1
ATOM 2477 C C . TYR A 1 325 ? 5.752 7.957 -19.118 1.00 91.50 325 TYR A C 1
ATOM 2479 O O . TYR A 1 325 ? 5.587 7.241 -20.103 1.00 91.50 325 TYR A O 1
ATOM 2487 N N . GLN A 1 326 ? 6.032 9.257 -19.255 1.00 90.81 326 GLN A N 1
ATOM 2488 C CA . GLN A 1 326 ? 6.029 9.931 -20.568 1.00 90.81 326 GLN A CA 1
ATOM 2489 C C . GLN A 1 326 ? 7.387 10.513 -20.965 1.00 90.81 326 GLN A C 1
ATOM 2491 O O . GLN A 1 326 ? 7.573 10.922 -22.117 1.00 90.81 326 GLN A O 1
ATOM 2496 N N . SER A 1 327 ? 8.334 10.597 -20.032 1.00 91.94 327 SER A N 1
ATOM 2497 C CA . SER A 1 327 ? 9.639 11.189 -20.282 1.00 91.94 327 SER A CA 1
ATOM 2498 C C . SER A 1 327 ? 10.547 10.222 -21.023 1.00 91.94 327 SER A C 1
ATOM 2500 O O . SER A 1 327 ? 10.880 9.136 -20.554 1.00 91.94 327 SER A O 1
ATOM 2502 N N . MET A 1 328 ? 11.038 10.689 -22.166 1.00 90.56 328 MET A N 1
ATOM 2503 C CA . MET A 1 328 ? 12.085 9.999 -22.905 1.00 90.56 328 MET A CA 1
ATOM 2504 C C . MET A 1 328 ? 13.395 9.928 -22.100 1.00 90.56 328 MET A C 1
ATOM 2506 O O . MET A 1 328 ? 14.145 8.974 -22.253 1.00 90.56 328 MET A O 1
ATOM 2510 N N . ASP A 1 329 ? 13.660 10.897 -21.218 1.00 92.25 329 ASP A N 1
ATOM 2511 C CA . ASP A 1 329 ? 14.857 10.876 -20.369 1.00 92.25 329 ASP A CA 1
ATOM 2512 C C . ASP A 1 329 ? 14.778 9.765 -19.310 1.00 92.25 329 ASP A C 1
ATOM 2514 O O . ASP A 1 329 ? 15.794 9.149 -19.007 1.00 92.25 329 ASP A O 1
ATOM 2518 N N . VAL A 1 330 ? 13.577 9.464 -18.797 1.00 94.19 330 VAL A N 1
ATOM 2519 C CA . VAL A 1 330 ? 13.345 8.345 -17.861 1.00 94.19 330 VAL A CA 1
ATOM 2520 C C . VAL A 1 330 ? 13.472 7.009 -18.587 1.00 94.19 330 VAL A C 1
ATOM 2522 O O . VAL A 1 330 ? 14.137 6.104 -18.094 1.00 94.19 330 VAL A O 1
ATOM 2525 N N . TYR A 1 331 ? 12.924 6.913 -19.803 1.00 93.50 331 TYR A N 1
ATOM 2526 C CA . TYR A 1 331 ? 13.122 5.742 -20.660 1.00 93.50 331 TYR A CA 1
ATOM 2527 C C . TYR A 1 331 ? 14.610 5.462 -20.911 1.00 93.50 331 TYR A C 1
ATOM 2529 O O . TYR A 1 331 ? 15.065 4.331 -20.774 1.00 93.50 331 TYR A O 1
ATOM 2537 N N . TRP A 1 332 ? 15.397 6.494 -21.231 1.00 93.00 332 TRP A N 1
ATOM 2538 C CA . TRP A 1 332 ? 16.841 6.352 -21.423 1.00 93.00 332 TRP A CA 1
ATOM 2539 C C . TRP A 1 332 ? 17.581 5.972 -20.145 1.00 93.00 332 TRP A C 1
ATOM 2541 O O . TRP A 1 332 ? 18.425 5.082 -20.194 1.00 93.00 332 TRP A O 1
ATOM 2551 N N . TYR A 1 333 ? 17.245 6.598 -19.019 1.00 94.81 333 TYR A N 1
ATOM 2552 C CA . TYR A 1 333 ? 17.812 6.250 -17.718 1.00 94.81 333 TYR A CA 1
ATOM 2553 C C . TYR A 1 333 ? 17.608 4.768 -17.397 1.00 94.81 333 TYR A C 1
ATOM 2555 O O . TYR A 1 333 ? 18.565 4.057 -17.111 1.00 94.81 333 TYR A O 1
ATOM 2563 N N . ASN A 1 334 ? 16.384 4.271 -17.568 1.00 95.25 334 ASN A N 1
ATOM 2564 C CA . ASN A 1 334 ? 16.060 2.874 -17.304 1.00 95.25 334 ASN A CA 1
ATOM 2565 C C . ASN A 1 334 ? 16.638 1.893 -18.345 1.00 95.25 334 ASN A C 1
ATOM 2567 O O . ASN A 1 334 ? 16.718 0.694 -18.077 1.00 95.25 334 ASN A O 1
ATOM 2571 N N . LEU A 1 335 ? 17.025 2.358 -19.540 1.00 94.31 335 LEU A N 1
ATOM 2572 C CA . LEU A 1 335 ? 17.689 1.533 -20.559 1.00 94.31 335 LEU A CA 1
ATOM 2573 C C . LEU A 1 335 ? 19.211 1.414 -20.379 1.00 94.31 335 LEU A C 1
ATOM 2575 O O . LEU A 1 335 ? 19.817 0.573 -21.047 1.00 94.31 335 LEU A O 1
ATOM 2579 N N . ASP A 1 336 ? 19.826 2.190 -19.485 1.00 94.06 336 ASP A N 1
ATOM 2580 C CA . ASP A 1 336 ? 21.207 1.977 -19.021 1.00 94.06 336 ASP A CA 1
ATOM 2581 C C . ASP A 1 336 ? 21.243 0.833 -17.998 1.00 94.06 336 ASP A C 1
ATOM 2583 O O . ASP A 1 336 ? 21.471 1.014 -16.802 1.00 94.06 336 ASP A O 1
ATOM 2587 N N . LEU A 1 337 ? 20.951 -0.374 -18.483 1.00 94.19 337 LEU A N 1
ATOM 2588 C CA . LEU A 1 337 ? 20.772 -1.588 -17.684 1.00 94.19 337 LEU A CA 1
ATOM 2589 C C . LEU A 1 337 ? 22.054 -2.060 -16.991 1.00 94.19 337 LEU A C 1
ATOM 2591 O O . LEU A 1 337 ? 21.995 -2.878 -16.072 1.00 94.19 337 LEU A O 1
ATOM 2595 N N . ASN A 1 338 ? 23.221 -1.616 -17.460 1.00 92.44 338 ASN A N 1
ATOM 2596 C CA . ASN A 1 338 ? 24.495 -1.903 -16.803 1.00 92.44 338 ASN A CA 1
ATOM 2597 C C . ASN A 1 338 ? 24.954 -0.767 -15.862 1.00 92.44 338 ASN A C 1
ATOM 2599 O O . ASN A 1 338 ? 25.966 -0.931 -15.166 1.00 92.44 338 ASN A O 1
ATOM 2603 N N . HIS A 1 339 ? 24.202 0.338 -15.824 1.00 91.44 339 HIS A N 1
ATOM 2604 C CA . HIS A 1 339 ? 24.363 1.493 -14.942 1.00 91.44 339 HIS A CA 1
ATOM 2605 C C . HIS A 1 339 ? 25.740 2.164 -15.049 1.00 91.44 339 HIS A C 1
ATOM 2607 O O . HIS A 1 339 ? 26.359 2.533 -14.041 1.00 91.44 339 HIS A O 1
ATOM 2613 N N . ASN A 1 340 ? 26.275 2.284 -16.268 1.00 90.38 340 ASN A N 1
ATOM 2614 C CA . ASN A 1 340 ? 27.580 2.912 -16.504 1.00 90.38 340 ASN A CA 1
ATOM 2615 C C . ASN A 1 340 ? 27.483 4.391 -16.925 1.00 90.38 340 ASN A C 1
ATOM 2617 O O . ASN A 1 340 ? 28.516 5.064 -17.044 1.00 90.38 340 ASN A O 1
ATOM 2621 N N . GLY A 1 341 ? 26.265 4.900 -17.112 1.00 88.69 341 GLY A N 1
ATOM 2622 C CA . GLY A 1 341 ? 25.950 6.257 -17.538 1.00 88.69 341 GLY A CA 1
ATOM 2623 C C . GLY A 1 341 ? 25.917 6.456 -19.055 1.00 88.69 341 GLY A C 1
ATOM 2624 O O . GLY A 1 341 ? 25.835 7.604 -19.501 1.00 88.69 341 GLY A O 1
ATOM 2625 N N . VAL A 1 342 ? 26.029 5.391 -19.852 1.00 88.69 342 VAL A N 1
ATOM 2626 C CA . VAL A 1 342 ? 26.060 5.423 -21.319 1.00 88.69 342 VAL A CA 1
ATOM 2627 C C . VAL A 1 342 ? 25.269 4.246 -21.871 1.00 88.69 342 VAL A C 1
ATOM 2629 O O . VAL A 1 342 ? 25.627 3.101 -21.633 1.00 88.69 342 VAL A O 1
ATOM 2632 N N . ILE A 1 343 ? 24.274 4.546 -22.708 1.00 90.75 343 ILE A N 1
ATOM 2633 C CA . ILE A 1 343 ? 23.501 3.514 -23.404 1.00 90.75 343 ILE A CA 1
ATOM 2634 C C . ILE A 1 343 ? 24.291 3.019 -24.614 1.00 90.75 343 ILE A C 1
ATOM 2636 O O . ILE A 1 343 ? 24.468 3.753 -25.598 1.00 90.75 343 ILE A O 1
ATOM 2640 N N . ASP A 1 344 ? 24.757 1.776 -24.557 1.00 89.50 344 ASP A N 1
ATOM 2641 C CA . ASP A 1 344 ? 25.507 1.134 -25.627 1.00 89.50 344 ASP A CA 1
ATOM 2642 C C . ASP A 1 344 ? 25.254 -0.382 -25.753 1.00 89.50 344 ASP A C 1
ATOM 2644 O O . ASP A 1 344 ? 24.353 -0.965 -25.153 1.00 89.50 344 ASP A O 1
ATOM 2648 N N . GLU A 1 345 ? 26.035 -1.051 -26.605 1.00 90.12 345 GLU A N 1
ATOM 2649 C CA . GLU A 1 345 ? 25.905 -2.491 -26.846 1.00 90.12 345 GLU A CA 1
ATOM 2650 C C . GLU A 1 345 ? 26.089 -3.357 -25.587 1.00 90.12 345 GLU A C 1
ATOM 2652 O O . GLU A 1 345 ? 25.649 -4.507 -25.586 1.00 90.12 345 GLU A O 1
ATOM 2657 N N . ASN A 1 346 ? 26.698 -2.834 -24.517 1.00 92.19 346 ASN A N 1
ATOM 2658 C CA . ASN A 1 346 ? 26.870 -3.569 -23.268 1.00 92.19 346 ASN A CA 1
ATOM 2659 C C . ASN A 1 346 ? 25.564 -3.650 -22.462 1.00 92.19 346 ASN A C 1
ATOM 2661 O O . ASN A 1 346 ? 25.380 -4.611 -21.720 1.00 92.19 346 ASN A O 1
ATOM 2665 N N . ASP A 1 347 ? 24.633 -2.702 -22.611 1.00 94.50 347 ASP A N 1
ATOM 2666 C CA . ASP A 1 347 ? 23.304 -2.772 -21.972 1.00 94.50 347 ASP A CA 1
ATOM 2667 C C . ASP A 1 347 ? 22.472 -3.927 -22.520 1.00 94.50 347 ASP A C 1
ATOM 2669 O O . ASP A 1 347 ? 21.741 -4.598 -21.789 1.00 94.50 347 ASP A O 1
ATOM 2673 N N . ALA A 1 348 ? 22.656 -4.237 -23.805 1.00 92.75 348 ALA A N 1
ATOM 2674 C CA . ALA A 1 348 ? 21.975 -5.344 -24.461 1.00 92.75 348 ALA A CA 1
ATOM 2675 C C . ALA A 1 348 ? 22.255 -6.705 -23.793 1.00 92.75 348 ALA A C 1
ATOM 2677 O O . ALA A 1 348 ? 21.426 -7.613 -23.874 1.00 92.75 348 ALA A O 1
ATOM 2678 N N . GLU A 1 349 ? 23.389 -6.857 -23.098 1.00 94.25 349 GLU A N 1
ATOM 2679 C CA . GLU A 1 349 ? 23.724 -8.084 -22.363 1.00 94.25 349 GLU A CA 1
ATOM 2680 C C . GLU A 1 349 ? 22.786 -8.342 -21.164 1.00 94.25 349 GLU A C 1
ATOM 2682 O O . GLU A 1 349 ? 22.665 -9.488 -20.720 1.00 94.25 349 GLU A O 1
ATOM 2687 N N . PHE A 1 350 ? 22.089 -7.311 -20.672 1.00 95.56 350 PHE A N 1
ATOM 2688 C CA . PHE A 1 350 ? 21.225 -7.360 -19.486 1.00 95.56 350 PHE A CA 1
ATOM 2689 C C . PHE A 1 350 ? 19.729 -7.463 -19.809 1.00 95.56 350 PHE A C 1
ATOM 2691 O O . PHE A 1 350 ? 18.943 -7.826 -18.933 1.00 95.56 350 PHE A O 1
ATOM 2698 N N . LEU A 1 351 ? 19.332 -7.244 -21.066 1.00 95.25 351 LEU A N 1
ATOM 2699 C CA . LEU A 1 351 ? 17.934 -7.283 -21.516 1.00 95.25 351 LEU A CA 1
ATOM 2700 C C . LEU A 1 351 ? 17.215 -8.578 -21.109 1.00 95.25 351 LEU A C 1
ATOM 2702 O O . LEU A 1 351 ? 16.139 -8.556 -20.521 1.00 95.25 351 LEU A O 1
ATOM 2706 N N . GLU A 1 352 ? 17.840 -9.730 -21.349 1.00 94.81 352 GLU A N 1
ATOM 2707 C CA . GLU A 1 352 ? 17.274 -11.040 -21.001 1.00 94.81 352 GLU A CA 1
ATOM 2708 C C . GLU A 1 352 ? 17.113 -11.257 -19.490 1.00 94.81 352 GLU A C 1
ATOM 2710 O O . GLU A 1 352 ? 16.358 -12.135 -19.066 1.00 94.81 352 GLU A O 1
ATOM 2715 N N . ALA A 1 353 ? 17.875 -10.547 -18.655 1.00 95.81 353 ALA A N 1
ATOM 2716 C CA . ALA A 1 353 ? 17.700 -10.582 -17.207 1.00 95.81 353 ALA A CA 1
ATOM 2717 C C . ALA A 1 353 ? 16.533 -9.681 -16.793 1.00 95.81 353 ALA A C 1
ATOM 2719 O O . ALA A 1 353 ? 15.668 -10.149 -16.056 1.00 95.81 353 ALA A O 1
ATOM 2720 N N . ALA A 1 354 ? 16.473 -8.461 -17.335 1.00 94.50 354 ALA A N 1
ATOM 2721 C CA . ALA A 1 354 ? 15.376 -7.522 -17.114 1.00 94.50 354 ALA A CA 1
ATOM 2722 C C . ALA A 1 354 ? 14.020 -8.130 -17.507 1.00 94.50 354 ALA A C 1
ATOM 2724 O O . ALA A 1 354 ? 13.073 -8.074 -16.731 1.00 94.50 354 ALA A O 1
ATOM 2725 N N . ALA A 1 355 ? 13.953 -8.844 -18.636 1.00 95.44 355 ALA A N 1
ATOM 2726 C CA . ALA A 1 355 ? 12.717 -9.462 -19.122 1.00 95.44 355 ALA A CA 1
ATOM 2727 C C . ALA A 1 355 ? 12.151 -10.594 -18.241 1.00 95.44 355 ALA A C 1
ATOM 2729 O O . ALA A 1 355 ? 11.045 -11.077 -18.470 1.00 95.44 355 ALA A O 1
ATOM 2730 N N . LYS A 1 356 ? 12.918 -11.078 -17.255 1.00 95.69 356 LYS A N 1
ATOM 2731 C CA . LYS A 1 356 ? 12.445 -12.093 -16.297 1.00 95.69 356 LYS A CA 1
ATOM 2732 C C . LYS A 1 356 ? 11.754 -11.484 -15.081 1.00 95.69 356 LYS A C 1
ATOM 2734 O O . LYS A 1 356 ? 11.151 -12.239 -14.317 1.00 95.69 356 LYS A O 1
ATOM 2739 N N . LEU A 1 357 ? 11.906 -10.178 -14.884 1.00 95.56 357 LEU A N 1
ATOM 2740 C CA . LEU A 1 357 ? 11.272 -9.433 -13.809 1.00 95.56 357 LEU A CA 1
ATOM 2741 C C . LEU A 1 357 ? 9.810 -9.158 -14.167 1.00 95.56 357 LEU A C 1
ATOM 2743 O O . LEU A 1 357 ? 9.424 -9.199 -15.337 1.00 95.56 357 LEU A O 1
ATOM 2747 N N . ARG A 1 358 ? 8.996 -8.912 -13.148 1.00 94.38 358 ARG A N 1
ATOM 2748 C CA . ARG A 1 358 ? 7.560 -8.671 -13.272 1.00 94.38 358 ARG A CA 1
ATOM 2749 C C . ARG A 1 358 ? 7.186 -7.379 -12.570 1.00 94.38 358 ARG A C 1
ATOM 2751 O O . ARG A 1 358 ? 7.685 -7.104 -11.481 1.00 94.38 358 ARG A O 1
ATOM 2758 N N . GLY A 1 359 ? 6.269 -6.640 -13.172 1.00 93.81 359 GLY A N 1
ATOM 2759 C CA . GLY A 1 359 ? 5.624 -5.500 -12.546 1.00 93.81 359 GLY A CA 1
ATOM 2760 C C . GLY A 1 359 ? 4.687 -5.912 -11.407 1.00 93.81 359 GLY A C 1
ATOM 2761 O O . GLY A 1 359 ? 4.350 -7.099 -11.263 1.00 93.81 359 GLY A O 1
ATOM 2762 N N . PRO A 1 360 ? 4.280 -4.941 -10.576 1.00 93.25 360 PRO A N 1
ATOM 2763 C CA . PRO A 1 360 ? 3.230 -5.141 -9.588 1.00 93.25 360 PRO A CA 1
ATOM 2764 C C . PRO A 1 360 ? 1.907 -5.509 -10.271 1.00 93.25 360 PRO A C 1
ATOM 2766 O O . PRO A 1 360 ? 1.618 -5.072 -11.379 1.00 93.25 360 PRO A O 1
ATOM 2769 N N . SER A 1 361 ? 1.087 -6.323 -9.609 1.00 94.38 361 SER A N 1
ATOM 2770 C CA . SER A 1 361 ? -0.300 -6.554 -10.028 1.00 94.38 361 SER A CA 1
ATOM 2771 C C . SER A 1 361 ? -1.213 -5.483 -9.435 1.00 94.38 361 SER A C 1
ATOM 2773 O O . SER A 1 361 ? -1.132 -5.225 -8.237 1.00 94.38 361 SER A O 1
ATOM 2775 N N . ASP A 1 362 ? -2.148 -4.944 -10.220 1.00 91.06 362 ASP A N 1
ATOM 2776 C CA . ASP A 1 362 ? -3.116 -3.927 -9.759 1.00 91.06 362 ASP A CA 1
ATOM 2777 C C . ASP A 1 362 ? -3.926 -4.350 -8.525 1.00 91.06 362 ASP A C 1
ATOM 2779 O O . ASP A 1 362 ? -4.350 -3.525 -7.722 1.00 91.06 362 ASP A O 1
ATOM 2783 N N . ASN A 1 363 ? -4.166 -5.654 -8.382 1.00 93.69 363 ASN A N 1
ATOM 2784 C CA . ASN A 1 363 ? -4.922 -6.250 -7.284 1.00 93.69 363 ASN A CA 1
ATOM 2785 C C . ASN A 1 363 ? -4.029 -6.857 -6.189 1.00 93.69 363 ASN A C 1
ATOM 2787 O O . ASN A 1 363 ? -4.496 -7.682 -5.399 1.00 93.69 363 ASN A O 1
ATOM 2791 N N . TYR A 1 364 ? -2.745 -6.498 -6.147 1.00 94.69 364 TYR A N 1
ATOM 2792 C CA . TYR A 1 364 ? -1.878 -6.832 -5.027 1.00 94.69 364 TYR A CA 1
ATOM 2793 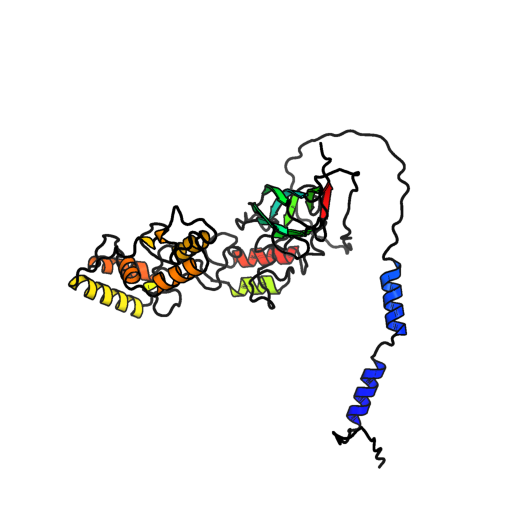C C . TYR A 1 364 ? -2.065 -5.812 -3.898 1.00 94.69 364 TYR A C 1
ATOM 2795 O O . TYR A 1 364 ? -1.815 -4.621 -4.064 1.00 94.69 364 TYR A O 1
ATOM 2803 N N . TYR A 1 365 ? -2.436 -6.299 -2.716 1.00 94.19 365 TYR A N 1
ATOM 2804 C CA . TYR A 1 365 ? -2.565 -5.487 -1.511 1.00 94.19 365 TYR A CA 1
ATOM 2805 C C . TYR A 1 365 ? -1.651 -6.044 -0.425 1.00 94.19 365 TYR A C 1
ATOM 2807 O O . TYR A 1 365 ? -1.812 -7.186 0.002 1.00 94.19 365 TYR A O 1
ATOM 2815 N N . ALA A 1 366 ? -0.704 -5.233 0.053 1.00 93.88 366 ALA A N 1
ATOM 2816 C CA . ALA A 1 366 ? 0.323 -5.688 0.993 1.00 93.88 366 ALA A CA 1
ATOM 2817 C C . ALA A 1 366 ? -0.251 -6.254 2.303 1.00 93.88 366 ALA A C 1
ATOM 2819 O O . ALA A 1 366 ? 0.322 -7.180 2.863 1.00 93.88 366 ALA A O 1
ATOM 2820 N N . TYR A 1 367 ? -1.400 -5.752 2.769 1.00 95.12 367 TYR A N 1
ATOM 2821 C CA . TYR A 1 367 ? -2.051 -6.269 3.976 1.00 95.12 367 TYR A CA 1
ATOM 2822 C C . TYR A 1 367 ? -2.642 -7.677 3.793 1.00 95.12 367 TYR A C 1
ATOM 2824 O O . TYR A 1 367 ? -2.963 -8.331 4.787 1.00 95.12 367 TYR A O 1
ATOM 2832 N N . MET A 1 368 ? -2.836 -8.141 2.553 1.00 96.81 368 MET A N 1
ATOM 2833 C CA . MET A 1 368 ? -3.327 -9.490 2.269 1.00 96.81 368 MET A CA 1
ATOM 2834 C C . MET A 1 368 ? -2.204 -10.529 2.225 1.00 96.81 368 MET A C 1
ATOM 2836 O O . ME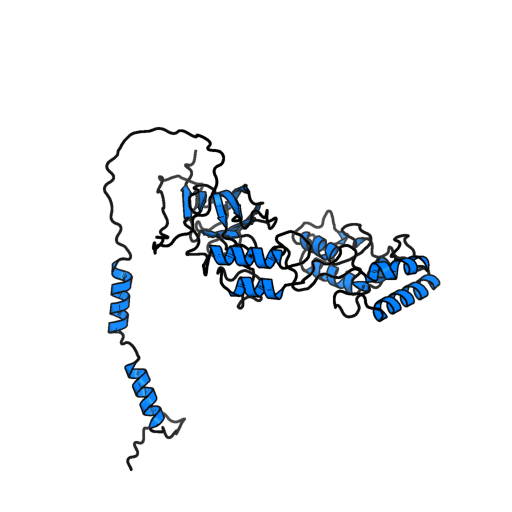T A 1 368 ? -2.479 -11.682 2.526 1.00 96.81 368 MET A O 1
ATOM 2840 N N . ASP A 1 369 ? -0.976 -10.127 1.887 1.00 96.75 369 ASP A N 1
ATOM 2841 C CA . ASP A 1 369 ? 0.234 -10.964 1.898 1.00 96.75 369 ASP A CA 1
ATOM 2842 C C . ASP A 1 369 ? 0.755 -11.101 3.339 1.00 96.75 369 ASP A C 1
ATOM 2844 O O . ASP A 1 369 ? 1.635 -10.371 3.805 1.00 96.75 369 ASP A O 1
ATOM 2848 N N . LYS A 1 370 ? 0.123 -11.994 4.100 1.00 94.75 370 LYS A N 1
ATOM 2849 C CA . LYS A 1 370 ? 0.300 -12.142 5.547 1.00 94.75 370 LYS A CA 1
ATOM 2850 C C . LYS A 1 370 ? 1.661 -12.706 5.913 1.00 94.75 370 LYS A C 1
ATOM 2852 O O . LYS A 1 370 ? 2.154 -12.413 7.006 1.00 94.75 370 LYS A O 1
ATOM 2857 N N . ASP A 1 371 ? 2.262 -13.516 5.050 1.00 92.81 371 ASP A N 1
ATOM 2858 C CA . ASP A 1 371 ? 3.598 -14.064 5.278 1.00 92.81 371 ASP A CA 1
ATOM 2859 C C . ASP A 1 371 ? 4.733 -13.253 4.627 1.00 92.81 371 ASP A C 1
ATOM 2861 O O . ASP A 1 371 ? 5.905 -13.586 4.839 1.00 92.81 371 ASP A O 1
ATOM 2865 N N . ASP A 1 372 ? 4.398 -12.131 3.971 1.00 93.69 372 ASP A N 1
ATOM 2866 C CA . ASP A 1 372 ? 5.330 -11.192 3.332 1.00 93.69 372 ASP A CA 1
ATOM 2867 C C . ASP A 1 372 ? 6.191 -11.888 2.261 1.00 93.69 372 ASP A C 1
ATOM 2869 O O . ASP A 1 372 ? 7.385 -11.607 2.112 1.00 93.69 372 ASP A O 1
ATOM 2873 N N . SER A 1 373 ? 5.595 -12.842 1.537 1.00 94.00 373 SER A N 1
ATOM 2874 C CA . SER A 1 373 ? 6.247 -13.600 0.462 1.00 94.00 373 SER A CA 1
ATOM 2875 C C . SER A 1 373 ? 6.377 -12.808 -0.842 1.00 94.00 373 SER A C 1
ATOM 2877 O O . SER A 1 373 ? 7.130 -13.204 -1.738 1.00 94.00 373 SER A O 1
ATOM 2879 N N . GLY A 1 374 ? 5.655 -11.692 -0.961 1.00 94.38 374 GLY A N 1
ATOM 2880 C CA . GLY A 1 374 ? 5.537 -10.877 -2.166 1.00 94.38 374 GLY A CA 1
ATOM 2881 C C . GLY A 1 374 ? 4.481 -11.385 -3.147 1.00 94.38 374 GLY A C 1
ATOM 2882 O O . GLY A 1 374 ? 4.374 -10.847 -4.248 1.00 94.38 374 GLY A O 1
ATOM 2883 N N . THR A 1 375 ? 3.718 -12.424 -2.801 1.00 96.81 375 THR A N 1
ATOM 2884 C CA . THR A 1 375 ? 2.632 -12.966 -3.630 1.00 96.81 375 THR A CA 1
ATOM 2885 C C . THR A 1 375 ? 1.452 -13.315 -2.745 1.00 96.81 375 THR A C 1
ATOM 2887 O O . THR A 1 375 ? 1.633 -14.043 -1.783 1.00 96.81 375 THR A O 1
ATOM 2890 N N . ILE A 1 376 ? 0.242 -12.894 -3.115 1.00 98.19 376 ILE A N 1
ATOM 2891 C CA . ILE A 1 376 ? -0.962 -13.375 -2.430 1.00 98.19 376 ILE A CA 1
ATOM 2892 C C . ILE A 1 376 ? -1.174 -14.837 -2.829 1.00 98.19 376 ILE A C 1
ATOM 2894 O O . ILE A 1 376 ? -1.555 -15.126 -3.969 1.00 98.19 376 ILE A O 1
ATOM 2898 N N . ASP A 1 377 ? -0.902 -15.772 -1.927 1.00 97.94 377 ASP A N 1
ATOM 2899 C CA . ASP A 1 377 ? -0.932 -17.205 -2.203 1.00 97.94 377 ASP A CA 1
ATOM 2900 C C . ASP A 1 377 ? -1.912 -17.983 -1.299 1.00 97.94 377 ASP A C 1
ATOM 2902 O O . ASP A 1 377 ? -2.835 -17.435 -0.690 1.00 97.94 377 ASP A O 1
ATOM 2906 N N . ASN A 1 378 ? -1.816 -19.317 -1.297 1.00 98.00 378 ASN A N 1
ATOM 2907 C CA . ASN A 1 378 ? -2.737 -20.135 -0.508 1.00 98.00 378 ASN A CA 1
ATOM 2908 C C . ASN A 1 378 ? -2.539 -19.967 1.005 1.00 98.00 378 ASN A C 1
ATOM 2910 O O . ASN A 1 378 ? -3.503 -20.177 1.738 1.00 98.00 378 ASN A O 1
ATOM 2914 N N . ALA A 1 379 ? -1.340 -19.622 1.477 1.00 96.69 379 ALA A N 1
ATOM 2915 C CA . ALA A 1 379 ? -1.079 -19.371 2.891 1.00 96.69 379 ALA A CA 1
ATOM 2916 C C . ALA A 1 379 ? -1.881 -18.158 3.385 1.00 96.69 379 ALA A C 1
ATOM 2918 O O . ALA A 1 379 ? -2.486 -18.216 4.459 1.00 96.69 379 ALA A O 1
ATOM 2919 N N . ASP A 1 380 ? -1.987 -17.117 2.561 1.00 97.69 380 ASP A N 1
ATOM 2920 C CA . ASP A 1 380 ? -2.783 -15.923 2.851 1.00 97.69 380 ASP A CA 1
ATOM 2921 C C . ASP A 1 380 ? -4.276 -16.234 2.889 1.00 97.69 380 ASP A C 1
ATOM 2923 O O . ASP A 1 380 ? -4.978 -15.910 3.851 1.00 97.69 380 ASP A O 1
ATOM 2927 N N . VAL A 1 381 ? -4.769 -16.960 1.882 1.00 97.75 381 VAL A N 1
ATOM 2928 C CA . VAL A 1 381 ? -6.166 -17.417 1.852 1.00 97.75 381 VAL A CA 1
ATOM 2929 C C . VAL A 1 381 ? -6.476 -18.305 3.061 1.00 97.75 381 VAL A C 1
ATOM 2931 O O . VAL A 1 381 ? -7.559 -18.204 3.640 1.00 97.75 381 VAL A O 1
ATOM 2934 N N . GLU A 1 382 ? -5.548 -19.171 3.475 1.00 97.25 382 GLU A N 1
ATOM 2935 C CA . GLU A 1 382 ? -5.689 -19.998 4.677 1.00 97.25 382 GLU A CA 1
ATOM 2936 C C . GLU A 1 382 ? -5.732 -19.157 5.957 1.00 97.25 382 GLU A C 1
ATOM 2938 O O . GLU A 1 382 ? -6.508 -19.479 6.863 1.00 97.25 382 GLU A O 1
ATOM 2943 N N . TRP A 1 383 ? -4.965 -18.066 6.033 1.00 97.44 383 TRP A N 1
ATOM 2944 C CA . TRP A 1 383 ? -5.013 -17.122 7.149 1.00 97.44 383 TRP A CA 1
ATOM 2945 C C . TRP A 1 383 ? -6.383 -16.446 7.247 1.00 97.44 383 TRP A C 1
ATOM 2947 O O . TRP A 1 383 ? -7.033 -16.543 8.290 1.00 97.44 383 TRP A O 1
ATOM 2957 N N . PHE A 1 384 ? -6.884 -15.857 6.156 1.00 97.56 384 PHE A N 1
ATOM 2958 C CA . PHE A 1 384 ? -8.211 -15.223 6.145 1.00 97.56 384 PHE A CA 1
ATOM 2959 C C . PHE A 1 384 ? -9.329 -16.243 6.365 1.00 97.56 384 PHE A C 1
ATOM 2961 O O . PHE A 1 384 ? -10.295 -15.974 7.076 1.00 97.56 384 PHE A O 1
ATOM 2968 N N . SER A 1 385 ? -9.185 -17.461 5.837 1.00 97.25 385 SER A N 1
ATOM 2969 C CA . SER A 1 385 ? -10.138 -18.540 6.091 1.00 97.25 385 SER A CA 1
ATOM 2970 C C . SER A 1 385 ? -10.156 -18.958 7.563 1.00 97.25 385 SER A C 1
ATOM 2972 O O . SER A 1 385 ? -11.232 -19.247 8.095 1.00 97.25 385 SER A O 1
ATOM 2974 N N . ALA A 1 386 ? -9.000 -19.007 8.229 1.00 97.19 386 ALA A N 1
ATOM 2975 C CA . ALA A 1 386 ? -8.907 -19.305 9.654 1.00 97.19 386 ALA A CA 1
ATOM 2976 C C . ALA A 1 386 ? -9.496 -18.173 10.507 1.00 97.19 386 ALA A C 1
ATOM 2978 O O . ALA A 1 386 ? -10.233 -18.464 11.451 1.00 97.19 386 ALA A O 1
ATOM 2979 N N . ALA A 1 387 ? -9.232 -16.917 10.138 1.00 96.06 387 ALA A N 1
ATOM 2980 C CA . ALA A 1 387 ? -9.815 -15.733 10.763 1.00 96.06 387 ALA A CA 1
ATOM 2981 C C . ALA A 1 387 ? -11.349 -15.747 10.661 1.00 96.06 387 ALA A C 1
ATOM 2983 O O . ALA A 1 387 ? -12.038 -15.749 11.681 1.00 96.06 387 ALA A O 1
ATOM 2984 N N . TYR A 1 388 ? -11.893 -15.904 9.448 1.00 95.88 388 TYR A N 1
ATOM 2985 C CA . TYR A 1 388 ? -13.338 -15.979 9.221 1.00 95.88 388 TYR A CA 1
ATOM 2986 C C . TYR A 1 388 ? -13.986 -17.150 9.968 1.00 95.88 388 TYR A C 1
ATOM 2988 O O . TYR A 1 388 ? -15.053 -17.014 10.556 1.00 95.88 388 TYR A O 1
ATOM 2996 N N . LYS A 1 389 ? -13.327 -18.313 10.020 1.00 95.56 389 LYS A N 1
ATOM 2997 C CA . LYS A 1 389 ? -13.829 -19.468 10.778 1.00 95.56 389 LYS A CA 1
ATOM 2998 C C . LYS A 1 389 ? -13.904 -19.205 12.287 1.00 95.56 389 LYS A C 1
ATOM 3000 O O . LYS A 1 389 ? -14.745 -19.810 12.952 1.00 95.56 389 LYS A O 1
ATOM 3005 N N . ALA A 1 390 ? -13.008 -18.380 12.826 1.00 92.75 390 ALA A N 1
ATOM 3006 C CA . ALA A 1 390 ? -13.001 -18.018 14.239 1.00 92.75 390 ALA A CA 1
ATOM 3007 C C . ALA A 1 390 ? -14.070 -16.965 14.567 1.00 92.75 390 ALA A C 1
ATOM 3009 O O . ALA A 1 390 ? -14.730 -17.086 15.598 1.00 92.75 390 ALA A O 1
ATOM 3010 N N . SER A 1 391 ? -14.249 -15.975 13.689 1.00 90.44 391 SER A N 1
ATOM 3011 C CA . SER A 1 391 ? -15.141 -14.831 13.914 1.00 90.44 391 SER A CA 1
ATOM 3012 C C . SER A 1 391 ? -16.592 -15.093 13.490 1.00 90.44 391 SER A C 1
ATOM 3014 O O . SER A 1 391 ? -17.516 -14.690 14.190 1.00 90.44 391 SER A O 1
ATOM 3016 N N . GLY A 1 392 ? -16.805 -15.809 12.382 1.00 91.81 392 GLY A N 1
ATOM 3017 C CA . GLY A 1 392 ? -18.099 -15.877 11.699 1.00 91.81 392 GLY A CA 1
ATOM 3018 C C . GLY A 1 392 ? -18.478 -14.549 11.038 1.00 91.81 392 GLY A C 1
ATOM 3019 O O . GLY A 1 392 ? -17.634 -13.668 10.887 1.00 91.81 392 GLY A O 1
ATOM 3020 N N . ASP A 1 393 ? -19.748 -14.417 10.645 1.00 94.81 393 ASP A N 1
ATOM 3021 C CA . ASP A 1 393 ? -20.290 -13.133 10.191 1.00 94.81 393 ASP A CA 1
ATOM 3022 C C . ASP A 1 393 ? -20.381 -12.185 11.392 1.00 94.81 393 ASP A C 1
ATOM 3024 O O . ASP A 1 393 ? -21.053 -12.501 12.382 1.00 94.81 393 ASP A O 1
ATOM 3028 N N . LEU A 1 394 ? -19.684 -11.053 11.323 1.00 94.00 394 LEU A N 1
ATOM 3029 C CA . LEU A 1 394 ? -19.485 -10.185 12.474 1.00 94.00 394 LEU A CA 1
ATOM 3030 C C . LEU A 1 394 ? -19.298 -8.730 12.050 1.00 94.00 394 LEU A C 1
ATOM 3032 O O . LEU A 1 394 ? -18.393 -8.413 11.288 1.00 94.00 394 LEU A O 1
ATOM 3036 N N . ASP A 1 395 ? -20.110 -7.838 12.605 1.00 93.00 395 ASP A N 1
ATOM 3037 C CA . ASP A 1 395 ? -19.939 -6.394 12.448 1.00 93.00 395 ASP A CA 1
ATOM 3038 C C . ASP A 1 395 ? -19.231 -5.761 13.655 1.00 93.00 395 ASP A C 1
ATOM 3040 O O . ASP A 1 395 ? -19.194 -6.311 14.766 1.00 93.00 395 ASP A O 1
ATOM 3044 N N . TRP A 1 396 ? -18.683 -4.566 13.437 1.00 89.31 396 TRP A N 1
ATOM 3045 C CA . TRP A 1 396 ? -17.932 -3.810 14.444 1.00 89.31 396 TRP A CA 1
ATOM 3046 C C . TRP A 1 396 ? -18.713 -3.531 15.743 1.00 89.31 396 TRP A C 1
ATOM 3048 O O . TRP A 1 396 ? -18.101 -3.350 16.804 1.00 89.31 396 TRP A O 1
ATOM 3058 N N . ASP A 1 397 ? -20.048 -3.458 15.710 1.00 86.19 397 ASP A N 1
ATOM 3059 C CA . ASP A 1 397 ? -20.842 -3.104 16.890 1.00 86.19 397 ASP A CA 1
ATOM 3060 C C . ASP A 1 397 ? -20.915 -4.288 17.864 1.00 86.19 397 ASP A C 1
ATOM 3062 O O . ASP A 1 397 ? -20.734 -4.117 19.078 1.00 86.19 397 ASP A O 1
ATOM 3066 N N . HIS A 1 398 ? -21.038 -5.502 17.318 1.00 88.38 398 HIS A N 1
ATOM 3067 C CA . HIS A 1 398 ? -21.145 -6.755 18.072 1.00 88.38 398 HIS A CA 1
ATOM 3068 C C . HIS A 1 398 ? -19.798 -7.441 18.354 1.00 88.38 398 HIS A C 1
ATOM 3070 O O . HIS A 1 398 ? -19.700 -8.248 19.280 1.00 88.38 398 HIS A O 1
ATOM 3076 N N . ALA A 1 399 ? -18.739 -7.103 17.618 1.00 87.12 399 ALA A N 1
ATOM 3077 C CA . ALA A 1 399 ? -17.433 -7.752 17.749 1.00 87.12 399 ALA A CA 1
ATOM 3078 C C . ALA A 1 399 ? -16.730 -7.533 19.093 1.00 87.12 399 ALA A C 1
ATOM 3080 O O . ALA A 1 399 ? -15.990 -8.398 19.569 1.00 87.12 399 ALA A O 1
ATOM 3081 N N . PHE A 1 400 ? -16.937 -6.375 19.725 1.00 88.69 400 PHE A N 1
ATOM 3082 C CA . PHE A 1 400 ? -16.083 -5.939 20.825 1.00 88.69 400 PHE A CA 1
ATOM 3083 C C . PHE A 1 400 ? -16.841 -5.734 22.130 1.00 88.69 400 PHE A C 1
ATOM 3085 O O . PHE A 1 400 ? -17.689 -4.851 22.268 1.00 88.69 400 PHE A O 1
ATOM 3092 N N . LYS A 1 401 ? -16.408 -6.450 23.170 1.00 87.00 401 LYS A N 1
ATOM 3093 C CA . LYS A 1 401 ? -16.667 -6.024 24.547 1.00 87.00 401 LYS A CA 1
ATOM 3094 C C . LYS A 1 401 ? -15.725 -4.876 24.896 1.00 87.00 401 LYS A C 1
ATOM 3096 O O . LYS A 1 401 ? -14.518 -5.081 24.972 1.00 87.00 401 LYS A O 1
ATOM 3101 N N . ARG A 1 402 ? -16.268 -3.682 25.117 1.00 88.50 402 ARG A N 1
ATOM 3102 C CA . ARG A 1 402 ? -15.498 -2.447 25.337 1.00 88.50 402 ARG A CA 1
ATOM 3103 C C . ARG A 1 402 ? -15.240 -2.227 26.831 1.00 88.50 402 ARG A C 1
ATOM 3105 O O . ARG A 1 402 ? -16.168 -2.337 27.633 1.00 88.50 402 ARG A O 1
ATOM 3112 N N . THR A 1 403 ? -14.002 -1.897 27.198 1.00 89.50 403 THR A N 1
ATOM 3113 C CA . THR A 1 403 ? -13.622 -1.454 28.548 1.00 89.50 403 THR A CA 1
ATOM 3114 C C . THR A 1 403 ? -13.009 -0.063 28.479 1.00 89.50 403 THR A C 1
ATOM 3116 O O . THR A 1 403 ? -12.116 0.188 27.674 1.00 89.50 403 THR A O 1
ATOM 3119 N N . LEU A 1 404 ? -13.477 0.833 29.346 1.00 89.62 404 LEU A N 1
ATOM 3120 C CA . LEU A 1 404 ? -13.025 2.219 29.422 1.00 89.62 404 LEU A CA 1
ATOM 3121 C C . LEU A 1 404 ? -12.777 2.580 30.883 1.00 89.62 404 LEU A C 1
ATOM 3123 O O . LEU A 1 404 ? -13.667 2.423 31.720 1.00 89.62 404 LEU A O 1
ATOM 3127 N N . ILE A 1 405 ? -11.571 3.052 31.186 1.00 90.25 405 ILE A N 1
ATOM 3128 C CA . ILE A 1 405 ? -11.185 3.506 32.524 1.00 90.25 405 ILE A CA 1
ATOM 3129 C C . ILE A 1 405 ? -10.807 4.975 32.426 1.00 90.25 405 ILE A C 1
ATOM 3131 O O . ILE A 1 405 ? -9.794 5.316 31.819 1.00 90.25 405 ILE A O 1
ATOM 3135 N N . MET A 1 406 ? -11.619 5.838 33.029 1.00 87.12 406 MET A N 1
ATOM 3136 C CA . MET A 1 406 ? -11.278 7.248 33.183 1.00 87.12 406 MET A CA 1
ATOM 3137 C C . MET A 1 406 ? -10.159 7.385 34.220 1.00 87.12 406 MET A C 1
ATOM 3139 O O . MET A 1 406 ? -10.252 6.823 35.313 1.00 87.12 406 MET A O 1
ATOM 3143 N N . GLN A 1 407 ? -9.096 8.098 33.865 1.00 81.62 407 GLN A N 1
ATOM 3144 C CA . GLN A 1 407 ? -7.982 8.388 34.762 1.00 81.62 407 GLN A CA 1
ATOM 3145 C C . GLN A 1 407 ? -8.309 9.631 35.598 1.00 81.62 407 GLN A C 1
ATOM 3147 O O . GLN A 1 407 ? -8.826 10.615 35.068 1.00 81.62 407 GLN A O 1
ATOM 3152 N N . GLU A 1 408 ? -8.009 9.595 36.898 1.00 64.75 408 GLU A N 1
ATOM 3153 C CA . GLU A 1 408 ? -8.139 10.777 37.754 1.00 64.75 408 GLU A CA 1
ATOM 3154 C C . GLU A 1 408 ? -7.083 11.824 37.369 1.00 64.75 408 GLU A C 1
ATOM 3156 O O . GLU A 1 408 ? -5.895 11.514 37.247 1.00 64.75 408 GLU A O 1
ATOM 3161 N N . SER A 1 409 ? -7.517 13.074 37.199 1.00 53.75 409 SER A N 1
ATOM 3162 C CA . SER A 1 409 ? -6.626 14.223 37.044 1.00 53.75 409 SER A CA 1
ATOM 3163 C C . SER A 1 409 ? -5.810 14.407 38.330 1.00 53.75 409 SER A C 1
ATOM 3165 O O . SER A 1 409 ? -6.385 14.620 39.399 1.00 53.75 409 SER A O 1
ATOM 3167 N N . GLY A 1 410 ? -4.482 14.290 38.236 1.00 38.41 410 GLY A N 1
ATOM 3168 C CA . GLY A 1 410 ? -3.554 14.489 39.360 1.00 38.41 410 GLY A CA 1
ATOM 3169 C C . GLY A 1 410 ? -3.403 15.934 39.822 1.00 38.41 410 GLY A C 1
ATOM 3170 O O . GLY A 1 410 ? -3.643 16.855 39.008 1.00 38.41 410 GLY A O 1
#